Protein 4CCD (pdb70)

InterPro domains:
  IPR001286 Glycoside hydrolase, family 59 [PR00850] (19-47)
  IPR001286 Glycoside hydrolase, family 59 [PR00850] (116-140)
  IPR001286 Glycoside hydrolase, family 59 [PR00850] (173-199)
  IPR001286 Glycoside hydrolase, family 59 [PR00850] (268-292)
  IPR001286 Glycoside hydrolase, family 59 [PR00850] (346-370)
  IPR001286 Glycoside hydrolase, family 59 [PR00850] (394-420)
  IPR001286 Glycoside hydrolase, family 59 [PR00850] (460-483)
  IPR001286 Glycoside hydrolase, family 59 [PR00850] (501-517)
  IPR001286 Glycoside hydrolase, family 59 [PR00850] (556-585)
  IPR001286 Glycoside hydrolase, family 59 [PTHR15172] (17-682)
  IPR013785 Aldolase-type TIM barrel [G3DSA:3.20.20.70] (97-272)
  IPR017853 Glycoside hydrolase superfamily [SSF51445] (55-355)
  IPR035394 Glycosyl hydrolase family 59, central domain [PF17387] (357-472)
  IPR049161 Glycosyl hydrolase family 59, catalytic domain [PF02057] (55-349)
  IPR049162 Glycosyl hydrolase family 59, C-terminal lectin domain [PF21708] (509-682)

Organism: Mus musculus (NCBI:txid10090)

Secondary structure (DSSP, 8-state):
-EEEE--TT-EEEEP-EEEEEE-SS-TTTTTTTPPTTHHHHHHHHHHSTTTSS--SEEEEEE--SSB-SSSB---S-SSTT---S-SSSHHHHHHHHHHH-TT-EEEEEES-B-GGGGTTSS-TTSSHHHHHHHHHHHHHHHHHHH-----EE--STTS---HHHHHHHHHHHHHTT-TT-EEEEEEE-STTHHHHHHH-HHHHHH--EEEEES-TT---HHHHHH--EEEEEEEE-S-TTHHHHHHHHHHHHHHHHHH---EEEEE-S-B-S-TTSTTTT-SSSEEEETTTTEEE--THHHHHHHHHTT--BTBEEES--EE-TTS-EEEEEE-SSS-EEEEEE---GGG---SSSPPPP-----EEEEEEE-GGGTT--EEEEEEEE---EEEEEEEEEE--SSS-EEEEEE-SSEEEEEES---------PPPPPP-PPPSEEEE----SS-SSSS-TT-EEEES-EEEEE-TT-STTSEEEEE---S--B-SS---SSEEEEES-TT--EEEEEEEEEE-STTT-EEEEEEEE---GGGGGG-EEEEEEEETTTEEEEEEETT--SEEEEEE-S--TT-EEEEEEEEETTEEEEEETTEEEEEEEE--SS---EEEEEESSS--EEEEEEEEEEE-

Structure (mmCIF, N/CA/C/O backbone):
data_4CCD
#
_entry.id   4CCD
#
_cell.length_a   249.505
_cell.length_b   249.505
_cell.length_c   77.712
_cell.angle_alpha   90.00
_cell.angle_beta   90.00
_cell.angle_gamma   120.00
#
_symmetry.space_group_name_H-M   'H 3 2'
#
loop_
_entity.id
_entity.type
_entity.pdbx_description
1 polymer GALACTOCEREBROSIDASE
2 branched 2-acetamido-2-deoxy-beta-D-glucopyranose-(1-4)-2-acetamido-2-deoxy-beta-D-glucopyranose
3 non-polymer 2-deoxy-alpha-D-galactopyranose
4 non-polymer 2-acetamido-2-deoxy-beta-D-glucopyranose
5 non-polymer 'CALCIUM ION'
6 water water
#
loop_
_atom_site.group_PDB
_atom_site.id
_atom_site.type_symbol
_atom_site.label_atom_id
_atom_site.label_alt_id
_atom_site.label_comp_id
_atom_site.label_asym_id
_atom_site.label_entity_id
_atom_site.label_seq_id
_atom_site.pdbx_PDB_ins_code
_atom_site.Cartn_x
_atom_site.Cartn_y
_atom_site.Cartn_z
_atom_site.occupancy
_atom_site.B_iso_or_equiv
_atom_site.auth_seq_id
_atom_site.auth_comp_id
_atom_site.auth_asym_id
_atom_site.auth_atom_id
_atom_site.pdbx_PDB_model_num
ATOM 1 N N . GLY A 1 11 ? 91.426 108.173 -12.078 1.00 54.88 25 GLY A N 1
ATOM 2 C CA . GLY A 1 11 ? 92.334 109.231 -12.490 1.00 55.73 25 GLY A CA 1
ATOM 3 C C . GLY A 1 11 ? 92.128 110.486 -11.665 1.00 59.64 25 GLY A C 1
ATOM 4 O O . GLY A 1 11 ? 92.780 110.673 -10.634 1.00 62.01 25 GLY A O 1
ATOM 5 N N . ALA A 1 12 ? 91.227 111.352 -12.125 1.00 58.32 26 ALA A N 1
ATOM 6 C CA . ALA A 1 12 ? 90.792 112.507 -11.339 1.00 53.38 26 ALA A CA 1
ATOM 7 C C . ALA A 1 12 ? 89.481 112.181 -10.623 1.00 56.64 26 ALA A C 1
ATOM 8 O O . ALA A 1 12 ? 88.609 111.523 -11.191 1.00 58.52 26 ALA A O 1
ATOM 10 N N . TYR A 1 13 ? 89.355 112.637 -9.376 1.00 54.42 27 TYR A N 1
ATOM 11 C CA . TYR A 1 13 ? 88.141 112.445 -8.585 1.00 48.14 27 TYR A CA 1
ATOM 12 C C . TYR A 1 13 ? 87.551 113.796 -8.180 1.00 49.04 27 TYR A C 1
ATOM 13 O O . TYR A 1 13 ? 88.190 114.571 -7.466 1.00 55.70 27 TYR A O 1
ATOM 22 N N . VAL A 1 14 ? 86.335 114.082 -8.636 1.00 44.49 28 VAL A N 1
ATOM 23 C CA . VAL A 1 14 ? 85.698 115.364 -8.339 1.00 49.92 28 VAL A CA 1
ATOM 24 C C . VAL A 1 14 ? 84.944 115.338 -7.010 1.00 57.20 28 VAL A C 1
ATOM 25 O O . VAL A 1 14 ? 84.096 114.475 -6.794 1.00 52.27 28 VAL A O 1
ATOM 29 N N . LEU A 1 15 ? 85.267 116.278 -6.124 1.00 54.11 29 LEU A N 1
ATOM 30 C CA . LEU A 1 15 ? 84.498 116.478 -4.900 1.00 50.86 29 LEU A CA 1
ATOM 31 C C . LEU A 1 15 ? 83.722 117.773 -5.062 1.00 53.94 29 LEU A C 1
ATOM 32 O O . LEU A 1 15 ? 84.302 118.817 -5.386 1.00 50.96 29 LEU A O 1
ATOM 37 N N . ASP A 1 16 ? 82.412 117.709 -4.848 1.00 54.50 30 ASP A N 1
ATOM 38 C CA . ASP A 1 16 ? 81.552 118.833 -5.176 1.00 57.63 30 ASP A CA 1
ATOM 39 C C . ASP A 1 16 ? 80.219 118.789 -4.431 1.00 59.36 30 ASP A C 1
ATOM 40 O O . ASP A 1 16 ? 79.669 117.713 -4.175 1.00 59.63 30 ASP A O 1
ATOM 45 N N . ASP A 1 17 ? 79.707 119.969 -4.087 1.00 59.48 31 ASP A N 1
ATOM 46 C CA . ASP A 1 17 ? 78.421 120.087 -3.404 1.00 56.58 31 ASP A CA 1
ATOM 47 C C . ASP A 1 17 ? 77.399 120.898 -4.208 1.00 55.58 31 ASP A C 1
ATOM 48 O O . ASP A 1 17 ? 76.334 121.241 -3.689 1.00 56.40 31 ASP A O 1
ATOM 53 N N . SER A 1 18 ? 77.711 121.199 -5.469 1.00 58.41 32 SER A N 1
ATOM 54 C CA . SER A 1 18 ? 76.811 122.015 -6.291 1.00 63.55 32 SER A CA 1
ATOM 55 C C . SER A 1 18 ? 75.471 121.339 -6.624 1.00 66.62 32 SER A C 1
ATOM 56 O O . SER A 1 18 ? 74.442 122.012 -6.695 1.00 66.46 32 SER A O 1
ATOM 59 N N . ASP A 1 19 ? 75.470 120.021 -6.812 1.00 67.45 33 ASP A N 1
ATOM 60 C CA . ASP A 1 19 ? 74.212 119.305 -7.042 1.00 66.59 33 ASP A CA 1
ATOM 61 C C . ASP A 1 19 ? 73.634 118.721 -5.746 1.00 63.32 33 ASP A C 1
ATOM 62 O O . ASP A 1 19 ? 72.773 117.831 -5.773 1.00 59.33 33 ASP A O 1
ATOM 67 N N . GLY A 1 20 ? 74.101 119.225 -4.609 1.00 59.16 34 GLY A N 1
ATOM 68 C CA . GLY A 1 20 ? 73.539 118.815 -3.333 1.00 52.88 34 GLY A CA 1
ATOM 69 C C . GLY A 1 20 ? 74.391 117.838 -2.546 1.00 47.95 34 GLY A C 1
ATOM 70 O O . GLY A 1 20 ? 75.516 117.507 -2.929 1.00 47.18 34 GLY A O 1
ATOM 71 N N . LEU A 1 21 ? 73.843 117.368 -1.433 1.00 49.75 35 LEU A N 1
ATOM 72 C CA . LEU A 1 21 ? 74.604 116.569 -0.492 1.00 44.91 35 LEU A CA 1
ATOM 73 C C . LEU A 1 21 ? 74.102 115.137 -0.459 1.00 41.63 35 LEU A C 1
ATOM 74 O O . LEU A 1 21 ? 72.999 114.855 -0.926 1.00 39.10 35 LEU A O 1
ATOM 79 N N . GLY A 1 22 ? 74.930 114.232 0.061 1.00 38.45 36 GLY A N 1
ATOM 80 C CA . GLY A 1 22 ? 74.516 112.859 0.294 1.00 37.57 36 GLY A CA 1
ATOM 81 C C . GLY A 1 22 ? 73.759 112.789 1.606 1.00 38.21 36 GLY A C 1
ATOM 82 O O . GLY A 1 22 ? 73.112 113.766 1.999 1.00 39.87 36 GLY A O 1
ATOM 83 N N . ARG A 1 23 ? 73.828 111.649 2.290 1.00 33.02 37 ARG A N 1
ATOM 84 C CA . ARG A 1 23 ? 73.109 111.494 3.554 1.00 35.14 37 ARG A CA 1
ATOM 85 C C . ARG A 1 23 ? 73.823 112.156 4.734 1.00 32.15 37 ARG A C 1
ATOM 86 O O . ARG A 1 23 ? 75.042 112.334 4.716 1.00 36.58 37 ARG A O 1
ATOM 94 N N . GLU A 1 24 ? 73.048 112.514 5.753 1.00 34.03 38 GLU A N 1
ATOM 95 C CA . GLU A 1 24 ? 73.578 113.001 7.024 1.00 35.57 38 GLU A CA 1
ATOM 96 C C . GLU A 1 24 ? 74.361 111.910 7.763 1.00 36.71 38 GLU A C 1
ATOM 97 O O . GLU A 1 24 ? 73.885 110.778 7.879 1.00 30.60 38 GLU A O 1
ATOM 103 N N . PHE A 1 25 ? 75.559 112.260 8.243 1.00 35.24 39 PHE A N 1
ATOM 104 C CA . PHE A 1 25 ? 76.424 111.368 9.020 1.00 32.45 39 PHE A CA 1
ATOM 105 C C . PHE A 1 25 ? 75.921 111.307 10.459 1.00 36.97 39 PHE A C 1
ATOM 106 O O . PHE A 1 25 ? 75.655 112.351 11.076 1.00 33.61 39 PHE A O 1
ATOM 114 N N . ASP A 1 26 ? 75.776 110.095 10.992 1.00 36.00 40 ASP A N 1
ATOM 115 C CA . ASP A 1 26 ? 75.163 109.928 12.307 1.00 30.09 40 ASP A CA 1
ATOM 116 C C . ASP A 1 26 ? 76.144 109.597 13.423 1.00 30.12 40 ASP A C 1
ATOM 117 O O . ASP A 1 26 ? 75.790 109.672 14.600 1.00 34.26 40 ASP A O 1
ATOM 122 N N . GLY A 1 27 ? 77.366 109.223 13.064 1.00 31.36 41 GLY A N 1
ATOM 123 C CA . GLY A 1 27 ? 78.410 109.032 14.054 1.00 26.85 41 GLY A CA 1
ATOM 124 C C . GLY A 1 27 ? 79.011 107.639 14.073 1.00 26.62 41 GLY A C 1
ATOM 125 O O . GLY A 1 27 ? 78.405 106.667 13.610 1.00 30.56 41 GLY A O 1
ATOM 126 N N . ILE A 1 28 ? 80.213 107.549 14.626 1.00 27.60 42 ILE A N 1
ATOM 127 C CA . ILE A 1 28 ? 80.877 106.275 14.845 1.00 31.18 42 ILE A CA 1
ATOM 128 C C . ILE A 1 28 ? 80.841 105.965 16.342 1.00 32.83 42 ILE A C 1
ATOM 129 O O . ILE A 1 28 ? 81.040 106.856 17.172 1.00 30.65 42 ILE A O 1
ATOM 134 N N . GLY A 1 29 ? 80.604 104.704 16.692 1.00 30.07 43 GLY A N 1
ATOM 135 C CA . GLY A 1 29 ? 80.577 104.325 18.092 1.00 30.31 43 GLY A CA 1
ATOM 136 C C . GLY A 1 29 ? 81.065 102.915 18.352 1.00 28.57 43 GLY A C 1
ATOM 137 O O . GLY A 1 29 ? 81.645 102.265 17.471 1.00 28.89 43 GLY A O 1
ATOM 138 N N . ALA A 1 30 ? 80.840 102.447 19.574 1.00 28.27 44 ALA A N 1
ATOM 139 C CA . ALA A 1 30 ? 81.236 101.095 19.966 1.00 25.21 44 ALA A CA 1
ATOM 140 C C . ALA A 1 30 ? 80.303 100.577 21.046 1.00 25.36 44 ALA A C 1
ATOM 141 O O . ALA A 1 30 ? 79.604 101.359 21.687 1.00 24.56 44 ALA A O 1
ATOM 143 N N . VAL A 1 31 ? 80.308 99.260 21.247 1.00 24.27 45 VAL A N 1
ATOM 144 C CA . VAL A 1 31 ? 79.433 98.619 22.218 1.00 23.88 45 VAL A CA 1
ATOM 145 C C . VAL A 1 31 ? 80.172 98.213 23.489 1.00 23.84 45 VAL A C 1
ATOM 146 O O . VAL A 1 31 ? 81.229 97.567 23.431 1.00 24.36 45 VAL A O 1
ATOM 150 N N . SER A 1 32 ? 79.633 98.607 24.636 1.00 23.68 46 SER A N 1
ATOM 151 C CA . SER A 1 32 ? 80.053 98.003 25.892 1.00 23.65 46 SER A CA 1
ATOM 152 C C . SER A 1 32 ? 78.956 97.040 26.328 1.00 22.94 46 SER A C 1
ATOM 153 O O . SER A 1 32 ? 77.828 97.465 26.590 1.00 22.80 46 SER A O 1
ATOM 156 N N . GLY A 1 33 ? 79.265 95.749 26.388 1.00 24.05 47 GLY A N 1
ATOM 157 C CA . GLY A 1 33 ? 78.253 94.764 26.735 1.00 23.67 47 GLY A CA 1
ATOM 158 C C . GLY A 1 33 ? 78.157 93.654 25.704 1.00 27.59 47 GLY A C 1
ATOM 159 O O . GLY A 1 33 ? 78.877 93.662 24.702 1.00 24.65 47 GLY A O 1
ATOM 160 N N . GLY A 1 34 ? 77.254 92.709 25.942 1.00 23.44 48 GLY A N 1
ATOM 161 C CA . GLY A 1 34 ? 77.209 91.479 25.176 1.00 23.57 48 GLY A CA 1
ATOM 162 C C . GLY A 1 34 ? 78.542 90.743 25.090 1.00 26.20 48 GLY A C 1
ATOM 163 O O . GLY A 1 34 ? 79.074 90.562 23.991 1.00 21.48 48 GLY A O 1
ATOM 164 N N . GLY A 1 35 ? 79.098 90.302 26.220 1.00 22.43 49 GLY A N 1
ATOM 165 C CA . GLY A 1 35 ? 78.538 90.479 27.550 1.00 22.53 49 GLY A CA 1
ATOM 166 C C . GLY A 1 35 ? 79.712 90.629 28.500 1.00 27.75 49 GLY A C 1
ATOM 167 O O . GLY A 1 35 ? 80.698 89.897 28.373 1.00 26.73 49 GLY A O 1
ATOM 168 N N . ALA A 1 36 ? 79.626 91.591 29.415 1.00 23.86 50 ALA A N 1
ATOM 169 C CA . ALA A 1 36 ? 80.698 91.849 30.390 1.00 22.24 50 ALA A CA 1
ATOM 170 C C . ALA A 1 36 ? 82.029 92.164 29.709 1.00 28.49 50 ALA A C 1
ATOM 171 O O . ALA A 1 36 ? 83.091 91.769 30.189 1.00 24.35 50 ALA A O 1
ATOM 173 N N . THR A 1 37 ? 81.985 92.882 28.592 1.00 23.06 51 THR A N 1
ATOM 174 C CA . THR A 1 37 ? 83.228 93.212 27.900 1.00 23.67 51 THR A CA 1
ATOM 175 C C . THR A 1 37 ? 84.013 94.315 28.617 1.00 32.34 51 THR A C 1
ATOM 176 O O . THR A 1 37 ? 85.200 94.519 28.349 1.00 27.65 51 THR A O 1
ATOM 180 N N . SER A 1 38 ? 83.357 95.034 29.520 1.00 28.14 52 SER A N 1
ATOM 181 C CA . SER A 1 38 ? 84.049 96.092 30.270 1.00 27.81 52 SER A CA 1
ATOM 182 C C . SER A 1 38 ? 84.317 95.675 31.713 1.00 27.47 52 SER A C 1
ATOM 183 O O . SER A 1 38 ? 84.654 96.511 32.561 1.00 25.79 52 SER A O 1
ATOM 186 N N . ARG A 1 39 ? 84.172 94.378 31.977 1.00 24.25 53 ARG A N 1
ATOM 187 C CA . ARG A 1 39 ? 84.237 93.823 33.331 1.00 28.83 53 ARG A CA 1
ATOM 188 C C . ARG A 1 39 ? 85.499 94.193 34.112 1.00 29.95 53 ARG A C 1
ATOM 189 O O . ARG A 1 39 ? 85.424 94.556 35.294 1.00 27.76 53 ARG A O 1
ATOM 197 N N . LEU A 1 40 ? 86.655 94.084 33.460 1.00 27.29 54 LEU A N 1
ATOM 198 C CA . LEU A 1 40 ? 87.935 94.294 34.146 1.00 29.03 54 LEU A CA 1
ATOM 199 C C . LEU A 1 40 ? 88.415 95.747 34.105 1.00 31.06 54 LEU A C 1
ATOM 200 O O . LEU A 1 40 ? 89.490 96.071 34.613 1.00 29.93 54 LEU A O 1
ATOM 205 N N . LEU A 1 41 ? 87.622 96.636 33.519 1.00 29.01 55 LEU A N 1
ATOM 206 C CA . LEU A 1 41 ? 88.027 98.040 33.461 1.00 27.23 55 LEU A CA 1
ATOM 207 C C . LEU A 1 41 ? 87.761 98.746 34.779 1.00 30.23 55 LEU A C 1
ATOM 208 O O . LEU A 1 41 ? 88.487 99.664 35.141 1.00 31.28 55 LEU A O 1
ATOM 213 N N . VAL A 1 42 ? 86.736 98.311 35.503 1.00 26.95 56 VAL A N 1
ATOM 214 C CA . VAL A 1 42 ? 86.284 99.048 36.690 1.00 27.33 56 VAL A CA 1
ATOM 215 C C . VAL A 1 42 ? 87.275 99.087 37.865 1.00 31.76 56 VAL A C 1
ATOM 216 O O . VAL A 1 42 ? 87.333 100.090 38.597 1.00 30.18 56 VAL A O 1
ATOM 220 N N . ASN A 1 43 ? 88.049 98.016 38.046 1.00 30.33 57 ASN A N 1
ATOM 221 C CA . ASN A 1 43 ? 89.041 97.990 39.126 1.00 32.94 57 ASN A CA 1
ATOM 222 C C . ASN A 1 43 ? 90.456 98.415 38.706 1.00 35.11 57 ASN A C 1
ATOM 223 O O . ASN A 1 43 ? 91.426 98.115 39.401 1.00 34.62 57 ASN A O 1
ATOM 228 N N . TYR A 1 44 ? 90.587 99.115 37.581 1.00 29.98 58 TYR A N 1
ATOM 229 C CA . TYR A 1 44 ? 91.885 99.718 37.255 1.00 35.40 58 TYR A CA 1
ATOM 230 C C . TYR A 1 44 ? 92.216 100.806 38.276 1.00 38.09 58 TYR A C 1
ATOM 231 O O . TYR A 1 44 ? 91.346 101.588 38.654 1.00 36.18 58 TYR A O 1
ATOM 240 N N . PRO A 1 45 ? 93.475 100.850 38.736 1.00 43.83 59 PRO A N 1
ATOM 241 C CA . PRO A 1 45 ? 93.890 101.942 39.625 1.00 45.63 59 PRO A CA 1
ATOM 242 C C . PRO A 1 45 ? 93.973 103.258 38.855 1.00 43.27 59 PRO A C 1
ATOM 243 O O . PRO A 1 45 ? 94.103 103.236 37.623 1.00 36.97 59 PRO A O 1
ATOM 247 N N . GLU A 1 46 ? 93.874 104.388 39.550 1.00 37.98 60 GLU A N 1
ATOM 248 C CA . GLU A 1 46 ? 94.176 105.655 38.903 1.00 40.32 60 GLU A CA 1
ATOM 249 C C . GLU A 1 46 ? 95.690 105.764 38.804 1.00 40.93 60 GLU A C 1
ATOM 250 O O . GLU A 1 46 ? 96.405 105.214 39.641 1.00 42.43 60 GLU A O 1
ATOM 256 N N . PRO A 1 47 ? 96.189 106.477 37.787 1.00 45.97 61 PRO A N 1
ATOM 257 C CA . PRO A 1 47 ? 95.431 107.278 36.822 1.00 43.65 61 PRO A CA 1
ATOM 258 C C . PRO A 1 47 ? 95.008 106.479 35.597 1.00 37.63 61 PRO A C 1
ATOM 259 O O . PRO A 1 47 ? 94.328 107.022 34.723 1.00 37.43 61 PRO A O 1
ATOM 263 N N . TYR A 1 48 ? 95.415 105.216 35.529 1.00 37.95 62 TYR A N 1
ATOM 264 C CA . TYR A 1 48 ? 95.250 104.416 34.311 1.00 37.68 62 TYR A CA 1
ATOM 265 C C . TYR A 1 48 ? 93.792 104.287 33.861 1.00 31.13 62 TYR A C 1
ATOM 266 O O . TYR A 1 48 ? 93.499 104.341 32.669 1.00 32.26 62 TYR A O 1
ATOM 275 N N . ARG A 1 49 ? 92.879 104.116 34.813 1.00 33.34 63 ARG A N 1
ATOM 276 C CA . ARG A 1 49 ? 91.468 103.956 34.457 1.00 34.64 63 ARG A CA 1
ATOM 277 C C . ARG A 1 49 ? 90.996 105.194 33.708 1.00 31.12 63 ARG A C 1
ATOM 278 O O . ARG A 1 49 ? 90.389 105.094 32.637 1.00 29.85 63 ARG A O 1
ATOM 286 N N . SER A 1 50 ? 91.334 106.364 34.243 1.00 34.07 64 SER A N 1
ATOM 287 C CA . SER A 1 50 ? 90.946 107.628 33.627 1.00 40.68 64 SER A CA 1
ATOM 288 C C . SER A 1 50 ? 91.624 107.856 32.271 1.00 37.20 64 SER A C 1
ATOM 289 O O . SER A 1 50 ? 91.025 108.425 31.352 1.00 37.22 64 SER A O 1
ATOM 292 N N . GLU A 1 51 ? 92.867 107.400 32.141 1.00 38.06 65 GLU A N 1
ATOM 293 C CA . GLU A 1 51 ? 93.588 107.517 30.874 1.00 32.09 65 GLU A CA 1
ATOM 294 C C . GLU A 1 51 ? 92.924 106.676 29.781 1.00 35.34 65 GLU A C 1
ATOM 295 O O . GLU A 1 51 ? 92.767 107.128 28.643 1.00 36.53 65 GLU A O 1
ATOM 301 N N . ILE A 1 52 ? 92.582 105.436 30.122 1.00 34.08 66 ILE A N 1
ATOM 302 C CA . ILE A 1 52 ? 91.878 104.556 29.185 1.00 32.00 66 ILE A CA 1
ATOM 303 C C . ILE A 1 52 ? 90.604 105.244 28.701 1.00 30.10 66 ILE A C 1
ATOM 304 O O . ILE A 1 52 ? 90.351 105.333 27.498 1.00 34.61 66 ILE A O 1
ATOM 309 N N . LEU A 1 53 ? 89.818 105.755 29.641 1.00 34.33 67 LEU A N 1
ATOM 310 C CA . LEU A 1 53 ? 88.573 106.442 29.312 1.00 32.03 67 LEU A CA 1
ATOM 311 C C . LEU A 1 53 ? 88.771 107.650 28.388 1.00 34.20 67 LEU A C 1
ATOM 312 O O . LEU A 1 53 ? 87.950 107.895 27.496 1.00 32.81 67 LEU A O 1
ATOM 317 N N . ASP A 1 54 ? 89.849 108.406 28.603 1.00 32.49 68 ASP A N 1
ATOM 318 C CA . ASP A 1 54 ? 90.204 109.512 27.707 1.00 34.31 68 ASP A CA 1
ATOM 319 C C . ASP A 1 54 ? 90.519 109.043 26.294 1.00 31.33 68 ASP A C 1
ATOM 320 O O . ASP A 1 54 ? 90.061 109.637 25.324 1.00 32.21 68 ASP A O 1
ATOM 325 N N . TYR A 1 55 ? 91.316 107.986 26.175 1.00 31.35 69 TYR A N 1
ATOM 326 C CA . TYR A 1 55 ? 91.643 107.426 24.859 1.00 32.36 69 TYR A CA 1
ATOM 327 C C . TYR A 1 55 ? 90.385 107.000 24.101 1.00 35.17 69 TYR A C 1
ATOM 328 O O . TYR A 1 55 ? 90.370 106.950 22.867 1.00 34.86 69 TYR A O 1
ATOM 337 N N . LEU A 1 56 ? 89.332 106.681 24.846 1.00 30.11 70 LEU A N 1
ATOM 338 C CA . LEU A 1 56 ? 88.085 106.234 24.238 1.00 29.45 70 LEU A CA 1
ATOM 339 C C . LEU A 1 56 ? 87.162 107.396 23.889 1.00 32.12 70 LEU A C 1
ATOM 340 O O . LEU A 1 56 ? 86.613 107.448 22.788 1.00 31.85 70 LEU A O 1
ATOM 345 N N . PHE A 1 57 ? 87.005 108.325 24.832 1.00 32.79 71 PHE A N 1
ATOM 346 C CA . PHE A 1 57 ? 85.905 109.294 24.793 1.00 29.46 71 PHE A CA 1
ATOM 347 C C . PHE A 1 57 ? 86.311 110.765 24.772 1.00 34.14 71 PHE A C 1
ATOM 348 O O . PHE A 1 57 ? 85.516 111.622 24.381 1.00 32.64 71 PHE A O 1
ATOM 356 N N . LYS A 1 58 ? 87.516 111.081 25.231 1.00 33.73 72 LYS A N 1
ATOM 357 C CA . LYS A 1 58 ? 87.943 112.477 25.195 1.00 32.21 72 LYS A CA 1
ATOM 358 C C . LYS A 1 58 ? 88.074 112.975 23.749 1.00 36.59 72 LYS A C 1
ATOM 359 O O . LYS A 1 58 ? 88.752 112.354 22.926 1.00 38.53 72 LYS A O 1
ATOM 365 N N . PRO A 1 59 ? 87.388 114.086 23.435 1.00 34.30 73 PRO A N 1
ATOM 366 C CA . PRO A 1 59 ? 87.384 114.698 22.101 1.00 37.50 73 PRO A CA 1
ATOM 367 C C . PRO A 1 59 ? 88.775 115.192 21.732 1.00 41.11 73 PRO A C 1
ATOM 368 O O . PRO A 1 59 ? 89.506 115.608 22.628 1.00 39.57 73 PRO A O 1
ATOM 372 N N . ASN A 1 60 ? 89.123 115.135 20.447 1.00 38.35 74 ASN A N 1
ATOM 373 C CA . ASN A 1 60 ? 90.426 115.580 19.976 1.00 47.84 74 ASN A CA 1
ATOM 374 C C . ASN A 1 60 ? 91.568 114.944 20.756 1.00 44.83 74 ASN A C 1
ATOM 375 O O . ASN A 1 60 ? 92.496 115.630 21.172 1.00 38.35 74 ASN A O 1
ATOM 380 N N . PHE A 1 61 ? 91.495 113.632 20.956 1.00 37.30 75 PHE A N 1
ATOM 381 C CA . PHE A 1 61 ? 92.499 112.945 21.764 1.00 33.83 75 PHE A CA 1
ATOM 382 C C . PHE A 1 61 ? 92.804 111.556 21.214 1.00 41.53 75 PHE A C 1
ATOM 383 O O . PHE A 1 61 ? 93.880 111.318 20.659 1.00 36.24 75 PHE A O 1
ATOM 391 N N . GLY A 1 62 ? 91.850 110.639 21.368 1.00 39.66 76 GLY A N 1
ATOM 392 C CA . GLY A 1 62 ? 92.017 109.284 20.886 1.00 33.99 76 GLY A CA 1
ATOM 393 C C . GLY A 1 62 ? 90.889 108.893 19.955 1.00 39.45 76 GLY A C 1
ATOM 394 O O . GLY A 1 62 ? 90.625 109.580 18.966 1.00 36.57 76 GLY A O 1
ATOM 395 N N . ALA A 1 63 ? 90.211 107.795 20.277 1.00 37.55 77 ALA A N 1
ATOM 396 C CA . ALA A 1 63 ? 89.112 107.319 19.445 1.00 36.97 77 ALA A CA 1
ATOM 397 C C . ALA A 1 63 ? 87.983 108.344 19.370 1.00 36.79 77 ALA A C 1
ATOM 398 O O . ALA A 1 63 ? 87.199 108.322 18.423 1.00 34.00 77 ALA A O 1
ATOM 400 N N . SER A 1 64 ? 87.913 109.231 20.368 1.00 33.33 78 SER A N 1
ATOM 401 C CA . SER A 1 64 ? 86.976 110.360 20.356 1.00 33.19 78 SER A CA 1
ATOM 402 C C . SER A 1 64 ? 85.576 109.958 19.874 1.00 29.76 78 SER A C 1
ATOM 403 O O . SER A 1 64 ? 85.011 110.599 18.992 1.00 30.91 78 SER A O 1
ATOM 406 N N . LEU A 1 65 ? 85.023 108.897 20.450 1.00 29.15 79 LEU A N 1
ATOM 407 C CA . LEU A 1 65 ? 83.815 108.275 19.907 1.00 31.03 79 LEU A CA 1
ATOM 408 C C . LEU A 1 65 ? 82.573 109.164 20.005 1.00 28.95 79 LEU A C 1
ATOM 409 O O . LEU A 1 65 ? 82.404 109.896 20.981 1.00 28.36 79 LEU A O 1
ATOM 414 N N . HIS A 1 66 ? 81.708 109.080 18.992 1.00 27.91 80 HIS A N 1
ATOM 415 C CA . HIS A 1 66 ? 80.475 109.867 18.926 1.00 32.36 80 HIS A CA 1
ATOM 416 C C . HIS A 1 66 ? 79.302 109.168 19.613 1.00 26.94 80 HIS A C 1
ATOM 417 O O . HIS A 1 66 ? 78.349 109.822 20.030 1.00 30.44 80 HIS A O 1
ATOM 424 N N . ILE A 1 67 ? 79.370 107.840 19.692 1.00 26.53 81 ILE A N 1
ATOM 425 C CA . ILE A 1 67 ? 78.244 107.006 20.134 1.00 32.31 81 ILE A CA 1
ATOM 426 C C . ILE A 1 67 ? 78.730 105.954 21.122 1.00 32.18 81 ILE A C 1
ATOM 427 O O . ILE A 1 67 ? 79.747 105.302 20.872 1.00 26.87 81 ILE A O 1
ATOM 432 N N . LEU A 1 68 ? 78.029 105.787 22.248 1.00 28.80 82 LEU A N 1
ATOM 433 C CA . LEU A 1 68 ? 78.272 104.640 23.123 1.00 24.94 82 LEU A CA 1
ATOM 434 C C . LEU A 1 68 ? 76.994 103.818 23.242 1.00 28.03 82 LEU A C 1
ATOM 435 O O . LEU A 1 68 ? 75.949 104.336 23.629 1.00 23.94 82 LEU A O 1
ATOM 440 N N . LYS A 1 69 ? 77.079 102.542 22.880 1.00 25.65 83 LYS A N 1
ATOM 441 C CA . LYS A 1 69 ? 75.936 101.629 22.965 1.00 24.29 83 LYS A CA 1
ATOM 442 C C . LYS A 1 69 ? 76.223 100.609 24.059 1.00 24.56 83 LYS A C 1
ATOM 443 O O . LYS A 1 69 ? 77.326 100.047 24.131 1.00 25.58 83 LYS A O 1
ATOM 449 N N . VAL A 1 70 ? 75.254 100.395 24.938 1.00 22.47 84 VAL A N 1
ATOM 450 C CA . VAL A 1 70 ? 75.480 99.489 26.044 1.00 22.58 84 VAL A CA 1
ATOM 451 C C . VAL A 1 70 ? 74.400 98.429 26.122 1.00 21.56 84 VAL A C 1
ATOM 452 O O . VAL A 1 70 ? 73.270 98.644 25.665 1.00 22.35 84 VAL A O 1
ATOM 456 N N . GLU A 1 71 ? 74.753 97.283 26.702 1.00 22.31 85 GLU A N 1
ATOM 457 C CA . GLU A 1 71 ? 73.777 96.245 26.983 1.00 24.11 85 GLU A CA 1
ATOM 458 C C . GLU A 1 71 ? 72.900 96.653 28.168 1.00 23.46 85 GLU A C 1
ATOM 459 O O . GLU A 1 71 ? 73.398 97.170 29.168 1.00 25.20 85 GLU A O 1
ATOM 465 N N . ILE A 1 72 ? 71.595 96.448 28.040 1.00 19.95 86 ILE A N 1
ATOM 466 C CA . ILE A 1 72 ? 70.693 96.529 29.188 1.00 19.81 86 ILE A CA 1
ATOM 467 C C . ILE A 1 72 ? 70.703 95.137 29.819 1.00 19.24 86 ILE A C 1
ATOM 468 O O . ILE A 1 72 ? 70.036 94.209 29.343 1.00 18.78 86 ILE A O 1
ATOM 473 N N . GLY A 1 73 ? 71.496 94.988 30.872 1.00 19.47 87 GLY A N 1
ATOM 474 C CA . GLY A 1 73 ? 71.739 93.686 31.474 1.00 20.16 87 GLY A CA 1
ATOM 475 C C . GLY A 1 73 ? 70.456 92.951 31.829 1.00 21.97 87 GLY A C 1
ATOM 476 O O . GLY A 1 73 ? 69.503 93.559 32.325 1.00 19.37 87 GLY A O 1
ATOM 477 N N . GLY A 1 74 ? 70.425 91.648 31.567 1.00 18.56 88 GLY A N 1
ATOM 478 C CA . GLY A 1 74 ? 69.226 90.866 31.774 1.00 17.64 88 GLY A CA 1
ATOM 479 C C . GLY A 1 74 ? 69.474 89.631 32.620 1.00 20.34 88 GLY A C 1
ATOM 480 O O . GLY A 1 74 ? 68.614 88.748 32.685 1.00 22.73 88 GLY A O 1
ATOM 481 N N . ASP A 1 75 ? 70.647 89.582 33.254 1.00 18.28 89 ASP A N 1
ATOM 482 C CA . ASP A 1 75 ? 71.072 88.478 34.145 1.00 18.71 89 ASP A CA 1
ATOM 483 C C . ASP A 1 75 ? 71.538 87.215 33.412 1.00 21.36 89 ASP A C 1
ATOM 484 O O . ASP A 1 75 ? 72.007 86.272 34.047 1.00 20.89 89 ASP A O 1
ATOM 489 N N . GLY A 1 76 ? 71.422 87.197 32.086 1.00 25.68 90 GLY A N 1
ATOM 490 C CA . GLY A 1 76 ? 71.844 86.034 31.320 1.00 17.54 90 GLY A CA 1
ATOM 491 C C . GLY A 1 76 ? 73.245 86.181 30.747 1.00 18.10 90 GLY A C 1
ATOM 492 O O . GLY A 1 76 ? 73.739 87.292 30.644 1.00 18.52 90 GLY A O 1
ATOM 493 N N . GLN A 1 77 ? 73.871 85.063 30.375 1.00 18.12 91 GLN A N 1
ATOM 494 C CA . GLN A 1 77 ? 75.161 85.073 29.680 1.00 18.63 91 GLN A CA 1
ATOM 495 C C . GLN A 1 77 ? 75.005 85.682 28.286 1.00 21.66 91 GLN A C 1
ATOM 496 O O . GLN A 1 77 ? 74.140 85.266 27.521 1.00 18.33 91 GLN A O 1
ATOM 502 N N . THR A 1 78 ? 75.824 86.679 27.952 1.00 19.24 92 THR A N 1
ATOM 503 C CA . THR A 1 78 ? 75.635 87.388 26.681 1.00 23.44 92 THR A CA 1
ATOM 504 C C . THR A 1 78 ? 76.881 87.572 25.793 1.00 22.83 92 THR A C 1
ATOM 505 O O . THR A 1 78 ? 76.862 88.401 24.882 1.00 21.00 92 THR A O 1
ATOM 509 N N . THR A 1 79 ? 77.937 86.816 26.110 1.00 20.52 93 THR A N 1
ATOM 510 C CA . THR A 1 79 ? 79.077 86.438 25.225 1.00 21.93 93 THR A CA 1
ATOM 511 C C . THR A 1 79 ? 80.391 86.209 25.996 1.00 24.12 93 THR A C 1
ATOM 512 O O . THR A 1 79 ? 81.104 85.229 25.744 1.00 22.07 93 THR A O 1
ATOM 516 N N . ASP A 1 80 ? 80.689 87.096 26.942 1.00 21.29 94 ASP A N 1
ATOM 517 C CA . ASP A 1 80 ? 81.892 86.962 27.776 1.00 21.82 94 ASP A CA 1
ATOM 518 C C . ASP A 1 80 ? 81.559 87.067 29.265 1.00 21.93 94 ASP A C 1
ATOM 519 O O . ASP A 1 80 ? 82.424 87.344 30.100 1.00 22.32 94 ASP A O 1
ATOM 524 N N . GLY A 1 81 ? 80.293 86.830 29.590 1.00 21.00 95 GLY A N 1
ATOM 525 C CA . GLY A 1 81 ? 79.828 86.916 30.964 1.00 20.80 95 GLY A CA 1
ATOM 526 C C . GLY A 1 81 ? 78.358 87.292 31.020 1.00 26.92 95 GLY A C 1
ATOM 527 O O . GLY A 1 81 ? 77.725 87.483 29.983 1.00 20.10 95 GLY A O 1
ATOM 528 N N . THR A 1 82 ? 77.818 87.388 32.229 1.00 23.82 96 THR A N 1
ATOM 529 C CA . THR A 1 82 ? 76.470 87.904 32.438 1.00 19.65 96 THR A CA 1
ATOM 530 C C . THR A 1 82 ? 76.603 89.374 32.835 1.00 22.93 96 THR A C 1
ATOM 531 O O . THR A 1 82 ? 77.661 89.795 33.295 1.00 20.53 96 THR A O 1
ATOM 535 N N . GLU A 1 83 ? 75.542 90.155 32.663 1.00 22.37 97 GLU A N 1
ATOM 536 C CA . GLU A 1 83 ? 75.500 91.503 33.226 1.00 23.89 97 GLU A CA 1
ATOM 537 C C . GLU A 1 83 ? 74.243 91.659 34.068 1.00 24.85 97 GLU A C 1
ATOM 538 O O . GLU A 1 83 ? 73.182 91.187 33.677 1.00 19.11 97 GLU A O 1
ATOM 544 N N . PRO A 1 84 ? 74.363 92.302 35.242 1.00 23.07 98 PRO A N 1
ATOM 545 C CA . PRO A 1 84 ? 73.216 92.344 36.159 1.00 24.04 98 PRO A CA 1
ATOM 546 C C . PRO A 1 84 ? 72.071 93.233 35.681 1.00 24.89 98 PRO A C 1
ATOM 547 O O . PRO A 1 84 ? 72.277 94.329 35.151 1.00 19.51 98 PRO A O 1
ATOM 551 N N . SER A 1 85 ? 70.854 92.757 35.894 1.00 18.60 99 SER A N 1
ATOM 552 C CA . SER A 1 85 ? 69.657 93.506 35.523 1.00 18.36 99 SER A CA 1
ATOM 553 C C . SER A 1 85 ? 69.239 94.489 36.616 1.00 24.87 99 SER A C 1
ATOM 554 O O . SER A 1 85 ? 69.595 94.327 37.795 1.00 20.53 99 SER A O 1
ATOM 557 N N . HIS A 1 86 ? 68.450 95.490 36.236 1.00 21.41 100 HIS A N 1
ATOM 558 C CA . HIS A 1 86 ? 67.886 96.420 37.227 1.00 22.03 100 HIS A CA 1
ATOM 559 C C . HIS A 1 86 ? 66.679 95.825 37.952 1.00 24.51 100 HIS A C 1
ATOM 560 O O . HIS A 1 86 ? 66.206 96.381 38.941 1.00 19.03 100 HIS A O 1
ATOM 567 N N . MET A 1 87 ? 66.166 94.702 37.460 1.00 17.64 101 MET A N 1
ATOM 568 C CA . MET A 1 87 ? 65.048 94.027 38.123 1.00 18.05 101 MET A CA 1
ATOM 569 C C . MET A 1 87 ? 65.284 92.526 38.153 1.00 21.29 101 MET A C 1
ATOM 570 O O . MET A 1 87 ? 64.861 91.822 37.235 1.00 17.81 101 MET A O 1
ATOM 575 N N . HIS A 1 88 ? 65.978 92.034 39.186 1.00 18.02 102 HIS A N 1
ATOM 576 C CA . HIS A 1 88 ? 66.269 90.602 39.278 1.00 21.20 102 HIS A CA 1
ATOM 577 C C . HIS A 1 88 ? 64.967 89.821 39.454 1.00 17.38 102 HIS A C 1
ATOM 578 O O . HIS A 1 88 ? 64.813 88.703 38.948 1.00 17.53 102 HIS A O 1
ATOM 585 N N . TYR A 1 89 ? 64.045 90.390 40.229 1.00 16.25 103 TYR A N 1
ATOM 586 C CA . TYR A 1 89 ? 62.782 89.720 40.548 1.00 18.82 103 TYR A CA 1
ATOM 587 C C . TYR A 1 89 ? 61.655 90.698 40.285 1.00 23.75 103 TYR A C 1
ATOM 588 O O . TYR A 1 89 ? 61.890 91.891 40.132 1.00 18.86 103 TYR A O 1
ATOM 597 N N . GLU A 1 90 ? 60.428 90.194 40.237 1.00 16.85 104 GLU A N 1
ATOM 598 C CA . GLU A 1 90 ? 59.270 91.075 40.264 1.00 23.52 104 GLU A CA 1
ATOM 599 C C . GLU A 1 90 ? 59.329 91.921 41.550 1.00 23.01 104 GLU A C 1
ATOM 600 O O . GLU A 1 90 ? 59.728 91.421 42.611 1.00 23.17 104 GLU A O 1
ATOM 606 N N . LEU A 1 91 ? 58.973 93.199 41.437 1.00 22.70 105 LEU A N 1
ATOM 607 C CA . LEU A 1 91 ? 58.995 94.155 42.552 1.00 24.88 105 LEU A CA 1
ATOM 608 C C . LEU A 1 91 ? 60.389 94.611 42.960 1.00 29.33 105 LEU A C 1
ATOM 609 O O . LEU A 1 91 ? 60.540 95.397 43.900 1.00 33.50 105 LEU A O 1
ATOM 614 N N . ASP A 1 92 ? 61.412 94.117 42.278 1.00 22.72 106 ASP A N 1
ATOM 615 C CA . ASP A 1 92 ? 62.764 94.582 42.553 1.00 19.88 106 ASP A CA 1
ATOM 616 C C . ASP A 1 92 ? 63.175 95.688 41.579 1.00 20.17 106 ASP A C 1
ATOM 617 O O . ASP A 1 92 ? 62.998 95.542 40.370 1.00 23.68 106 ASP A O 1
ATOM 622 N N . GLU A 1 93 ? 63.714 96.794 42.088 1.00 21.22 107 GLU A N 1
ATOM 623 C CA . GLU A 1 93 ? 64.320 97.809 41.216 1.00 18.50 107 GLU A CA 1
ATOM 624 C C . GLU A 1 93 ? 65.591 98.350 41.852 1.00 26.42 107 GLU A C 1
ATOM 625 O O . GLU A 1 93 ? 65.592 98.730 43.023 1.00 25.45 107 GLU A O 1
ATOM 631 N N . ASN A 1 94 ? 66.678 98.369 41.083 1.00 18.56 108 ASN A N 1
ATOM 632 C CA . ASN A 1 94 ? 67.964 98.864 41.581 1.00 24.01 108 ASN A CA 1
ATOM 633 C C . ASN A 1 94 ? 68.755 99.407 40.402 1.00 23.88 108 ASN A C 1
ATOM 634 O O . ASN A 1 94 ? 69.037 98.676 39.448 1.00 22.75 108 ASN A O 1
ATOM 639 N N . TYR A 1 95 ? 69.119 100.680 40.464 1.00 20.99 109 TYR A N 1
ATOM 640 C CA . TYR A 1 95 ? 69.749 101.324 39.313 1.00 21.41 109 TYR A CA 1
ATOM 641 C C . TYR A 1 95 ? 71.224 101.598 39.556 1.00 23.53 109 TYR A C 1
ATOM 642 O O . TYR A 1 95 ? 71.814 102.516 38.975 1.00 23.89 109 TYR A O 1
ATOM 651 N N . PHE A 1 96 ? 71.826 100.754 40.391 1.00 21.01 110 PHE A N 1
ATOM 652 C CA . PHE A 1 96 ? 73.234 100.912 40.737 1.00 26.77 110 PHE A CA 1
ATOM 653 C C . PHE A 1 96 ? 74.061 99.626 40.585 1.00 29.01 110 PHE A C 1
ATOM 654 O O . PHE A 1 96 ? 75.193 99.548 41.052 1.00 32.46 110 PHE A O 1
ATOM 662 N N . ARG A 1 97 ? 73.504 98.625 39.909 1.00 21.03 111 ARG A N 1
ATOM 663 C CA . ARG A 1 97 ? 74.234 97.388 39.679 1.00 25.66 111 ARG A CA 1
ATOM 664 C C . ARG A 1 97 ? 75.061 97.475 38.414 1.00 22.75 111 ARG A C 1
ATOM 665 O O . ARG A 1 97 ? 74.689 98.177 37.473 1.00 29.98 111 ARG A O 1
ATOM 673 N N . GLY A 1 98 ? 76.175 96.745 38.391 1.00 23.53 112 GLY A N 1
ATOM 674 C CA . GLY A 1 98 ? 76.992 96.634 37.191 1.00 22.97 112 GLY A CA 1
ATOM 675 C C . GLY A 1 98 ? 77.823 97.871 36.927 1.00 25.32 112 GLY A C 1
ATOM 676 O O . GLY A 1 98 ? 78.087 98.673 37.830 1.00 27.52 112 GLY A O 1
ATOM 677 N N . TYR A 1 99 ? 78.208 98.056 35.676 1.00 22.70 113 TYR A N 1
ATOM 678 C CA . TYR A 1 99 ? 79.158 99.103 35.352 1.00 31.96 113 TYR A CA 1
ATOM 679 C C . TYR A 1 99 ? 78.747 99.964 34.150 1.00 27.53 113 TYR A C 1
ATOM 680 O O . TYR A 1 99 ? 79.457 100.897 33.790 1.00 28.38 113 TYR A O 1
ATOM 689 N N . GLU A 1 100 ? 77.589 99.696 33.547 1.00 27.09 114 GLU A N 1
ATOM 690 C CA . GLU A 1 100 ? 77.205 100.492 32.374 1.00 23.04 114 GLU A CA 1
ATOM 691 C C . GLU A 1 100 ? 76.764 101.903 32.766 1.00 25.61 114 GLU A C 1
ATOM 692 O O . GLU A 1 100 ? 77.003 102.856 32.022 1.00 23.65 114 GLU A O 1
ATOM 698 N N . TRP A 1 101 ? 76.132 102.049 33.929 1.00 23.04 115 TRP A N 1
ATOM 699 C CA . TRP A 1 101 ? 75.776 103.386 34.409 1.00 25.13 115 TRP A CA 1
ATOM 700 C C . TRP A 1 101 ? 77.043 104.222 34.550 1.00 26.17 115 TRP A C 1
ATOM 701 O O . TRP A 1 101 ? 77.141 105.345 34.037 1.00 28.62 115 TRP A O 1
ATOM 712 N N . TRP A 1 102 ? 78.002 103.671 35.284 1.00 25.87 116 TRP A N 1
ATOM 713 C CA . TRP A 1 102 ? 79.285 104.322 35.500 1.00 25.37 116 TRP A CA 1
ATOM 714 C C . TRP A 1 102 ? 79.954 104.676 34.165 1.00 28.78 116 TRP A C 1
ATOM 715 O O . TRP A 1 102 ? 80.438 105.790 33.990 1.00 28.45 116 TRP A O 1
ATOM 726 N N . LEU A 1 103 ? 79.951 103.744 33.219 1.00 25.47 117 LEU A N 1
ATOM 727 C CA . LEU A 1 103 ? 80.626 103.978 31.947 1.00 31.58 117 LEU A CA 1
ATOM 728 C C . LEU A 1 103 ? 79.975 105.101 31.143 1.00 30.25 117 LEU A C 1
ATOM 729 O O . LEU A 1 103 ? 80.663 105.966 30.592 1.00 32.42 117 LEU A O 1
ATOM 734 N N . MET A 1 104 ? 78.650 105.090 31.071 1.00 26.18 118 MET A N 1
ATOM 735 C CA . MET A 1 104 ? 77.936 106.160 30.392 1.00 25.05 118 MET A CA 1
ATOM 736 C C . MET A 1 104 ? 78.240 107.531 31.009 1.00 26.68 118 MET A C 1
ATOM 737 O O . MET A 1 104 ? 78.424 108.516 30.286 1.00 25.99 118 MET A O 1
ATOM 742 N N . LYS A 1 105 ? 78.302 107.591 32.337 1.00 25.59 119 LYS A N 1
ATOM 743 C CA . LYS A 1 105 ? 78.618 108.854 33.004 1.00 30.80 119 LYS A CA 1
ATOM 744 C C . LYS A 1 105 ? 80.048 109.300 32.725 1.00 32.03 119 LYS A C 1
ATOM 745 O O . LYS A 1 105 ? 80.306 110.494 32.552 1.00 33.48 119 LYS A O 1
ATOM 751 N N . GLU A 1 106 ? 80.983 108.354 32.682 1.00 26.89 120 GLU A N 1
ATOM 752 C CA . GLU A 1 106 ? 82.375 108.722 32.408 1.00 27.57 120 GLU A CA 1
ATOM 753 C C . GLU A 1 106 ? 82.498 109.229 30.975 1.00 34.31 120 GLU A C 1
ATOM 754 O O . GLU A 1 106 ? 83.227 110.184 30.709 1.00 32.98 120 GLU A O 1
ATOM 760 N N . ALA A 1 107 ? 81.755 108.610 30.061 1.00 28.26 121 ALA A N 1
ATOM 761 C CA . ALA A 1 107 ? 81.769 109.022 28.658 1.00 27.52 121 ALA A CA 1
ATOM 762 C C . ALA A 1 107 ? 81.162 110.407 28.527 1.00 35.15 121 ALA A C 1
ATOM 763 O O . ALA A 1 107 ? 81.697 111.261 27.820 1.00 38.47 121 ALA A O 1
ATOM 765 N N . LYS A 1 108 ? 80.052 110.634 29.226 1.00 27.35 122 LYS A N 1
ATOM 766 C CA . LYS A 1 108 ? 79.348 111.913 29.146 1.00 32.51 122 LYS A CA 1
ATOM 767 C C . LYS A 1 108 ? 80.171 113.060 29.755 1.00 37.15 122 LYS A C 1
ATOM 768 O O . LYS A 1 108 ? 80.138 114.190 29.263 1.00 36.65 122 LYS A O 1
ATOM 774 N N . LYS A 1 109 ? 80.909 112.772 30.821 1.00 30.68 123 LYS A N 1
ATOM 775 C CA . LYS A 1 109 ? 81.770 113.788 31.430 1.00 34.99 123 LYS A CA 1
ATOM 776 C C . LYS A 1 109 ? 82.826 114.276 30.455 1.00 36.70 123 LYS A C 1
ATOM 777 O O . LYS A 1 109 ? 83.159 115.457 30.445 1.00 39.65 123 LYS A O 1
ATOM 783 N N . ARG A 1 110 ? 83.356 113.367 29.641 1.00 37.60 124 ARG A N 1
ATOM 784 C CA . ARG A 1 110 ? 84.374 113.726 28.653 1.00 35.71 124 ARG A CA 1
ATOM 785 C C . ARG A 1 110 ? 83.753 114.347 27.414 1.00 38.42 124 ARG A C 1
ATOM 786 O O . ARG A 1 110 ? 84.254 115.341 26.885 1.00 36.07 124 ARG A O 1
ATOM 794 N N . ASN A 1 111 ? 82.664 113.751 26.941 1.00 37.15 125 ASN A N 1
ATOM 795 C CA . ASN A 1 111 ? 81.943 114.299 25.794 1.00 37.81 125 ASN A CA 1
ATOM 796 C C . ASN A 1 111 ? 80.453 114.432 26.077 1.00 39.21 125 ASN A C 1
ATOM 797 O O . ASN A 1 111 ? 79.702 113.471 25.940 1.00 40.14 125 ASN A O 1
ATOM 802 N N . PRO A 1 112 ? 80.025 115.641 26.459 1.00 39.02 126 PRO A N 1
ATOM 803 C CA . PRO A 1 112 ? 78.631 115.952 26.804 1.00 36.57 126 PRO A CA 1
ATOM 804 C C . PRO A 1 112 ? 77.663 115.702 25.647 1.00 33.55 126 PRO A C 1
ATOM 805 O O . PRO A 1 112 ? 76.467 115.512 25.877 1.00 39.57 126 PRO A O 1
ATOM 809 N N . ASP A 1 113 ? 78.179 115.688 24.423 1.00 36.15 127 ASP A N 1
ATOM 810 C CA . ASP A 1 113 ? 77.349 115.452 23.244 1.00 39.46 127 ASP A CA 1
ATOM 811 C C . ASP A 1 113 ? 77.391 114.003 22.764 1.00 33.74 127 ASP A C 1
ATOM 812 O O . ASP A 1 113 ? 76.943 113.697 21.657 1.00 30.91 127 ASP A O 1
ATOM 817 N N . ILE A 1 114 ? 77.925 113.101 23.577 1.00 29.59 128 ILE A N 1
ATOM 818 C CA . ILE A 1 114 ? 77.931 111.694 23.167 1.00 32.27 128 ILE A CA 1
ATOM 819 C C . ILE A 1 114 ? 76.510 111.139 23.040 1.00 31.78 128 ILE A C 1
ATOM 820 O O . ILE A 1 114 ? 75.617 111.508 23.806 1.00 28.22 128 ILE A O 1
ATOM 825 N N . ILE A 1 115 ? 76.298 110.280 22.047 1.00 26.04 129 ILE A N 1
ATOM 826 C CA . ILE A 1 115 ? 74.988 109.675 21.810 1.00 26.08 129 ILE A CA 1
ATOM 827 C C . ILE A 1 115 ? 74.918 108.345 22.562 1.00 28.83 129 ILE A C 1
ATOM 828 O O . ILE A 1 115 ? 75.823 107.512 22.435 1.00 26.86 129 ILE A O 1
ATOM 833 N N . LEU A 1 116 ? 73.868 108.152 23.363 1.00 24.38 130 LEU A N 1
ATOM 834 C CA . LEU A 1 116 ? 73.744 106.938 24.160 1.00 26.45 130 LEU A CA 1
ATOM 835 C C . LEU A 1 116 ? 72.646 105.997 23.659 1.00 26.83 130 LEU A C 1
ATOM 836 O O . LEU A 1 116 ? 71.516 106.428 23.390 1.00 27.41 130 LEU A O 1
ATOM 841 N N . MET A 1 117 ? 72.983 104.710 23.554 1.00 23.64 131 MET A N 1
ATOM 842 C CA . MET A 1 117 ? 72.034 103.681 23.133 1.00 22.72 131 MET A CA 1
ATOM 843 C C . MET A 1 117 ? 71.972 102.526 24.136 1.00 23.86 131 MET A C 1
ATOM 844 O O . MET A 1 117 ? 72.987 102.165 24.740 1.00 24.25 131 MET A O 1
ATOM 849 N N . GLY A 1 118 ? 70.785 101.947 24.301 1.00 22.70 132 GLY A N 1
ATOM 850 C CA . GLY A 1 118 ? 70.620 100.745 25.116 1.00 20.87 132 GLY A CA 1
ATOM 851 C C . GLY A 1 118 ? 69.967 99.620 24.318 1.00 20.60 132 GLY A C 1
ATOM 852 O O . GLY A 1 118 ? 69.145 99.875 23.441 1.00 21.62 132 GLY A O 1
ATOM 853 N N . LEU A 1 119 ? 70.339 98.377 24.605 1.00 20.12 133 LEU A N 1
ATOM 854 C CA . LEU A 1 119 ? 69.746 97.226 23.913 1.00 20.96 133 LEU A CA 1
ATOM 855 C C . LEU A 1 119 ? 69.779 96.000 24.820 1.00 19.28 133 LEU A C 1
ATOM 856 O O . LEU A 1 119 ? 70.825 95.680 25.379 1.00 23.91 133 LEU A O 1
ATOM 861 N N . PRO A 1 120 ? 68.643 95.315 24.986 1.00 18.70 134 PRO A N 1
ATOM 862 C CA . PRO A 1 120 ? 68.707 94.057 25.747 1.00 18.38 134 PRO A CA 1
ATOM 863 C C . PRO A 1 120 ? 69.214 92.882 24.918 1.00 20.19 134 PRO A C 1
ATOM 864 O O . PRO A 1 120 ? 68.855 92.776 23.731 1.00 21.69 134 PRO A O 1
ATOM 868 N N . TRP A 1 121 ? 70.018 92.008 25.528 1.00 21.97 135 TRP A N 1
ATOM 869 C CA . TRP A 1 121 ? 70.355 90.699 24.943 1.00 19.91 135 TRP A CA 1
ATOM 870 C C . TRP A 1 121 ? 69.522 89.603 25.635 1.00 17.61 135 TRP A C 1
ATOM 871 O O . TRP A 1 121 ? 68.929 88.745 24.981 1.00 18.99 135 TRP A O 1
ATOM 882 N N . SER A 1 122 ? 69.526 89.598 26.970 1.00 17.57 136 SER A N 1
ATOM 883 C CA . SER A 1 122 ? 68.728 88.647 27.744 1.00 17.87 136 SER A CA 1
ATOM 884 C C . SER A 1 122 ? 67.736 89.404 28.619 1.00 17.70 136 SER A C 1
ATOM 885 O O . SER A 1 122 ? 67.792 90.635 28.692 1.00 21.16 136 SER A O 1
ATOM 888 N N . PHE A 1 123 ? 66.832 88.677 29.277 1.00 16.37 137 PHE A N 1
ATOM 889 C CA . PHE A 1 123 ? 65.866 89.280 30.192 1.00 16.15 137 PHE A CA 1
ATOM 890 C C . PHE A 1 123 ? 65.744 88.386 31.408 1.00 16.15 137 PHE A C 1
ATOM 891 O O . PHE A 1 123 ? 65.910 87.166 31.294 1.00 19.10 137 PHE A O 1
ATOM 899 N N . PRO A 1 124 ? 65.396 88.970 32.570 1.00 22.40 138 PRO A N 1
ATOM 900 C CA . PRO A 1 124 ? 65.166 88.142 33.764 1.00 17.15 138 PRO A CA 1
ATOM 901 C C . PRO A 1 124 ? 64.008 87.179 33.533 1.00 19.06 138 PRO A C 1
ATOM 902 O O . PRO A 1 124 ? 63.030 87.522 32.839 1.00 19.62 138 PRO A O 1
ATOM 906 N N . GLY A 1 125 ? 64.113 85.976 34.085 1.00 14.95 139 GLY A N 1
ATOM 907 C CA . GLY A 1 125 ? 63.138 84.939 33.790 1.00 16.93 139 GLY A CA 1
ATOM 908 C C . GLY A 1 125 ? 61.707 85.304 34.139 1.00 19.81 139 GLY A C 1
ATOM 909 O O . GLY A 1 125 ? 60.779 84.859 33.464 1.00 19.15 139 GLY A O 1
ATOM 910 N N . TRP A 1 126 ? 61.517 86.124 35.172 1.00 23.85 140 TRP A N 1
ATOM 911 C CA . TRP A 1 126 ? 60.165 86.404 35.651 1.00 21.95 140 TRP A CA 1
ATOM 912 C C . TRP A 1 126 ? 59.309 87.137 34.615 1.00 25.05 140 TRP A C 1
ATOM 913 O O . TRP A 1 126 ? 58.087 87.028 34.641 1.00 20.32 140 TRP A O 1
ATOM 924 N N . LEU A 1 127 ? 59.942 87.853 33.686 1.00 18.63 141 LEU A N 1
ATOM 925 C CA . LEU A 1 127 ? 59.198 88.525 32.619 1.00 21.95 141 LEU A CA 1
ATOM 926 C C . LEU A 1 127 ? 58.478 87.548 31.689 1.00 25.25 141 LEU A C 1
ATOM 927 O O . LEU A 1 127 ? 57.553 87.933 30.966 1.00 23.45 141 LEU A O 1
ATOM 932 N N . GLY A 1 128 ? 58.930 86.301 31.675 1.00 24.23 142 GLY A N 1
ATOM 933 C CA . GLY A 1 128 ? 58.391 85.316 30.756 1.00 23.02 142 GLY A CA 1
ATOM 934 C C . GLY A 1 128 ? 57.135 84.654 31.299 1.00 27.97 142 GLY A C 1
ATOM 935 O O . GLY A 1 128 ? 56.465 83.920 30.574 1.00 26.93 142 GLY A O 1
ATOM 936 N N . LYS A 1 129 ? 56.823 84.918 32.567 1.00 23.47 143 LYS A N 1
ATOM 937 C CA . LYS A 1 129 ? 55.583 84.438 33.195 1.00 34.20 143 LYS A CA 1
ATOM 938 C C . LYS A 1 129 ? 55.369 82.942 32.986 1.00 34.68 143 LYS A C 1
ATOM 939 O O . LYS A 1 129 ? 54.257 82.507 32.690 1.00 40.96 143 LYS A O 1
ATOM 945 N N . GLY A 1 130 ? 56.435 82.159 33.112 1.00 28.95 144 GLY A N 1
ATOM 946 C CA . GLY A 1 130 ? 56.332 80.729 32.889 1.00 36.36 144 GLY A CA 1
ATOM 947 C C . GLY A 1 130 ? 57.013 80.214 31.631 1.00 47.41 144 GLY A C 1
ATOM 948 O O . GLY A 1 130 ? 57.245 79.011 31.508 1.00 48.66 144 GLY A O 1
ATOM 949 N N . PHE A 1 131 ? 57.327 81.109 30.693 1.00 46.36 145 PHE A N 1
ATOM 950 C CA . PHE A 1 131 ? 58.016 80.727 29.449 1.00 43.89 145 PHE A CA 1
ATOM 951 C C . PHE A 1 131 ? 59.321 81.500 29.259 1.00 39.79 145 PHE A C 1
ATOM 952 O O . PHE A 1 131 ? 59.514 82.557 29.854 1.00 41.38 145 PHE A O 1
ATOM 960 N N . SER A 1 132 ? 60.223 80.980 28.435 1.00 40.36 146 SER A N 1
ATOM 961 C CA . SER A 1 132 ? 61.460 81.700 28.143 1.00 39.67 146 SER A CA 1
ATOM 962 C C . SER A 1 132 ? 61.223 82.579 26.916 1.00 34.59 146 SER A C 1
ATOM 963 O O . SER A 1 132 ? 61.902 82.436 25.896 1.00 41.15 146 SER A O 1
ATOM 966 N N . TRP A 1 133 ? 60.256 83.490 27.013 1.00 31.02 147 TRP A N 1
ATOM 967 C CA . TRP A 1 133 ? 59.866 84.305 25.859 1.00 24.38 147 TRP A CA 1
ATOM 968 C C . TRP A 1 133 ? 59.399 85.682 26.313 1.00 24.32 147 TRP A C 1
ATOM 969 O O . TRP A 1 133 ? 58.498 85.784 27.146 1.00 25.65 147 TRP A O 1
ATOM 980 N N . PRO A 1 134 ? 59.998 86.749 25.753 1.00 21.88 148 PRO A N 1
ATOM 981 C CA . PRO A 1 134 ? 59.704 88.098 26.253 1.00 19.98 148 PRO A CA 1
ATOM 982 C C . PRO A 1 134 ? 58.477 88.727 25.611 1.00 20.32 148 PRO A C 1
ATOM 983 O O . PRO A 1 134 ? 58.159 89.877 25.920 1.00 21.53 148 PRO A O 1
ATOM 987 N N . TYR A 1 135 ? 57.797 88.001 24.729 1.00 17.78 149 TYR A N 1
ATOM 988 C CA . TYR A 1 135 ? 56.632 88.561 24.077 1.00 19.58 149 TYR A CA 1
ATOM 989 C C . TYR A 1 135 ? 55.322 87.957 24.581 1.00 23.78 149 TYR A C 1
ATOM 990 O O . TYR A 1 135 ? 54.282 88.136 23.956 1.00 25.37 149 TYR A O 1
ATOM 999 N N . VAL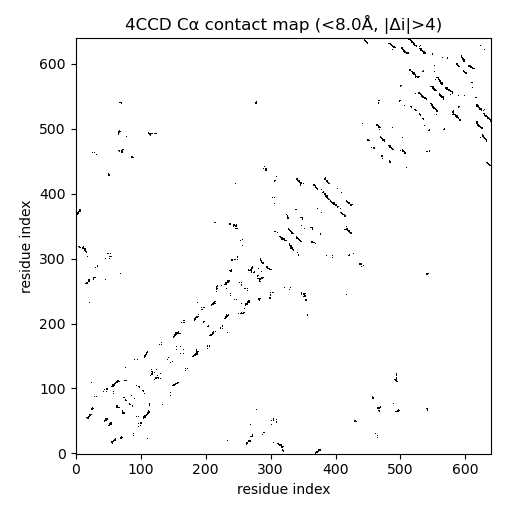 A 1 136 ? 55.376 87.261 25.716 1.00 27.84 150 VAL A N 1
ATOM 1000 C CA . VAL A 1 136 ? 54.169 86.719 26.350 1.00 28.24 150 VAL A CA 1
ATOM 1001 C C . VAL A 1 136 ? 53.257 87.851 26.849 1.00 24.86 150 VAL A C 1
ATOM 1002 O O . VAL A 1 136 ? 52.043 87.803 26.714 1.00 20.18 150 VAL A O 1
ATOM 1006 N N . ASN A 1 137 ? 53.856 88.874 27.443 1.00 21.49 151 ASN A N 1
ATOM 1007 C CA . ASN A 1 137 ? 53.093 90.012 27.940 1.00 21.18 151 ASN A CA 1
ATOM 1008 C C . ASN A 1 137 ? 53.824 91.237 27.432 1.00 20.53 151 ASN A C 1
ATOM 1009 O O . ASN A 1 137 ? 54.819 91.641 28.029 1.00 16.32 151 ASN A O 1
ATOM 1014 N N . LEU A 1 138 ? 53.364 91.805 26.318 1.00 21.17 152 LEU A N 1
ATOM 1015 C CA . LEU A 1 138 ? 54.098 92.891 25.664 1.00 24.98 152 LEU A CA 1
ATOM 1016 C C . LEU A 1 138 ? 54.294 94.069 26.592 1.00 19.98 152 LEU A C 1
ATOM 1017 O O . LEU A 1 138 ? 55.355 94.691 26.604 1.00 19.29 152 LEU A O 1
ATOM 1022 N N . GLN A 1 139 ? 53.251 94.402 27.342 1.00 17.83 153 GLN A N 1
ATOM 1023 C CA . GLN A 1 139 ? 53.294 95.594 28.170 1.00 23.74 153 GLN A CA 1
ATOM 1024 C C . GLN A 1 139 ? 54.289 95.410 29.316 1.00 20.77 153 GLN A C 1
ATOM 1025 O O . GLN A 1 139 ? 54.985 96.360 29.703 1.00 17.62 153 GLN A O 1
ATOM 1031 N N . LEU A 1 140 ? 54.358 94.192 29.864 1.00 16.23 154 LEU A N 1
ATOM 1032 C CA . LEU A 1 140 ? 55.301 93.920 30.966 1.00 18.79 154 LEU A CA 1
ATOM 1033 C C . LEU A 1 140 ? 56.746 94.085 30.503 1.00 16.96 154 LEU A C 1
ATOM 1034 O O . LEU A 1 140 ? 57.581 94.722 31.181 1.00 18.45 154 LEU A O 1
ATOM 1039 N N . THR A 1 141 ? 57.056 93.520 29.341 1.00 17.91 155 THR A N 1
ATOM 1040 C CA . THR A 1 141 ? 58.421 93.653 28.827 1.00 20.04 155 THR A CA 1
ATOM 1041 C C . THR A 1 141 ? 58.744 95.113 28.502 1.00 15.65 155 THR A C 1
ATOM 1042 O O . THR A 1 141 ? 59.819 95.592 28.825 1.00 18.06 155 THR A O 1
ATOM 1046 N N . ALA A 1 142 ? 57.814 95.827 27.876 1.00 21.25 156 ALA A N 1
ATOM 1047 C CA . ALA A 1 142 ? 58.039 97.255 27.620 1.00 20.63 156 ALA A CA 1
ATOM 1048 C C . ALA A 1 142 ? 58.181 98.069 28.917 1.00 21.46 156 ALA A C 1
ATOM 1049 O O . ALA A 1 142 ? 58.989 98.999 28.994 1.00 24.07 156 ALA A O 1
ATOM 1051 N N . TYR A 1 143 ? 57.392 97.723 29.930 1.00 21.26 157 TYR A N 1
ATOM 1052 C CA . TYR A 1 143 ? 57.514 98.344 31.266 1.00 25.00 157 TYR A CA 1
ATOM 1053 C C . TYR A 1 143 ? 58.924 98.216 31.844 1.00 22.35 157 TYR A C 1
ATOM 1054 O O . TYR A 1 143 ? 59.511 99.189 32.342 1.00 19.12 157 TYR A O 1
ATOM 1063 N N . TYR A 1 144 ? 59.456 97.001 31.784 1.00 19.21 158 TYR A N 1
ATOM 1064 C CA . TYR A 1 144 ? 60.810 96.698 32.234 1.00 20.85 158 TYR A CA 1
ATOM 1065 C C . TYR A 1 144 ? 61.846 97.551 31.502 1.00 16.88 158 TYR A C 1
ATOM 1066 O O . TYR A 1 144 ? 62.737 98.141 32.116 1.00 18.28 158 TYR A O 1
ATOM 1075 N N . VAL A 1 145 ? 61.747 97.607 30.178 1.00 16.94 159 VAL A N 1
ATOM 1076 C CA . VAL A 1 145 ? 62.728 98.361 29.414 1.00 17.43 159 VAL A CA 1
ATOM 1077 C C . VAL A 1 145 ? 62.607 99.866 29.675 1.00 19.72 159 VAL A C 1
ATOM 1078 O O . VAL A 1 145 ? 63.610 100.573 29.838 1.00 18.57 159 VAL A O 1
ATOM 1082 N N . VAL A 1 146 ? 61.380 100.370 29.703 1.00 21.90 160 VAL A N 1
ATOM 1083 C CA . VAL A 1 146 ? 61.196 101.786 29.977 1.00 20.88 160 VAL A CA 1
ATOM 1084 C C . VAL A 1 146 ? 61.664 102.165 31.402 1.00 22.96 160 VAL A C 1
ATOM 1085 O O . VAL A 1 146 ? 62.202 103.262 31.607 1.00 26.94 160 VAL A O 1
ATOM 1089 N N . ARG A 1 147 ? 61.523 101.250 32.366 1.00 17.82 161 ARG A N 1
ATOM 1090 C CA . ARG A 1 147 ? 62.098 101.455 33.712 1.00 23.00 161 ARG A CA 1
ATOM 1091 C C . ARG A 1 147 ? 63.563 101.815 33.602 1.00 22.02 161 ARG A C 1
ATOM 1092 O O . ARG A 1 147 ? 64.056 102.691 34.317 1.00 22.28 161 ARG A O 1
ATOM 1100 N N . TRP A 1 148 ? 64.271 101.112 32.722 1.00 18.63 162 TRP A N 1
ATOM 1101 C CA . TRP A 1 148 ? 65.713 101.277 32.621 1.00 19.15 162 TRP A CA 1
ATOM 1102 C C . TRP A 1 148 ? 66.024 102.674 32.104 1.00 25.72 162 TRP A C 1
ATOM 1103 O O . TRP A 1 148 ? 66.966 103.309 32.564 1.00 22.46 162 TRP A O 1
ATOM 1114 N N . ILE A 1 149 ? 65.232 103.151 31.146 1.00 19.58 163 ILE A N 1
ATOM 1115 C CA . ILE A 1 149 ? 65.502 104.456 30.541 1.00 20.08 163 ILE A CA 1
ATOM 1116 C C . ILE A 1 149 ? 65.193 105.582 31.529 1.00 22.87 163 ILE A C 1
ATOM 1117 O O . ILE A 1 149 ? 65.952 106.557 31.638 1.00 21.30 163 ILE A O 1
ATOM 1122 N N . LEU A 1 150 ? 64.088 105.440 32.257 1.00 19.90 164 LEU A N 1
ATOM 1123 C CA . LEU A 1 150 ? 63.737 106.405 33.295 1.00 23.44 164 LEU A CA 1
ATOM 1124 C C . LEU A 1 150 ? 64.809 106.457 34.401 1.00 22.96 164 LEU A C 1
ATOM 1125 O O . LEU A 1 150 ? 65.167 107.536 34.889 1.00 23.79 164 LEU A O 1
ATOM 1130 N N . GLY A 1 151 ? 65.322 105.289 34.789 1.00 23.19 165 GLY A N 1
ATOM 1131 C CA . GLY A 1 151 ? 66.312 105.197 35.852 1.00 20.48 165 GLY A CA 1
ATOM 1132 C C . GLY A 1 151 ? 67.609 105.874 35.443 1.00 21.13 165 GLY A C 1
ATOM 1133 O O . GLY A 1 151 ? 68.260 106.539 36.256 1.00 21.55 165 GLY A O 1
ATOM 1134 N N . ALA A 1 152 ? 67.974 105.722 34.172 1.00 21.22 166 ALA A N 1
ATOM 1135 C CA . ALA A 1 152 ? 69.170 106.376 33.631 1.00 22.87 166 ALA A CA 1
ATOM 1136 C C . ALA A 1 152 ? 69.101 107.879 33.863 1.00 26.36 166 ALA A C 1
ATOM 1137 O O . ALA A 1 152 ? 70.087 108.519 34.247 1.00 23.33 166 ALA A O 1
ATOM 1139 N N . LYS A 1 153 ? 67.925 108.444 33.620 1.00 25.39 167 LYS A N 1
ATOM 1140 C CA . LYS A 1 153 ? 67.723 109.883 33.794 1.00 22.50 167 LYS A CA 1
ATOM 1141 C C . LYS A 1 153 ? 67.644 110.253 35.270 1.00 22.57 167 LYS A C 1
ATOM 1142 O O . LYS A 1 153 ? 68.328 111.161 35.729 1.00 25.51 167 LYS A O 1
ATOM 1148 N N . HIS A 1 154 ? 66.806 109.532 36.014 1.00 22.04 168 HIS A N 1
ATOM 1149 C CA . HIS A 1 154 ? 66.499 109.914 37.396 1.00 22.40 168 HIS A CA 1
ATOM 1150 C C . HIS A 1 154 ? 67.652 109.713 38.364 1.00 31.41 168 HIS A C 1
ATOM 1151 O O . HIS A 1 154 ? 67.811 110.488 39.314 1.00 30.63 168 HIS A O 1
ATOM 1158 N N . TYR A 1 155 ? 68.467 108.692 38.126 1.00 27.88 169 TYR A N 1
ATOM 1159 C CA . TYR A 1 155 ? 69.547 108.384 39.057 1.00 26.76 169 TYR A CA 1
ATOM 1160 C C . TYR A 1 155 ? 70.929 108.784 38.576 1.00 31.43 169 TYR A C 1
ATOM 1161 O O . TYR A 1 155 ? 71.834 108.929 39.395 1.00 25.85 169 TYR A O 1
ATOM 1170 N N . HIS A 1 156 ? 71.092 108.976 37.265 1.00 26.55 170 HIS A N 1
ATOM 1171 C CA . HIS A 1 156 ? 72.416 109.247 36.691 1.00 29.44 170 HIS A CA 1
ATOM 1172 C C . HIS A 1 156 ? 72.477 110.472 35.786 1.00 24.31 170 HIS A C 1
ATOM 1173 O O . HIS A 1 156 ? 73.551 110.817 35.283 1.00 24.82 170 HIS A O 1
ATOM 1180 N N . ASP A 1 157 ? 71.325 111.119 35.596 1.00 26.37 171 ASP A N 1
ATOM 1181 C CA . ASP A 1 157 ? 71.202 112.296 34.734 1.00 28.43 171 ASP A CA 1
ATOM 1182 C C . ASP A 1 157 ? 71.620 111.975 33.304 1.00 27.85 171 ASP A C 1
ATOM 1183 O O . ASP A 1 157 ? 72.269 112.780 32.638 1.00 27.49 171 ASP A O 1
ATOM 1188 N N . LEU A 1 158 ? 71.238 110.794 32.831 1.00 24.70 172 LEU A N 1
ATOM 1189 C CA . LEU A 1 158 ? 71.570 110.371 31.473 1.00 27.47 172 LEU A CA 1
ATOM 1190 C C . LEU A 1 158 ? 70.326 110.338 30.619 1.00 29.59 172 LEU A C 1
ATOM 1191 O O . LEU A 1 158 ? 69.300 109.786 31.024 1.00 27.22 172 LEU A O 1
ATOM 1196 N N . ASP A 1 159 ? 70.428 110.928 29.436 1.00 29.89 173 ASP A N 1
ATOM 1197 C CA . ASP A 1 159 ? 69.380 110.857 28.433 1.00 33.19 173 ASP A CA 1
ATOM 1198 C C . ASP A 1 159 ? 69.740 109.766 27.434 1.00 32.48 173 ASP A C 1
ATOM 1199 O O . ASP A 1 159 ? 70.749 109.868 26.725 1.00 25.96 173 ASP A O 1
ATOM 1204 N N . ILE A 1 160 ? 68.941 108.705 27.399 1.00 23.86 174 ILE A N 1
ATOM 1205 C CA . ILE A 1 160 ? 69.173 107.646 26.430 1.00 23.11 174 ILE A CA 1
ATOM 1206 C C . ILE A 1 160 ? 68.596 108.101 25.093 1.00 23.57 174 ILE A C 1
ATOM 1207 O O . ILE A 1 160 ? 67.417 108.453 25.013 1.00 24.55 174 ILE A O 1
ATOM 1212 N N . ASP A 1 161 ? 69.407 108.090 24.041 1.00 22.74 175 ASP A N 1
ATOM 1213 C CA . ASP A 1 161 ? 68.948 108.579 22.749 1.00 24.68 175 ASP A CA 1
ATOM 1214 C C . ASP A 1 161 ? 68.223 107.517 21.918 1.00 27.14 175 ASP A C 1
ATOM 1215 O O . ASP A 1 161 ? 67.268 107.825 21.204 1.00 26.43 175 ASP A O 1
ATOM 1220 N N . TYR A 1 162 ? 68.674 106.271 22.011 1.00 21.98 176 TYR A N 1
ATOM 1221 C CA . TYR A 1 162 ? 68.087 105.209 21.205 1.00 22.78 176 TYR A CA 1
ATOM 1222 C C . TYR A 1 162 ? 67.824 103.969 22.025 1.00 22.47 176 TYR A C 1
ATOM 1223 O O . TYR A 1 162 ? 68.621 103.616 22.890 1.00 22.01 176 TYR A O 1
ATOM 1232 N N . ILE A 1 163 ? 66.694 103.322 21.760 1.00 21.77 177 ILE A N 1
ATOM 1233 C CA . ILE A 1 163 ? 66.370 102.052 22.400 1.00 19.89 177 ILE A CA 1
ATOM 1234 C C . ILE A 1 163 ? 66.168 101.006 21.295 1.00 19.55 177 ILE A C 1
ATOM 1235 O O . ILE A 1 163 ? 65.552 101.293 20.274 1.00 21.79 177 ILE A O 1
ATOM 1240 N N . GLY A 1 164 ? 66.702 99.803 21.499 1.00 19.45 178 GLY A N 1
ATOM 1241 C CA . GLY A 1 164 ? 66.543 98.719 20.548 1.00 19.05 178 GLY A CA 1
ATOM 1242 C C . GLY A 1 164 ? 65.564 97.670 21.059 1.00 23.55 178 GLY A C 1
ATOM 1243 O O . GLY A 1 164 ? 64.863 97.888 22.058 1.00 22.52 178 GLY A O 1
ATOM 1244 N N . ILE A 1 165 ? 65.516 96.523 20.386 1.00 18.12 179 ILE A N 1
ATOM 1245 C CA . ILE A 1 165 ? 64.438 95.550 20.628 1.00 17.49 179 ILE A CA 1
ATOM 1246 C C . ILE A 1 165 ? 64.946 94.317 21.384 1.00 20.35 179 ILE A C 1
ATOM 1247 O O . ILE A 1 165 ? 64.842 94.243 22.626 1.00 20.29 179 ILE A O 1
ATOM 1252 N N . TRP A 1 166 ? 65.495 93.343 20.657 1.00 17.28 180 TRP A N 1
ATOM 1253 C CA . TRP A 1 166 ? 66.081 92.152 21.299 1.00 19.24 180 TRP A CA 1
ATOM 1254 C C . TRP A 1 166 ? 67.266 91.693 20.460 1.00 23.64 180 TRP A C 1
ATOM 1255 O O . TRP A 1 166 ? 67.076 91.185 19.363 1.00 18.79 180 TRP A O 1
ATOM 1266 N N . ASN A 1 167 ? 68.487 91.879 20.966 1.00 17.93 181 ASN A N 1
ATOM 1267 C CA . ASN A 1 167 ? 69.700 91.663 20.156 1.00 18.34 181 ASN A CA 1
ATOM 1268 C C . ASN A 1 167 ? 69.769 90.354 19.378 1.00 18.09 181 ASN A C 1
ATOM 1269 O O . ASN A 1 167 ? 69.780 89.278 19.976 1.00 21.56 181 ASN A O 1
ATOM 1274 N N . GLU A 1 168 ? 69.827 90.446 18.045 1.00 24.85 182 GLU A N 1
ATOM 1275 C CA . GLU A 1 168 ? 69.947 89.270 17.169 1.00 18.00 182 GLU A CA 1
ATOM 1276 C C . GLU A 1 168 ? 68.886 88.197 17.394 1.00 20.63 182 GLU A C 1
ATOM 1277 O O . GLU A 1 168 ? 69.143 87.007 17.187 1.00 20.42 182 GLU A O 1
ATOM 1283 N N . ARG A 1 169 ? 67.685 88.617 17.794 1.00 17.59 183 ARG A N 1
ATOM 1284 C CA . ARG A 1 169 ? 66.580 87.677 18.066 1.00 16.43 183 ARG A CA 1
ATOM 1285 C C . ARG A 1 169 ? 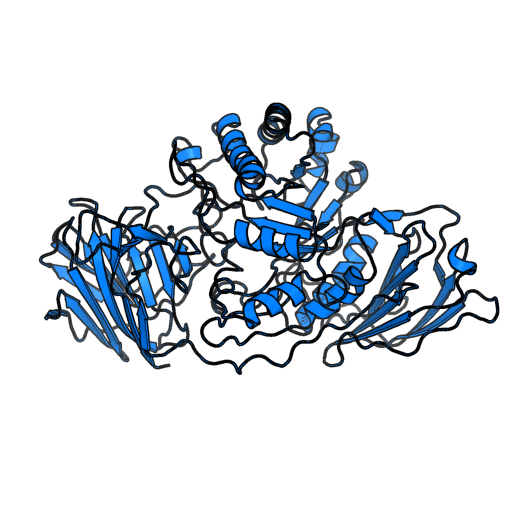65.306 88.253 17.462 1.00 18.01 183 ARG A C 1
ATOM 1286 O O . ARG A 1 169 ? 65.295 89.430 17.092 1.00 19.86 183 ARG A O 1
ATOM 1294 N N . PRO A 1 170 ? 64.241 87.440 17.330 1.00 18.59 184 PRO A N 1
ATOM 1295 C CA . PRO A 1 170 ? 63.080 87.950 16.592 1.00 26.02 184 PRO A CA 1
ATOM 1296 C C . PRO A 1 170 ? 62.482 89.192 17.226 1.00 27.44 184 PRO A C 1
ATOM 1297 O O . PRO A 1 170 ? 62.518 89.347 18.460 1.00 21.29 184 PRO A O 1
ATOM 1301 N N . PHE A 1 171 ? 61.957 90.087 16.392 1.00 20.21 185 PHE A N 1
ATOM 1302 C CA . PHE A 1 171 ? 61.174 91.200 16.920 1.00 23.16 185 PHE A CA 1
ATOM 1303 C C . PHE A 1 171 ? 59.693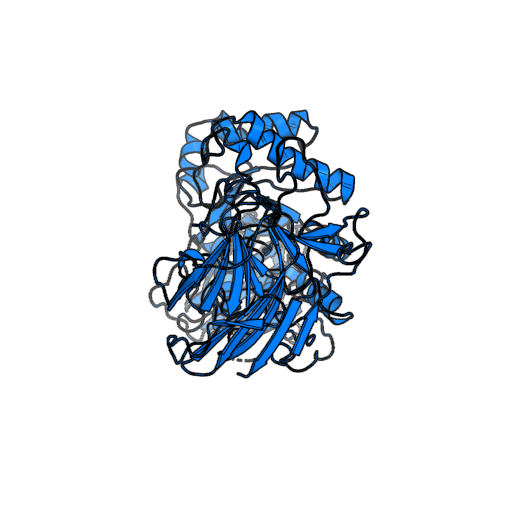 90.825 16.848 1.00 26.90 185 PHE A C 1
ATOM 1304 O O . PHE A 1 171 ? 59.308 89.856 16.183 1.00 22.65 185 PHE A O 1
ATOM 1312 N N . ASP A 1 172 ? 58.860 91.580 17.550 1.00 19.71 186 ASP A N 1
ATOM 1313 C CA . ASP A 1 172 ? 57.414 91.400 17.461 1.00 19.80 186 ASP A CA 1
ATOM 1314 C C . ASP A 1 172 ? 56.891 92.788 17.133 1.00 24.22 186 ASP A C 1
ATOM 1315 O O . ASP A 1 172 ? 57.199 93.743 17.849 1.00 19.38 186 ASP A O 1
ATOM 1320 N N . ALA A 1 173 ? 56.133 92.923 16.046 1.00 20.73 187 ALA A N 1
ATOM 1321 C CA . ALA A 1 173 ? 55.725 94.259 15.590 1.00 24.17 187 ALA A CA 1
ATOM 1322 C C . ALA A 1 173 ? 54.835 94.939 16.633 1.00 22.78 187 ALA A C 1
ATOM 1323 O O . ALA A 1 173 ? 54.901 96.148 16.838 1.00 20.27 187 ALA A O 1
ATOM 1325 N N . ASN A 1 174 ? 53.988 94.153 17.280 1.00 19.91 188 ASN A N 1
ATOM 1326 C CA . ASN A 1 174 ? 53.135 94.681 18.332 1.00 22.66 188 ASN A CA 1
ATOM 1327 C C . ASN A 1 174 ? 53.945 95.138 19.545 1.00 21.93 188 ASN A C 1
ATOM 1328 O O . ASN A 1 174 ? 53.610 96.144 20.174 1.00 23.72 188 ASN A O 1
ATOM 1333 N N . TYR A 1 175 ? 55.025 94.421 19.862 1.00 20.00 189 TYR A N 1
ATOM 1334 C CA . TYR A 1 175 ? 55.920 94.874 20.929 1.00 17.11 189 TYR A CA 1
ATOM 1335 C C . TYR A 1 175 ? 56.509 96.227 20.582 1.00 19.12 189 TYR A C 1
ATOM 1336 O O . TYR A 1 175 ? 56.520 97.135 21.413 1.00 19.10 189 TYR A O 1
ATOM 1345 N N . ILE A 1 176 ? 57.005 96.375 19.359 1.00 17.98 190 ILE A N 1
ATOM 1346 C CA . ILE A 1 176 ? 57.625 97.645 18.994 1.00 20.84 190 ILE A CA 1
ATOM 1347 C C . ILE A 1 176 ? 56.605 98.786 19.113 1.00 21.99 190 ILE A C 1
ATOM 1348 O O . ILE A 1 176 ? 56.917 99.860 19.623 1.00 20.79 190 ILE A O 1
ATOM 1353 N N . LYS A 1 177 ? 55.385 98.551 18.642 1.00 21.81 191 LYS A N 1
ATOM 1354 C CA . LYS A 1 177 ? 54.320 99.547 18.792 1.00 23.72 191 LYS A CA 1
ATOM 1355 C C . LYS A 1 177 ? 53.991 99.855 20.259 1.00 25.76 191 LYS A C 1
ATOM 1356 O O . LYS A 1 177 ? 53.782 101.014 20.609 1.00 21.41 191 LYS A O 1
ATOM 1362 N N . GLU A 1 178 ? 53.937 98.828 21.105 1.00 18.70 192 GLU A N 1
ATOM 1363 C CA A GLU A 1 178 ? 53.667 99.028 22.533 0.56 19.12 192 GLU A CA 1
ATOM 1364 C CA B GLU A 1 178 ? 53.673 99.013 22.531 0.44 19.23 192 GLU A CA 1
ATOM 1365 C C . GLU A 1 178 ? 54.821 99.769 23.192 1.00 21.00 192 GLU A C 1
ATOM 1366 O O . GLU A 1 178 ? 54.613 100.615 24.075 1.00 20.87 192 GLU A O 1
ATOM 1377 N N . LEU A 1 179 ? 56.044 99.473 22.762 1.00 21.14 193 LEU A N 1
ATOM 1378 C CA . LEU A 1 179 ? 57.200 100.181 23.311 1.00 17.44 193 LEU A CA 1
ATOM 1379 C C . LEU A 1 179 ? 57.128 101.682 23.000 1.00 21.27 193 LEU A C 1
ATOM 1380 O O . LEU A 1 179 ? 57.398 102.517 23.865 1.00 18.29 193 LEU A O 1
ATOM 1385 N N . ARG A 1 180 ? 56.736 102.034 21.778 1.00 21.27 194 ARG A N 1
ATOM 1386 C CA . ARG A 1 180 ? 56.613 103.459 21.402 1.00 22.15 194 ARG A CA 1
ATOM 1387 C C . ARG A 1 180 ? 55.533 104.159 22.237 1.00 17.75 194 ARG A C 1
ATOM 1388 O O . ARG A 1 180 ? 55.715 105.280 22.693 1.00 21.46 194 ARG A O 1
ATOM 1396 N N . LYS A 1 181 ? 54.403 103.482 22.404 1.00 18.38 195 LYS A N 1
ATOM 1397 C CA . LYS A 1 181 ? 53.268 103.997 23.158 1.00 22.41 195 LYS A CA 1
ATOM 1398 C C . LYS A 1 181 ? 53.648 104.210 24.615 1.00 26.16 195 LYS A C 1
ATOM 1399 O O . LYS A 1 181 ? 53.322 105.243 25.218 1.00 25.56 195 LYS A O 1
ATOM 1405 N N . MET A 1 182 ? 54.354 103.244 25.189 1.00 22.99 196 MET A N 1
ATOM 1406 C CA . MET A 1 182 ? 54.785 103.395 26.586 1.00 20.51 196 MET A CA 1
ATOM 1407 C C . MET A 1 182 ? 55.865 104.452 26.805 1.00 21.27 196 MET A C 1
ATOM 1408 O O . MET A 1 182 ? 55.835 105.176 27.804 1.00 20.90 196 MET A O 1
ATOM 1413 N N . LEU A 1 183 ? 56.825 104.544 25.887 1.00 22.50 197 LEU A N 1
ATOM 1414 C CA . LEU A 1 183 ? 57.802 105.626 25.931 1.00 21.87 197 LEU A CA 1
ATOM 1415 C C . LEU A 1 183 ? 57.092 106.977 25.952 1.00 24.06 197 LEU A C 1
ATOM 1416 O O . LEU A 1 183 ? 57.360 107.813 26.822 1.00 26.51 197 LEU A O 1
ATOM 1421 N N . ASP A 1 184 ? 56.181 107.183 25.002 1.00 24.10 198 ASP A N 1
ATOM 1422 C CA . ASP A 1 184 ? 55.442 108.444 24.924 1.00 23.29 198 ASP A CA 1
ATOM 1423 C C . ASP A 1 184 ? 54.660 108.709 26.210 1.00 27.21 198 ASP A C 1
ATOM 1424 O O . ASP A 1 184 ? 54.683 109.815 26.735 1.00 27.91 198 ASP A O 1
ATOM 1429 N N . TYR A 1 185 ? 53.981 107.678 26.708 1.00 26.89 199 TYR A N 1
ATOM 1430 C CA . TYR A 1 185 ? 53.193 107.772 27.934 1.00 27.10 199 TYR A CA 1
ATOM 1431 C C . TYR A 1 185 ? 54.026 108.204 29.139 1.00 27.21 199 TYR A C 1
ATOM 1432 O O . TYR A 1 185 ? 53.529 108.883 30.041 1.00 26.86 199 TYR A O 1
ATOM 1441 N N . GLN A 1 186 ? 55.295 107.812 29.150 1.00 26.95 200 GLN A N 1
ATOM 1442 C CA . GLN A 1 186 ? 56.188 108.126 30.258 1.00 25.94 200 GLN A CA 1
ATOM 1443 C C . GLN A 1 186 ? 57.012 109.381 29.991 1.00 25.36 200 GLN A C 1
ATOM 1444 O O . GLN A 1 186 ? 57.991 109.645 30.692 1.00 26.33 200 GLN A O 1
ATOM 1450 N N . GLY A 1 187 ? 56.627 110.146 28.970 1.00 26.86 201 GLY A N 1
ATOM 1451 C CA . GLY A 1 187 ? 57.283 111.417 28.697 1.00 34.70 201 GLY A CA 1
ATOM 1452 C C . GLY A 1 187 ? 58.610 111.298 27.972 1.00 36.57 201 GLY A C 1
ATOM 1453 O O . GLY A 1 187 ? 59.423 112.226 27.995 1.00 24.79 201 GLY A O 1
ATOM 1454 N N . LEU A 1 188 ? 58.823 110.169 27.296 1.00 25.14 202 LEU A N 1
ATOM 1455 C CA . LEU A 1 188 ? 60.093 109.930 26.606 1.00 28.62 202 LEU A CA 1
ATOM 1456 C C . LEU A 1 188 ? 59.890 109.960 25.088 1.00 31.35 202 LEU A C 1
ATOM 1457 O O . LEU A 1 188 ? 60.389 109.088 24.362 1.00 25.99 202 LEU A O 1
ATOM 1462 N N . GLN A 1 189 ? 59.156 110.963 24.610 1.00 31.81 203 GLN A N 1
ATOM 1463 C CA . GLN A 1 189 ? 58.928 111.111 23.172 1.00 32.51 203 GLN A CA 1
ATOM 1464 C C . GLN A 1 189 ? 60.231 111.319 22.427 1.00 27.64 203 GLN A C 1
ATOM 1465 O O . GLN A 1 189 ? 60.353 110.933 21.272 1.00 31.95 203 GLN A O 1
ATOM 1471 N N . ARG A 1 190 ? 61.219 111.907 23.090 1.00 23.69 204 ARG A N 1
ATOM 1472 C CA . ARG A 1 190 ? 62.503 112.160 22.433 1.00 28.55 204 ARG A CA 1
ATOM 1473 C C . ARG A 1 190 ? 63.356 110.904 22.198 1.00 35.37 204 ARG A C 1
ATOM 1474 O O . ARG A 1 190 ? 64.300 110.936 21.401 1.00 34.86 204 ARG A O 1
ATOM 1482 N N . VAL A 1 191 ? 63.049 109.808 22.895 1.00 25.42 205 VAL A N 1
ATOM 1483 C CA . VAL A 1 191 ? 63.824 108.583 22.714 1.00 23.44 205 VAL A CA 1
ATOM 1484 C C . VAL A 1 191 ? 63.419 107.974 21.380 1.00 23.23 205 VAL A C 1
ATOM 1485 O O . VAL A 1 191 ? 62.224 107.829 21.123 1.00 24.40 205 VAL A O 1
ATOM 1489 N N . ARG A 1 192 ? 64.395 107.634 20.536 1.00 21.07 206 ARG A N 1
ATOM 1490 C CA . ARG A 1 192 ? 64.100 106.995 19.242 1.00 23.36 206 ARG A CA 1
ATOM 1491 C C . ARG A 1 192 ? 64.297 105.476 19.257 1.00 26.88 206 ARG A C 1
ATOM 1492 O O . ARG A 1 192 ? 65.076 104.947 20.054 1.00 25.34 206 ARG A O 1
ATOM 1500 N N . ILE A 1 193 ? 63.621 104.788 18.343 1.00 24.07 207 ILE A N 1
ATOM 1501 C CA . ILE A 1 193 ? 63.690 103.331 18.273 1.00 19.57 207 ILE A CA 1
ATOM 1502 C C . ILE A 1 193 ? 64.509 102.834 17.075 1.00 27.52 207 ILE A C 1
ATOM 1503 O O . ILE A 1 193 ? 64.300 103.276 15.926 1.00 21.00 207 ILE A O 1
ATOM 1508 N N . ILE A 1 194 ? 65.444 101.921 17.348 1.00 21.35 208 ILE A N 1
ATOM 1509 C CA . ILE A 1 194 ? 66.225 101.252 16.295 1.00 19.87 208 ILE A CA 1
ATOM 1510 C C . ILE A 1 194 ? 65.836 99.766 16.247 1.00 27.62 208 ILE A C 1
ATOM 1511 O O . ILE A 1 194 ? 65.703 99.128 17.289 1.00 22.10 208 ILE A O 1
ATOM 1516 N N . ALA A 1 195 ? 65.630 99.221 15.048 1.00 19.14 209 ALA A N 1
ATOM 1517 C CA . ALA A 1 195 ? 65.206 97.825 14.905 1.00 18.62 209 ALA A CA 1
ATOM 1518 C C . ALA A 1 195 ? 65.924 97.168 13.723 1.00 18.79 209 ALA A C 1
ATOM 1519 O O . ALA A 1 195 ? 66.346 97.868 12.804 1.00 22.02 209 ALA A O 1
ATOM 1521 N N . SER A 1 196 ? 66.102 95.842 13.738 1.00 19.10 210 SER A N 1
ATOM 1522 C CA . SER A 1 196 ? 65.774 94.977 14.863 1.00 20.05 210 SER A CA 1
ATOM 1523 C C . SER A 1 196 ? 67.069 94.377 15.406 1.00 18.30 210 SER A C 1
ATOM 1524 O O . SER A 1 196 ? 67.054 93.369 16.114 1.00 23.01 210 SER A O 1
ATOM 1527 N N . ASP A 1 197 ? 68.192 95.003 15.065 1.00 18.96 211 ASP A N 1
ATOM 1528 C CA . ASP A 1 197 ? 69.504 94.543 15.514 1.00 19.19 211 ASP A CA 1
ATOM 1529 C C . ASP A 1 197 ? 69.755 93.089 15.151 1.00 21.92 211 ASP A C 1
ATOM 1530 O O . ASP A 1 197 ? 70.210 92.285 15.961 1.00 22.68 211 ASP A O 1
ATOM 1535 N N . ASN A 1 198 ? 69.459 92.763 13.901 1.00 19.42 212 ASN A N 1
ATOM 1536 C CA . ASN A 1 198 ? 69.715 91.437 13.378 1.00 18.60 212 ASN A CA 1
ATOM 1537 C C . ASN A 1 198 ? 70.068 91.609 11.890 1.00 24.09 212 ASN A C 1
ATOM 1538 O O . ASN A 1 198 ? 70.990 92.356 11.558 1.00 27.18 212 ASN A O 1
ATOM 1543 N N . LEU A 1 199 ? 69.330 90.958 10.994 1.00 22.15 213 LEU A N 1
ATOM 1544 C CA . LEU A 1 199 ? 69.620 91.114 9.550 1.00 22.83 213 LEU A CA 1
ATOM 1545 C C . LEU A 1 199 ? 68.730 92.191 8.945 1.00 22.81 213 LEU A C 1
ATOM 1546 O O . LEU A 1 199 ? 67.869 92.725 9.640 1.00 20.17 213 LEU A O 1
ATOM 1551 N N . TRP A 1 200 ? 68.913 92.509 7.658 1.00 22.60 214 TRP A N 1
ATOM 1552 C CA . TRP A 1 200 ? 68.052 93.508 7.016 1.00 18.90 214 TRP A CA 1
ATOM 1553 C C . TRP A 1 200 ? 66.602 93.073 6.961 1.00 25.77 214 TRP A C 1
ATOM 1554 O O . TRP A 1 200 ? 65.694 93.915 7.005 1.00 25.21 214 TRP A O 1
ATOM 1565 N N . GLU A 1 201 ? 66.385 91.764 6.836 1.00 23.24 215 GLU A N 1
ATOM 1566 C CA . GLU A 1 201 ? 65.036 91.201 6.865 1.00 21.03 215 GLU A CA 1
ATOM 1567 C C . GLU A 1 201 ? 64.857 90.342 8.120 1.00 23.04 215 GLU A C 1
ATOM 1568 O O . GLU A 1 201 ? 65.815 89.714 8.575 1.00 23.99 215 GLU A O 1
ATOM 1574 N N . PRO A 1 202 ? 63.622 90.265 8.649 1.00 20.90 216 PRO A N 1
ATOM 1575 C CA . PRO A 1 202 ? 62.423 90.829 8.016 1.00 23.52 216 PRO A CA 1
ATOM 1576 C C . PRO A 1 202 ? 62.067 92.271 8.386 1.00 24.10 216 PRO A C 1
ATOM 1577 O O . PRO A 1 202 ? 60.994 92.694 7.964 1.00 25.53 216 PRO A O 1
ATOM 1581 N N . ILE A 1 203 ? 62.902 93.008 9.116 1.00 23.45 217 ILE A N 1
ATOM 1582 C CA . ILE A 1 203 ? 62.507 94.378 9.496 1.00 22.14 217 ILE A CA 1
ATOM 1583 C C . ILE A 1 203 ? 62.205 95.293 8.295 1.00 23.56 217 ILE A C 1
ATOM 1584 O O . ILE A 1 203 ? 61.216 96.026 8.305 1.00 20.85 217 ILE A O 1
ATOM 1589 N N . SER A 1 204 ? 63.021 95.208 7.250 1.00 23.51 218 SER A N 1
ATOM 1590 C CA . SER A 1 204 ? 62.903 96.139 6.127 1.00 26.08 218 SER A CA 1
ATOM 1591 C C . SER A 1 204 ? 61.606 95.981 5.336 1.00 24.77 218 SER A C 1
ATOM 1592 O O . SER A 1 204 ? 60.899 96.965 5.094 1.00 21.96 218 SER A O 1
ATOM 1595 N N . SER A 1 205 ? 61.276 94.754 4.947 1.00 20.62 219 SER A N 1
ATOM 1596 C CA . SER A 1 205 ? 60.008 94.523 4.247 1.00 25.22 219 SER A CA 1
ATOM 1597 C C . SER A 1 205 ? 58.804 94.805 5.141 1.00 27.34 219 SER A C 1
ATOM 1598 O O . SER A 1 205 ? 57.793 95.328 4.674 1.00 25.25 219 SER A O 1
ATOM 1601 N N . SER A 1 206 ? 58.917 94.482 6.429 1.00 24.27 220 SER A N 1
ATOM 1602 C CA . SER A 1 206 ? 57.864 94.801 7.384 1.00 23.59 220 SER A CA 1
ATOM 1603 C C . SER A 1 206 ? 57.498 96.282 7.417 1.00 23.74 220 SER A C 1
ATOM 1604 O O . SER A 1 206 ? 56.318 96.626 7.518 1.00 22.18 220 SER A O 1
ATOM 1607 N N . LEU A 1 207 ? 58.506 97.147 7.342 1.00 21.33 221 LEU A N 1
ATOM 1608 C CA . LEU A 1 207 ? 58.280 98.589 7.347 1.00 27.38 221 LEU A CA 1
ATOM 1609 C C . LEU A 1 207 ? 57.560 99.065 6.075 1.00 29.49 221 LEU A C 1
ATOM 1610 O O . LEU A 1 207 ? 56.818 100.042 6.109 1.00 32.92 221 LEU A O 1
ATOM 1615 N N . LEU A 1 208 ? 57.773 98.379 4.958 1.00 26.08 222 LEU A N 1
ATOM 1616 C CA . LEU A 1 208 ? 57.136 98.788 3.698 1.00 28.84 222 LEU A CA 1
ATOM 1617 C C . LEU A 1 208 ? 55.667 98.373 3.667 1.00 29.00 222 LEU A C 1
ATOM 1618 O O . LEU A 1 208 ? 54.847 98.998 3.004 1.00 38.98 222 LEU A O 1
ATOM 1623 N N . LEU A 1 209 ? 55.344 97.322 4.408 1.00 29.64 223 LEU A N 1
ATOM 1624 C CA . LEU A 1 209 ? 54.009 96.734 4.384 1.00 31.56 223 LEU A CA 1
ATOM 1625 C C . LEU A 1 209 ? 53.092 97.225 5.508 1.00 35.57 223 LEU A C 1
ATOM 1626 O O . LEU A 1 209 ? 51.889 96.972 5.485 1.00 30.89 223 LEU A O 1
ATOM 1631 N N . ASP A 1 210 ? 53.657 97.917 6.495 1.00 28.73 224 ASP A N 1
ATOM 1632 C CA . ASP A 1 210 ? 52.892 98.292 7.689 1.00 23.61 224 ASP A CA 1
ATOM 1633 C C . ASP A 1 210 ? 53.199 99.744 8.008 1.00 25.31 224 ASP A C 1
ATOM 1634 O O . ASP A 1 210 ? 54.247 100.067 8.571 1.00 22.01 224 ASP A O 1
ATOM 1639 N N . GLN A 1 211 ? 52.279 100.623 7.640 1.00 25.26 225 GLN A N 1
ATOM 1640 C CA . GLN A 1 211 ? 52.478 102.048 7.843 1.00 27.86 225 GLN A CA 1
ATOM 1641 C C . GLN A 1 211 ? 52.638 102.402 9.332 1.00 25.56 225 GLN A C 1
ATOM 1642 O O . GLN A 1 211 ? 53.412 103.289 9.693 1.00 26.37 225 GLN A O 1
ATOM 1648 N N . GLU A 1 212 ? 51.911 101.714 10.199 1.00 29.40 226 GLU A N 1
ATOM 1649 C CA . GLU A 1 212 ? 51.998 102.047 11.618 1.00 30.65 226 GLU A CA 1
ATOM 1650 C C . GLU A 1 212 ? 53.358 101.662 12.185 1.00 29.15 226 GLU A C 1
ATOM 1651 O O . GLU A 1 212 ? 53.908 102.383 13.013 1.00 28.11 226 GLU A O 1
ATOM 1657 N N . LEU A 1 213 ? 53.914 100.548 11.715 1.00 24.32 227 LEU A N 1
ATOM 1658 C CA . LEU A 1 213 ? 55.256 100.150 12.135 1.00 22.20 227 LEU A CA 1
ATOM 1659 C C . LEU A 1 213 ? 56.286 101.129 11.600 1.00 24.74 227 LEU A C 1
ATOM 1660 O O . LEU A 1 213 ? 57.211 101.532 12.313 1.00 23.59 227 LEU A O 1
ATOM 1665 N N . TRP A 1 214 ? 56.112 101.535 10.343 1.00 26.31 228 TRP A N 1
ATOM 1666 C CA . TRP A 1 214 ? 57.031 102.482 9.719 1.00 24.06 228 TRP A CA 1
ATOM 1667 C C . TRP A 1 214 ? 57.117 103.765 10.542 1.00 20.39 228 TRP A C 1
ATOM 1668 O O . TRP A 1 214 ? 58.201 104.315 10.745 1.00 21.37 228 TRP A O 1
ATOM 1679 N N . LYS A 1 215 ? 55.983 104.242 11.043 1.00 21.07 229 LYS A N 1
ATOM 1680 C CA . LYS A 1 215 ? 56.011 105.500 11.789 1.00 26.02 229 LYS A CA 1
ATOM 1681 C C . LYS A 1 215 ? 56.807 105.375 13.095 1.00 26.71 229 LYS A C 1
ATOM 1682 O O . LYS A 1 215 ? 57.452 106.325 13.511 1.00 24.30 229 LYS A O 1
ATOM 1688 N N . VAL A 1 216 ? 56.790 104.203 13.727 1.00 20.51 230 VAL A N 1
ATOM 1689 C CA . VAL A 1 216 ? 57.433 104.075 15.046 1.00 23.90 230 VAL A CA 1
ATOM 1690 C C . VAL A 1 216 ? 58.912 103.659 15.022 1.00 26.97 230 VAL A C 1
ATOM 1691 O O . VAL A 1 216 ? 59.589 103.744 16.035 1.00 25.97 230 VAL A O 1
ATOM 1695 N N . VAL A 1 217 ? 59.429 103.249 13.867 1.00 26.60 231 VAL A N 1
ATOM 1696 C CA . VAL A 1 217 ? 60.842 102.873 13.786 1.00 18.76 231 VAL A CA 1
ATOM 1697 C C . VAL A 1 217 ? 61.684 103.988 13.170 1.00 26.09 231 VAL A C 1
ATOM 1698 O O . VAL A 1 217 ? 61.443 104.406 12.036 1.00 25.63 231 VAL A O 1
ATOM 1702 N N . ASP A 1 218 ? 62.680 104.469 13.902 1.00 25.90 232 ASP A N 1
ATOM 1703 C CA . ASP A 1 218 ? 63.456 105.601 13.418 1.00 29.54 232 ASP A CA 1
ATOM 1704 C C . ASP A 1 218 ? 64.704 105.184 12.643 1.00 29.69 232 ASP A C 1
ATOM 1705 O O . ASP A 1 218 ? 65.141 105.896 11.734 1.00 30.08 232 ASP A O 1
ATOM 1710 N N . VAL A 1 219 ? 65.287 104.044 13.011 1.00 22.40 233 VAL A N 1
ATOM 1711 C CA . VAL A 1 219 ? 66.545 103.593 12.405 1.00 23.25 233 VAL A CA 1
ATOM 1712 C C . VAL A 1 219 ? 66.516 102.085 12.144 1.00 26.73 233 VAL A C 1
ATOM 1713 O O . VAL A 1 219 ? 66.079 101.322 13.011 1.00 22.92 233 VAL A O 1
ATOM 1717 N N . ILE A 1 220 ? 66.950 101.656 10.957 1.00 20.52 234 ILE A N 1
ATOM 1718 C CA . ILE A 1 220 ? 67.147 100.224 10.716 1.00 28.77 234 ILE A CA 1
ATOM 1719 C C . ILE A 1 220 ? 68.583 99.894 11.088 1.00 23.48 234 ILE A C 1
ATOM 1720 O O . ILE A 1 220 ? 69.527 100.381 10.453 1.00 21.76 234 ILE A O 1
ATOM 1725 N N . GLY A 1 221 ? 68.754 99.099 12.140 1.00 21.10 235 GLY A N 1
ATOM 1726 C CA . GLY A 1 221 ? 70.082 98.711 12.587 1.00 21.83 235 GLY A CA 1
ATOM 1727 C C . GLY A 1 221 ? 70.338 97.266 12.213 1.00 24.74 235 GLY A C 1
ATOM 1728 O O . GLY A 1 221 ? 69.638 96.369 12.697 1.00 20.79 235 GLY A O 1
ATOM 1729 N N . ALA A 1 222 ? 71.330 97.036 11.353 1.00 27.52 236 ALA A N 1
ATOM 1730 C CA . ALA A 1 222 ? 71.650 95.684 10.905 1.00 25.98 236 ALA A CA 1
ATOM 1731 C C . ALA A 1 222 ? 73.047 95.289 11.360 1.00 22.50 236 ALA A C 1
ATOM 1732 O O . ALA A 1 222 ? 73.914 96.157 11.580 1.00 21.81 236 ALA A O 1
ATOM 1734 N N . HIS A 1 223 ? 73.275 93.986 11.513 1.00 22.23 237 HIS A N 1
ATOM 1735 C CA . HIS A 1 223 ? 74.576 93.497 12.008 1.00 24.63 237 HIS A CA 1
ATOM 1736 C C . HIS A 1 223 ? 75.428 92.836 10.931 1.00 22.06 237 HIS A C 1
ATOM 1737 O O . HIS A 1 223 ? 74.898 92.135 10.077 1.00 25.79 237 HIS A O 1
ATOM 1744 N N . TYR A 1 224 ? 76.745 93.043 11.015 1.00 22.47 238 TYR A N 1
ATOM 1745 C CA . TYR A 1 224 ? 77.732 92.445 10.111 1.00 28.61 238 TYR A CA 1
ATOM 1746 C C . TYR A 1 224 ? 77.281 92.418 8.652 1.00 28.44 238 TYR A C 1
ATOM 1747 O O . TYR A 1 224 ? 77.249 91.353 8.024 1.00 24.00 238 TYR A O 1
ATOM 1756 N N . PRO A 1 225 ? 76.935 93.594 8.107 1.00 26.48 239 PRO A N 1
ATOM 1757 C CA . PRO A 1 225 ? 76.296 93.609 6.787 1.00 26.13 239 PRO A CA 1
ATOM 1758 C C . PRO A 1 225 ? 77.289 93.470 5.632 1.00 30.35 239 PRO A C 1
ATOM 1759 O O . PRO A 1 225 ? 76.848 93.455 4.481 1.00 26.54 239 PRO A O 1
ATOM 1763 N N . GLY A 1 226 ? 78.585 93.383 5.914 1.00 28.68 240 GLY A N 1
ATOM 1764 C CA . GLY A 1 226 ? 79.571 93.260 4.845 1.00 32.89 240 GLY A CA 1
ATOM 1765 C C . GLY A 1 226 ? 79.567 94.443 3.887 1.00 34.51 240 GLY A C 1
ATOM 1766 O O . GLY A 1 226 ? 79.747 94.286 2.675 1.00 33.95 240 GLY A O 1
ATOM 1767 N N . THR A 1 227 ? 79.352 95.627 4.454 1.00 27.55 241 THR A N 1
ATOM 1768 C CA . THR A 1 227 ? 79.321 96.913 3.731 1.00 24.28 241 THR A CA 1
ATOM 1769 C C . THR A 1 227 ? 78.096 97.143 2.831 1.00 30.61 241 THR A C 1
ATOM 1770 O O . THR A 1 227 ? 77.921 98.243 2.308 1.00 30.47 241 THR A O 1
ATOM 1774 N N . TYR A 1 228 ? 77.236 96.135 2.685 1.00 26.00 242 TYR A N 1
ATOM 1775 C CA . TYR A 1 228 ? 76.063 96.279 1.820 1.00 31.67 242 TYR A CA 1
ATOM 1776 C C . TYR A 1 228 ? 74.730 96.354 2.570 1.00 33.16 242 TYR A C 1
ATOM 1777 O O . TYR A 1 228 ? 74.626 95.881 3.703 1.00 29.10 242 TYR A O 1
ATOM 1786 N N . THR A 1 229 ? 73.725 96.955 1.923 1.00 27.96 243 THR A N 1
ATOM 1787 C CA . THR A 1 229 ? 72.336 96.908 2.398 1.00 30.29 243 THR A CA 1
ATOM 1788 C C . THR A 1 229 ? 71.443 96.134 1.403 1.00 31.26 243 THR A C 1
ATOM 1789 O O . THR A 1 229 ? 71.958 95.363 0.603 1.00 29.36 243 THR A O 1
ATOM 1793 N N . VAL A 1 230 ? 70.123 96.289 1.484 1.00 29.57 244 VAL A N 1
ATOM 1794 C CA . VAL A 1 230 ? 69.204 95.630 0.551 1.00 26.39 244 VAL A CA 1
ATOM 1795 C C . VAL A 1 230 ? 68.191 96.650 0.034 1.00 30.98 244 VAL A C 1
ATOM 1796 O O . VAL A 1 230 ? 67.965 97.679 0.673 1.00 27.40 244 VAL A O 1
ATOM 1800 N N . TRP A 1 231 ? 67.575 96.363 -1.113 1.00 30.25 245 TRP A N 1
ATOM 1801 C CA . TRP A 1 231 ? 66.659 97.316 -1.748 1.00 28.06 245 TRP A CA 1
ATOM 1802 C C . TRP A 1 231 ? 65.530 97.787 -0.816 1.00 23.21 245 TRP A C 1
ATOM 1803 O O . TRP A 1 231 ? 65.256 98.990 -0.740 1.00 27.43 245 TRP A O 1
ATOM 1814 N N . ASN A 1 232 ? 64.888 96.863 -0.100 1.00 21.44 246 ASN A N 1
ATOM 1815 C CA . ASN A 1 232 ? 63.801 97.246 0.807 1.00 18.90 246 ASN A CA 1
ATOM 1816 C C . ASN A 1 232 ? 64.242 98.275 1.861 1.00 22.97 246 ASN A C 1
ATOM 1817 O O . ASN A 1 232 ? 63.462 99.141 2.250 1.00 25.97 246 ASN A O 1
ATOM 1822 N N . ALA A 1 233 ? 65.490 98.193 2.314 1.00 24.66 247 ALA A N 1
ATOM 1823 C CA . ALA A 1 233 ? 65.972 99.135 3.326 1.00 27.59 247 ALA A CA 1
ATOM 1824 C C . ALA A 1 233 ? 66.184 100.524 2.718 1.00 26.54 247 ALA A C 1
ATOM 1825 O O . ALA A 1 233 ? 65.884 101.542 3.346 1.00 26.79 247 ALA A O 1
ATOM 1827 N N . LYS A 1 234 ? 66.718 100.561 1.502 1.00 29.01 248 LYS A N 1
ATOM 1828 C CA . LYS A 1 234 ? 66.832 101.810 0.759 1.00 31.88 248 LYS A CA 1
ATOM 1829 C C . LYS A 1 234 ? 65.444 102.416 0.550 1.00 27.92 248 LYS A C 1
ATOM 1830 O O . LYS A 1 234 ? 65.230 103.598 0.804 1.00 29.03 248 LYS A O 1
ATOM 1836 N N . MET A 1 235 ? 64.502 101.595 0.091 1.00 26.26 249 MET A N 1
ATOM 1837 C CA . MET A 1 235 ? 63.131 102.053 -0.136 1.00 30.73 249 MET A CA 1
ATOM 1838 C C . MET A 1 235 ? 62.427 102.606 1.098 1.00 36.43 249 MET A C 1
ATOM 1839 O O . MET A 1 235 ? 61.536 103.443 0.955 1.00 35.85 249 MET A O 1
ATOM 1844 N N . SER A 1 236 ? 62.815 102.139 2.290 1.00 33.21 250 SER A N 1
ATOM 1845 C CA . SER A 1 236 ? 62.158 102.564 3.534 1.00 29.85 250 SER A CA 1
ATOM 1846 C C . SER A 1 236 ? 62.355 104.055 3.767 1.00 27.03 250 SER A C 1
ATOM 1847 O O . SER A 1 236 ? 61.516 104.722 4.390 1.00 28.88 250 SER A O 1
ATOM 1850 N N . GLY A 1 237 ? 63.476 104.566 3.279 1.00 27.37 251 GLY A N 1
ATOM 1851 C CA . GLY A 1 237 ? 63.857 105.948 3.536 1.00 31.13 251 GLY A CA 1
ATOM 1852 C C . GLY A 1 237 ? 64.382 106.176 4.947 1.00 35.26 251 GLY A C 1
ATOM 1853 O O . GLY A 1 237 ? 64.705 107.307 5.308 1.00 32.33 251 GLY A O 1
ATOM 1854 N N . LYS A 1 238 ? 64.479 105.116 5.752 1.00 30.93 252 LYS A N 1
ATOM 1855 C CA . LYS A 1 238 ? 65.042 105.252 7.107 1.00 28.17 252 LYS A CA 1
ATOM 1856 C C . LYS A 1 238 ? 66.568 105.383 7.123 1.00 25.70 252 LYS A C 1
ATOM 1857 O O . LYS A 1 238 ? 67.250 104.955 6.189 1.00 27.28 252 LYS A O 1
ATOM 1863 N N . LYS A 1 239 ? 67.106 105.969 8.191 1.00 29.38 253 LYS A N 1
ATOM 1864 C CA . LYS A 1 239 ? 68.538 105.890 8.447 1.00 25.22 253 LYS A CA 1
ATOM 1865 C C . LYS A 1 239 ? 68.936 104.414 8.564 1.00 23.50 253 LYS A C 1
ATOM 1866 O O . LYS A 1 239 ? 68.190 103.615 9.135 1.00 23.28 253 LYS A O 1
ATOM 1872 N N . LEU A 1 240 ? 70.101 104.056 8.024 1.00 22.53 254 LEU A N 1
ATOM 1873 C CA . LEU A 1 240 ? 70.581 102.674 8.032 1.00 22.28 254 LEU A CA 1
ATOM 1874 C C . LEU A 1 240 ? 71.913 102.683 8.758 1.00 25.94 254 LEU A C 1
ATOM 1875 O O . LEU A 1 240 ? 72.817 103.421 8.373 1.00 29.36 254 LEU A O 1
ATOM 1880 N N . TRP A 1 241 ? 72.026 101.899 9.834 1.00 22.56 255 TRP A N 1
ATOM 1881 C CA . TRP A 1 241 ? 73.257 101.847 10.608 1.00 25.40 255 TRP A CA 1
ATOM 1882 C C . TRP A 1 241 ? 73.766 100.428 10.657 1.00 22.96 255 TRP A C 1
ATOM 1883 O O . TRP A 1 241 ? 72.983 99.485 10.747 1.00 24.71 255 TRP A O 1
ATOM 1894 N N . SER A 1 242 ? 75.078 100.261 10.606 1.00 23.06 256 SER A N 1
ATOM 1895 C CA . SER A 1 242 ? 75.650 98.983 10.990 1.00 27.64 256 SER A CA 1
ATOM 1896 C C . SER A 1 242 ? 75.745 99.032 12.515 1.00 26.05 256 SER A C 1
ATOM 1897 O O . SER A 1 242 ? 76.690 99.598 13.064 1.00 24.51 256 SER A O 1
ATOM 1900 N N . SER A 1 243 ? 74.755 98.470 13.206 1.00 25.92 257 SER A N 1
ATOM 1901 C CA . SER A 1 243 ? 74.670 98.658 14.659 1.00 28.49 257 SER A CA 1
ATOM 1902 C C . SER A 1 243 ? 75.482 97.637 15.459 1.00 23.42 257 SER A C 1
ATOM 1903 O O . SER A 1 243 ? 75.552 97.707 16.692 1.00 29.74 257 SER A O 1
ATOM 1906 N N . GLU A 1 244 ? 76.079 96.678 14.754 1.00 26.88 258 GLU A N 1
ATOM 1907 C CA . GLU A 1 244 ? 77.094 95.789 15.339 1.00 27.98 258 GLU A CA 1
ATOM 1908 C C . GLU A 1 244 ? 78.015 95.319 14.221 1.00 28.57 258 GLU A C 1
ATOM 1909 O O . GLU A 1 244 ? 77.560 94.660 13.290 1.00 29.39 258 GLU A O 1
ATOM 1915 N N . ASP A 1 245 ? 79.303 95.660 14.317 1.00 26.09 259 ASP A N 1
ATOM 1916 C CA . ASP A 1 245 ? 80.297 95.267 13.308 1.00 30.17 259 ASP A CA 1
ATOM 1917 C C . ASP A 1 245 ? 81.652 95.027 13.994 1.00 34.17 259 ASP A C 1
ATOM 1918 O O . ASP A 1 245 ? 81.728 94.992 15.231 1.00 26.67 259 ASP A O 1
ATOM 1923 N N . PHE A 1 246 ? 82.708 94.847 13.196 1.00 32.86 260 PHE A N 1
ATOM 1924 C CA . PHE A 1 246 ? 84.082 94.663 13.710 1.00 28.13 260 PHE A CA 1
ATOM 1925 C C . PHE A 1 246 ? 84.310 93.277 14.342 1.00 31.42 260 PHE A C 1
ATOM 1926 O O . PHE A 1 246 ? 84.451 92.296 13.614 1.00 28.42 260 PHE A O 1
ATOM 1934 N N . SER A 1 247 ? 84.348 93.190 15.678 1.00 25.73 261 SER A N 1
ATOM 1935 C CA . SER A 1 247 ? 84.452 91.886 16.350 1.00 24.34 261 SER A CA 1
ATOM 1936 C C . SER A 1 247 ? 85.692 91.078 15.910 1.00 29.59 261 SER A C 1
ATOM 1937 O O . SER A 1 247 ? 85.664 89.846 15.873 1.00 28.53 261 SER A O 1
ATOM 1940 N N . THR A 1 248 ? 86.781 91.780 15.605 1.00 30.93 262 THR A N 1
ATOM 1941 C CA . THR A 1 248 ? 88.007 91.153 15.098 1.00 34.36 262 THR A CA 1
ATOM 1942 C C . THR A 1 248 ? 89.182 91.533 16.005 1.00 30.72 262 THR A C 1
ATOM 1943 O O . THR A 1 248 ? 89.209 92.647 16.535 1.00 29.55 262 THR A O 1
ATOM 1947 N N . ILE A 1 249 ? 90.128 90.612 16.211 1.00 34.74 263 ILE A N 1
ATOM 1948 C CA . ILE A 1 249 ? 91.290 90.871 17.086 1.00 36.02 263 ILE A CA 1
ATOM 1949 C C . ILE A 1 249 ? 91.946 92.206 16.743 1.00 32.71 263 ILE A C 1
ATOM 1950 O O . ILE A 1 249 ? 92.139 92.513 15.569 1.00 32.33 263 ILE A O 1
ATOM 1955 N N . ASN A 1 250 ? 92.281 93.000 17.761 1.00 30.39 264 ASN A N 1
ATOM 1956 C CA . ASN A 1 250 ? 92.703 94.381 17.525 1.00 34.70 264 ASN A CA 1
ATOM 1957 C C . ASN A 1 250 ? 94.173 94.557 17.134 1.00 34.95 264 ASN A C 1
ATOM 1958 O O . ASN A 1 250 ? 94.800 95.553 17.498 1.00 33.22 264 ASN A O 1
ATOM 1963 N N . SER A 1 251 ? 94.710 93.587 16.403 1.00 39.44 265 SER A N 1
ATOM 1964 C CA . SER A 1 251 ? 96.015 93.738 15.759 1.00 41.71 265 SER A CA 1
ATOM 1965 C C . SER A 1 251 ? 95.897 94.688 14.581 1.00 42.41 265 SER A C 1
ATOM 1966 O O . SER A 1 251 ? 94.882 95.356 14.398 1.00 42.00 265 SER A O 1
ATOM 1969 N N . ASN A 1 252 ? 96.939 94.748 13.764 1.00 42.87 266 ASN A N 1
ATOM 1970 C CA . ASN A 1 252 ? 96.861 95.524 12.531 1.00 45.57 266 ASN A CA 1
ATOM 1971 C C . ASN A 1 252 ? 95.770 95.002 11.574 1.00 37.64 266 ASN A C 1
ATOM 1972 O O . ASN A 1 252 ? 95.176 95.781 10.822 1.00 36.63 266 ASN A O 1
ATOM 1977 N N . VAL A 1 253 ? 95.516 93.692 11.593 1.00 37.12 267 VAL A N 1
ATOM 1978 C CA . VAL A 1 253 ? 94.468 93.106 10.752 1.00 44.37 267 VAL A CA 1
ATOM 1979 C C . VAL A 1 253 ? 93.100 93.682 11.108 1.00 42.55 267 VAL A C 1
ATOM 1980 O O . VAL A 1 253 ? 92.349 94.111 10.231 1.00 39.47 267 VAL A O 1
ATOM 1984 N N . GLY A 1 254 ? 92.783 93.690 12.400 1.00 40.74 268 GLY A N 1
ATOM 1985 C CA . GLY A 1 254 ? 91.536 94.267 12.871 1.00 36.47 268 GLY A CA 1
ATOM 1986 C C . GLY A 1 254 ? 91.425 95.744 12.531 1.00 37.23 268 GLY A C 1
ATOM 1987 O O . GLY A 1 254 ? 90.375 96.222 12.083 1.00 33.39 268 GLY A O 1
ATOM 1988 N N . ALA A 1 255 ? 92.523 96.467 12.729 1.00 33.50 269 ALA A N 1
ATOM 1989 C CA . ALA A 1 255 ? 92.552 97.884 12.418 1.00 30.82 269 ALA A CA 1
ATOM 1990 C C . ALA A 1 255 ? 92.247 98.100 10.927 1.00 33.92 269 ALA A C 1
ATOM 1991 O O . ALA A 1 255 ? 91.541 99.046 10.557 1.00 38.44 269 ALA A O 1
ATOM 1993 N N . GLY A 1 256 ? 92.763 97.212 10.078 1.00 31.11 270 GLY A N 1
ATOM 1994 C CA . GLY A 1 256 ? 92.512 97.296 8.643 1.00 31.56 270 GLY A CA 1
ATOM 1995 C C . GLY A 1 256 ? 91.048 97.068 8.304 1.00 33.83 270 GLY A C 1
ATOM 1996 O O . GLY A 1 256 ? 90.449 97.790 7.495 1.00 33.43 270 GLY A O 1
ATOM 1997 N N . CYS A 1 257 ? 90.473 96.041 8.919 1.00 33.67 271 CYS A N 1
ATOM 1998 C CA . CYS A 1 257 ? 89.044 95.773 8.792 1.00 30.90 271 CYS A CA 1
ATOM 1999 C C . CYS A 1 257 ? 88.220 97.008 9.186 1.00 33.17 271 CYS A C 1
ATOM 2000 O O . CYS A 1 257 ? 87.323 97.418 8.442 1.00 31.60 271 CYS A O 1
ATOM 2003 N N . TRP A 1 258 ? 88.537 97.598 10.344 1.00 30.57 272 TRP A N 1
ATOM 2004 C CA . TRP A 1 258 ? 87.812 98.768 10.862 1.00 32.04 272 TRP A CA 1
ATOM 2005 C C . TRP A 1 258 ? 87.924 99.924 9.868 1.00 31.96 272 TRP A C 1
ATOM 2006 O O . TRP A 1 258 ? 86.924 100.529 9.475 1.00 31.50 272 TRP A O 1
ATOM 2017 N N . SER A 1 259 ? 89.144 100.215 9.434 1.00 28.95 273 SER A N 1
ATOM 2018 C CA . SER A 1 259 ? 89.354 101.289 8.473 1.00 32.99 273 SER A CA 1
ATOM 2019 C C . SER A 1 259 ? 88.526 101.113 7.203 1.00 31.46 273 SER A C 1
ATOM 2020 O O . SER A 1 259 ? 87.819 102.036 6.759 1.00 29.08 273 SER A O 1
ATOM 2023 N N . ARG A 1 260 ? 88.609 99.922 6.623 1.00 29.50 274 ARG A N 1
ATOM 2024 C CA . ARG A 1 260 ? 87.918 99.662 5.368 1.00 36.97 274 ARG A CA 1
ATOM 2025 C C . ARG A 1 260 ? 86.394 99.796 5.486 1.00 33.89 274 ARG A C 1
ATOM 2026 O O . ARG A 1 260 ? 85.756 100.404 4.614 1.00 34.09 274 ARG A O 1
ATOM 2034 N N . ILE A 1 261 ? 85.809 99.247 6.554 1.00 32.11 275 ILE A N 1
ATOM 2035 C CA . ILE A 1 261 ? 84.351 99.268 6.672 1.00 26.79 275 ILE A CA 1
ATOM 2036 C C . ILE A 1 261 ? 83.828 100.639 7.100 1.00 30.59 275 ILE A C 1
ATOM 2037 O O . ILE A 1 261 ? 82.695 100.985 6.790 1.00 29.16 275 ILE A O 1
ATOM 2042 N N . LEU A 1 262 ? 84.640 101.419 7.811 1.00 27.44 276 LEU A N 1
ATOM 2043 C CA . LEU A 1 262 ? 84.204 102.764 8.192 1.00 31.48 276 LEU A CA 1
ATOM 2044 C C . LEU A 1 262 ? 83.861 103.578 6.939 1.00 36.46 276 LEU A C 1
ATOM 2045 O O . LEU A 1 262 ? 82.787 104.179 6.862 1.00 33.19 276 LEU A O 1
ATOM 2050 N N . ASN A 1 263 ? 84.757 103.574 5.954 1.00 34.68 277 ASN A N 1
ATOM 2051 C CA . ASN A 1 263 ? 84.465 104.182 4.653 1.00 35.81 277 ASN A CA 1
ATOM 2052 C C . ASN A 1 263 ? 83.356 103.479 3.875 1.00 32.32 277 ASN A C 1
ATOM 2053 O O . ASN A 1 263 ? 82.371 104.109 3.460 1.00 35.30 277 ASN A O 1
ATOM 2058 N N . GLN A 1 264 ? 83.518 102.175 3.665 1.00 28.79 278 GLN A N 1
ATOM 2059 C CA . GLN A 1 264 ? 82.693 101.471 2.679 1.00 30.03 278 GLN A CA 1
ATOM 2060 C C . GLN A 1 264 ? 81.271 101.089 3.108 1.00 29.44 278 GLN A C 1
ATOM 2061 O O . GLN A 1 264 ? 80.422 100.824 2.257 1.00 28.43 278 GLN A O 1
ATOM 2067 N N . ASN A 1 265 ? 80.999 101.073 4.412 1.00 31.79 279 ASN A N 1
ATOM 2068 C CA . ASN A 1 265 ? 79.621 100.914 4.867 1.00 26.05 279 ASN A CA 1
ATOM 2069 C C . ASN A 1 265 ? 78.737 102.026 4.302 1.00 29.71 279 ASN A C 1
ATOM 2070 O O . ASN A 1 265 ? 77.586 101.785 3.935 1.00 31.70 279 ASN A O 1
ATOM 2075 N N . TYR A 1 266 ? 79.269 103.245 4.229 1.00 30.16 280 TYR A N 1
ATOM 2076 C CA . TYR A 1 266 ? 78.499 104.312 3.601 1.00 31.79 280 TYR A CA 1
ATOM 2077 C C . TYR A 1 266 ? 78.536 104.229 2.073 1.00 30.35 280 TYR A C 1
ATOM 2078 O O . TYR A 1 266 ? 77.503 104.352 1.415 1.00 32.30 280 TYR A O 1
ATOM 2087 N N . ILE A 1 267 ? 79.724 104.031 1.514 1.00 30.23 281 ILE A N 1
ATOM 2088 C CA . ILE A 1 267 ? 79.868 103.995 0.060 1.00 33.85 281 ILE A CA 1
ATOM 2089 C C . ILE A 1 267 ? 79.053 102.862 -0.551 1.00 36.82 281 ILE A C 1
ATOM 2090 O O . ILE A 1 267 ? 78.282 103.068 -1.495 1.00 34.37 281 ILE A O 1
ATOM 2095 N N . ASN A 1 268 ? 79.210 101.661 -0.013 1.00 30.73 282 ASN A N 1
ATOM 2096 C CA . ASN A 1 268 ? 78.543 100.521 -0.613 1.00 28.91 282 ASN A CA 1
ATOM 2097 C C . ASN A 1 268 ? 77.113 100.323 -0.123 1.00 31.32 282 ASN A C 1
ATOM 2098 O O . ASN A 1 268 ? 76.281 99.826 -0.875 1.00 31.57 282 ASN A O 1
ATOM 2103 N N . GLY A 1 269 ? 76.831 100.711 1.125 1.00 32.48 283 GLY A N 1
ATOM 2104 C CA . GLY A 1 269 ? 75.562 100.370 1.752 1.00 33.49 283 GLY A CA 1
ATOM 2105 C C . GLY A 1 269 ? 74.676 101.493 2.272 1.00 26.75 283 GLY A C 1
ATOM 2106 O O . GLY A 1 269 ? 73.645 101.216 2.882 1.00 29.11 283 GLY A O 1
ATOM 2107 N N . ASN A 1 270 ? 75.060 102.746 2.033 1.00 28.11 284 ASN A N 1
ATOM 2108 C CA . ASN A 1 270 ? 74.267 103.899 2.477 1.00 29.59 284 ASN A CA 1
ATOM 2109 C C . ASN A 1 270 ? 74.136 103.944 3.999 1.00 29.17 284 ASN A C 1
ATOM 2110 O O . ASN A 1 270 ? 73.191 104.542 4.518 1.00 27.49 284 ASN A O 1
ATOM 2115 N N . MET A 1 271 ? 75.073 103.314 4.706 1.00 27.61 285 MET A N 1
ATOM 2116 C CA . MET A 1 271 ? 75.042 103.305 6.169 1.00 31.20 285 MET A CA 1
ATOM 2117 C C . MET A 1 271 ? 75.804 104.487 6.735 1.00 24.86 285 MET A C 1
ATOM 2118 O O . MET A 1 271 ? 76.968 104.703 6.422 1.00 30.46 285 MET A O 1
ATOM 2123 N N . THR A 1 272 ? 75.126 105.240 7.590 1.00 27.63 286 THR A N 1
ATOM 2124 C CA . THR A 1 272 ? 75.605 106.531 8.057 1.00 27.83 286 THR A CA 1
ATOM 2125 C C . THR A 1 272 ? 76.088 106.469 9.508 1.00 29.20 286 THR A C 1
ATOM 2126 O O . THR A 1 272 ? 76.490 107.478 10.101 1.00 26.79 286 THR A O 1
ATOM 2130 N N . SER A 1 273 ? 76.041 105.271 10.076 1.00 25.94 287 SER A N 1
ATOM 2131 C CA . SER A 1 273 ? 76.697 105.012 11.356 1.00 31.09 287 SER A CA 1
ATOM 2132 C C . SER A 1 273 ? 77.220 103.583 11.360 1.00 30.62 287 SER A C 1
ATOM 2133 O O . SER A 1 273 ? 76.605 102.686 10.777 1.00 29.48 287 SER A O 1
ATOM 2136 N N . THR A 1 274 ? 78.381 103.386 11.975 1.00 26.00 288 THR A N 1
ATOM 2137 C CA . THR A 1 274 ? 78.920 102.047 12.189 1.00 24.97 288 THR A CA 1
ATOM 2138 C C . THR A 1 274 ? 79.330 101.975 13.660 1.00 29.71 288 THR A C 1
ATOM 2139 O O . THR A 1 274 ? 79.925 102.921 14.189 1.00 28.03 288 THR A O 1
ATOM 2143 N N . ILE A 1 275 ? 78.982 100.876 14.328 1.00 28.71 289 ILE A N 1
ATOM 2144 C CA . ILE A 1 275 ? 79.239 100.722 15.772 1.00 29.98 289 ILE A CA 1
ATOM 2145 C C . ILE A 1 275 ? 80.000 99.424 16.005 1.00 27.51 289 ILE A C 1
ATOM 2146 O O . ILE A 1 275 ? 79.487 98.339 15.703 1.00 25.46 289 ILE A O 1
ATOM 2151 N N . ALA A 1 276 ? 81.222 99.530 16.524 1.00 24.93 290 ALA A N 1
ATOM 2152 C CA . ALA A 1 276 ? 82.061 98.351 16.771 1.00 25.28 290 ALA A CA 1
ATOM 2153 C C . ALA A 1 276 ? 81.683 97.545 18.025 1.00 24.51 290 ALA A C 1
ATOM 2154 O O . ALA A 1 276 ? 81.537 98.108 19.115 1.00 25.95 290 ALA A O 1
ATOM 2156 N N . TRP A 1 277 ? 81.547 96.227 17.890 1.00 25.35 291 TRP A N 1
ATOM 2157 C CA . TRP A 1 277 ? 81.628 95.364 19.072 1.00 26.61 291 TRP A CA 1
ATOM 2158 C C . TRP A 1 277 ? 83.077 94.886 19.126 1.00 32.65 291 TRP A C 1
ATOM 2159 O O . TRP A 1 277 ? 83.531 94.247 18.174 1.00 24.42 291 TRP A O 1
ATOM 2170 N N . ASN A 1 278 ? 83.823 95.195 20.193 1.00 24.69 292 ASN A N 1
ATOM 2171 C CA . ASN A 1 278 ? 83.345 95.941 21.355 1.00 26.42 292 ASN A CA 1
ATOM 2172 C C . ASN A 1 278 ? 84.239 97.146 21.691 1.00 27.39 292 ASN A C 1
ATOM 2173 O O . ASN A 1 278 ? 85.289 97.343 21.070 1.00 28.48 292 ASN A O 1
ATOM 2178 N N . LEU A 1 279 ? 83.825 97.936 22.681 1.00 25.29 293 LEU A N 1
ATOM 2179 C CA . LEU A 1 279 ? 84.493 99.202 23.038 1.00 25.90 293 LEU A CA 1
ATOM 2180 C C . LEU A 1 279 ? 85.951 99.057 23.483 1.00 30.80 293 LEU A C 1
ATOM 2181 O O . LEU A 1 279 ? 86.835 99.773 23.011 1.00 27.06 293 LEU A O 1
ATOM 2186 N N . VAL A 1 280 ? 86.185 98.145 24.415 1.00 30.60 294 VAL A N 1
ATOM 2187 C CA . VAL A 1 280 ? 87.521 97.932 24.968 1.00 27.46 294 VAL A CA 1
ATOM 2188 C C . VAL A 1 280 ? 87.576 96.503 25.464 1.00 32.26 294 VAL A C 1
ATOM 2189 O O . VAL A 1 280 ? 86.631 96.020 26.086 1.00 39.84 294 VAL A O 1
ATOM 2193 N N . ALA A 1 281 ? 88.655 95.800 25.157 1.00 26.73 295 ALA A N 1
ATOM 2194 C CA . ALA A 1 281 ? 88.756 94.416 25.600 1.00 30.23 295 ALA A CA 1
ATOM 2195 C C . ALA A 1 281 ? 89.189 94.354 27.063 1.00 29.81 295 ALA A C 1
ATOM 2196 O O . ALA A 1 281 ? 90.389 94.310 27.365 1.00 29.00 295 ALA A O 1
ATOM 2198 N N . SER A 1 282 ? 88.204 94.372 27.960 1.00 31.97 296 SER A N 1
ATOM 2199 C CA . SER A 1 282 ? 88.441 94.267 29.394 1.00 30.90 296 SER A CA 1
ATOM 2200 C C . SER A 1 282 ? 87.759 93.021 29.938 1.00 25.51 296 SER A C 1
ATOM 2201 O O . SER A 1 282 ? 86.976 93.073 30.890 1.00 27.95 296 SER A O 1
ATOM 2204 N N . TYR A 1 283 ? 88.076 91.892 29.322 1.00 26.14 297 TYR A N 1
ATOM 2205 C CA . TYR A 1 283 ? 87.573 90.599 29.763 1.00 28.07 297 TYR A CA 1
ATOM 2206 C C . TYR A 1 283 ? 88.701 89.624 29.483 1.00 30.26 297 TYR A C 1
ATOM 2207 O O . TYR A 1 283 ? 89.520 89.883 28.602 1.00 32.36 297 TYR A O 1
ATOM 2216 N N . TYR A 1 284 ? 88.776 88.533 30.243 1.00 30.57 298 TYR A N 1
ATOM 2217 C CA . TYR A 1 284 ? 89.866 87.564 30.085 1.00 26.65 298 TYR A CA 1
ATOM 2218 C C . TYR A 1 284 ? 90.002 87.118 28.627 1.00 27.15 298 TYR A C 1
ATOM 2219 O O . TYR A 1 284 ? 89.007 86.757 27.998 1.00 24.98 298 TYR A O 1
ATOM 2228 N N . GLU A 1 285 ? 91.223 87.143 28.089 1.00 25.81 299 GLU A N 1
ATOM 2229 C CA . GLU A 1 285 ? 91.446 86.965 26.642 1.00 32.51 299 GLU A CA 1
ATOM 2230 C C . GLU A 1 285 ? 91.055 85.574 26.153 1.00 30.86 299 GLU A C 1
ATOM 2231 O O . GLU A 1 285 ? 90.776 85.364 24.966 1.00 29.42 299 GLU A O 1
ATOM 2237 N N . GLU A 1 286 ? 91.017 84.622 27.077 1.00 31.44 300 GLU A N 1
ATOM 2238 C CA . GLU A 1 286 ? 90.669 83.246 26.727 1.00 32.67 300 GLU A CA 1
ATOM 2239 C C . GLU A 1 286 ? 89.153 82.996 26.723 1.00 28.33 300 GLU A C 1
ATOM 2240 O O . GLU A 1 286 ? 88.696 81.885 26.414 1.00 32.05 300 GLU A O 1
ATOM 2246 N N . LEU A 1 287 ? 88.376 84.028 27.057 1.00 28.00 301 LEU A N 1
ATOM 2247 C CA . LEU A 1 287 ? 86.915 84.003 26.832 1.00 29.46 301 LEU A CA 1
ATOM 2248 C C . LEU A 1 287 ? 86.665 84.241 25.337 1.00 25.89 301 LEU A C 1
ATOM 2249 O O . LEU A 1 287 ? 87.580 84.681 24.639 1.00 28.29 301 LEU A O 1
ATOM 2254 N N . PRO A 1 288 ? 85.451 83.917 24.825 1.00 23.26 302 PRO A N 1
ATOM 2255 C CA . PRO A 1 288 ? 85.191 84.065 23.381 1.00 22.69 302 PRO A CA 1
ATOM 2256 C C . PRO A 1 288 ? 85.562 85.429 22.785 1.00 30.37 302 PRO A C 1
ATOM 2257 O O . PRO A 1 288 ? 85.295 86.462 23.386 1.00 23.20 302 PRO A O 1
ATOM 2261 N N . TYR A 1 289 ? 86.171 85.419 21.601 1.00 28.93 303 TYR A N 1
ATOM 2262 C CA . TYR A 1 289 ? 86.526 86.647 20.891 1.00 28.99 303 TYR A CA 1
ATOM 2263 C C . TYR A 1 289 ? 87.497 87.538 21.674 1.00 29.80 303 TYR A C 1
ATOM 2264 O O . TYR A 1 289 ? 87.416 88.770 21.603 1.00 32.53 303 TYR A O 1
ATOM 2273 N N . GLY A 1 290 ? 88.435 86.917 22.387 1.00 31.55 304 GLY A N 1
ATOM 2274 C CA . GLY A 1 290 ? 89.429 87.661 23.158 1.00 31.16 304 GLY A CA 1
ATOM 2275 C C . GLY A 1 290 ? 90.117 88.761 22.367 1.00 31.33 304 GLY A C 1
ATOM 2276 O O . GLY A 1 290 ? 90.353 88.613 21.167 1.00 32.44 304 GLY A O 1
ATOM 2277 N N . ARG A 1 291 ? 90.415 89.874 23.037 1.00 28.79 305 ARG A N 1
ATOM 2278 C CA . ARG A 1 291 ? 91.068 91.034 22.411 1.00 30.65 305 ARG A CA 1
ATOM 2279 C C . ARG A 1 291 ? 90.388 91.613 21.158 1.00 32.59 305 ARG A C 1
ATOM 2280 O O . ARG A 1 291 ? 91.074 92.107 20.258 1.00 32.78 305 ARG A O 1
ATOM 2288 N N . SER A 1 292 ? 89.056 91.579 21.111 1.00 30.04 306 SER A N 1
ATOM 2289 C CA . SER A 1 292 ? 88.322 92.144 19.982 1.00 27.46 306 SER A CA 1
ATOM 2290 C C . SER A 1 292 ? 87.639 93.470 20.333 1.00 32.54 306 SER A C 1
ATOM 2291 O O . SER A 1 292 ? 86.478 93.705 19.963 1.00 29.86 306 SER A O 1
ATOM 2294 N N . GLY A 1 293 ? 88.360 94.327 21.052 1.00 28.13 307 GLY A N 1
ATOM 2295 C CA . GLY A 1 293 ? 87.901 95.675 21.341 1.00 26.52 307 GLY A CA 1
ATOM 2296 C C . GLY A 1 293 ? 88.787 96.698 20.647 1.00 33.22 307 GLY A C 1
ATOM 2297 O O . GLY A 1 293 ? 89.886 96.365 20.193 1.00 33.25 307 GLY A O 1
ATOM 2298 N N . LEU A 1 294 ? 88.322 97.942 20.555 1.00 28.73 308 LEU A N 1
ATOM 2299 C CA . LEU A 1 294 ? 89.096 98.984 19.885 1.00 30.45 308 LEU A CA 1
ATOM 2300 C C . LEU A 1 294 ? 90.492 99.140 20.514 1.00 38.63 308 LEU A C 1
ATOM 2301 O O . LEU A 1 294 ? 91.455 99.464 19.821 1.00 38.46 308 LEU A O 1
ATOM 2306 N N . MET A 1 295 ? 90.584 98.899 21.821 1.00 38.33 309 MET A N 1
ATOM 2307 C CA . MET A 1 295 ? 91.867 98.780 22.517 1.00 34.77 309 MET A CA 1
ATOM 2308 C C . MET A 1 295 ? 91.784 97.668 23.559 1.00 39.11 309 MET A C 1
ATOM 2309 O O . MET A 1 295 ? 90.765 96.967 23.651 1.00 34.92 309 MET A O 1
ATOM 2314 N N . THR A 1 296 ? 92.843 97.511 24.348 1.00 29.09 310 THR A N 1
ATOM 2315 C CA . THR A 1 296 ? 92.934 96.402 25.306 1.00 28.81 310 THR A CA 1
ATOM 2316 C C . THR A 1 296 ? 93.230 96.891 26.716 1.00 29.82 310 THR A C 1
ATOM 2317 O O . THR A 1 296 ? 94.176 97.647 26.927 1.00 38.23 310 THR A O 1
ATOM 2321 N N . ALA A 1 297 ? 92.430 96.457 27.682 1.00 35.09 311 ALA A N 1
ATOM 2322 C CA . ALA A 1 297 ? 92.690 96.758 29.090 1.00 29.77 311 ALA A CA 1
ATOM 2323 C C . ALA A 1 297 ? 92.262 95.576 29.940 1.00 29.70 311 ALA A C 1
ATOM 2324 O O . ALA A 1 297 ? 91.253 95.636 30.656 1.00 29.36 311 ALA A O 1
ATOM 2326 N N . GLN A 1 298 ? 93.029 94.494 29.858 1.00 30.31 312 GLN A N 1
ATOM 2327 C CA . GLN A 1 298 ? 92.634 93.252 30.510 1.00 34.18 312 GLN A CA 1
ATOM 2328 C C . GLN A 1 298 ? 93.477 92.892 31.741 1.00 32.53 312 GLN A C 1
ATOM 2329 O O . GLN A 1 298 ? 93.529 91.723 32.128 1.00 28.05 312 GLN A O 1
ATOM 2335 N N . GLU A 1 299 ? 94.102 93.887 32.370 1.00 30.40 313 GLU A N 1
ATOM 2336 C CA . GLU A 1 299 ? 94.969 93.645 33.534 1.00 33.70 313 GLU A CA 1
ATOM 2337 C C . GLU A 1 299 ? 94.879 94.721 34.611 1.00 36.02 313 GLU A C 1
ATOM 2338 O O . GLU A 1 299 ? 95.853 95.448 34.840 1.00 36.15 313 GLU A O 1
ATOM 2344 N N . PRO A 1 300 ? 93.736 94.810 35.303 1.00 32.97 314 PRO A N 1
ATOM 2345 C CA . PRO A 1 300 ? 93.589 95.821 36.360 1.00 36.32 314 PRO A CA 1
ATOM 2346 C C . PRO A 1 300 ? 94.561 95.629 37.533 1.00 38.86 314 PRO A C 1
ATOM 2347 O O . PRO A 1 300 ? 94.899 96.606 38.195 1.00 35.80 314 PRO A O 1
ATOM 2351 N N . TRP A 1 301 ? 94.986 94.395 37.787 1.00 34.20 315 TRP A N 1
ATOM 2352 C CA . TRP A 1 301 ? 95.947 94.110 38.851 1.00 36.56 315 TRP A CA 1
ATOM 2353 C C . TRP A 1 301 ? 97.324 94.709 38.551 1.00 38.38 315 TRP A C 1
ATOM 2354 O O . TRP A 1 301 ? 98.104 94.953 39.458 1.00 37.61 315 TRP A O 1
ATOM 2365 N N . SER A 1 302 ? 97.621 94.937 37.275 1.00 36.92 316 SER A N 1
ATOM 2366 C CA . SER A 1 302 ? 98.920 95.500 36.885 1.00 38.42 316 SER A CA 1
ATOM 2367 C C . SER A 1 302 ? 98.813 96.959 36.436 1.00 42.89 316 SER A C 1
ATOM 2368 O O . SER A 1 302 ? 99.726 97.758 36.665 1.00 43.59 316 SER A O 1
ATOM 2371 N N . GLY A 1 303 ? 97.702 97.302 35.785 1.00 36.13 317 GLY A N 1
ATOM 2372 C CA . GLY A 1 303 ? 97.519 98.639 35.243 1.00 31.28 317 GLY A CA 1
ATOM 2373 C C . GLY A 1 303 ? 97.931 98.703 33.787 1.00 32.95 317 GLY A C 1
ATOM 2374 O O . GLY A 1 303 ? 97.774 99.731 33.117 1.00 31.74 317 GLY A O 1
ATOM 2375 N N . HIS A 1 304 ? 98.462 97.593 33.285 1.00 33.90 318 HIS A N 1
ATOM 2376 C CA . HIS A 1 304 ? 98.905 97.535 31.899 1.00 31.87 318 HIS A CA 1
ATOM 2377 C C . HIS A 1 304 ? 97.710 97.582 30.947 1.00 39.90 318 HIS A C 1
ATOM 2378 O O . HIS A 1 304 ? 96.776 96.800 31.092 1.00 36.21 318 HIS A O 1
ATOM 2385 N N . TYR A 1 305 ? 97.740 98.502 29.986 1.00 38.98 319 TYR A N 1
ATOM 2386 C CA . TYR A 1 305 ? 96.750 98.510 28.910 1.00 43.66 319 TYR A CA 1
ATOM 2387 C C . TYR A 1 305 ? 97.444 98.766 27.583 1.00 41.58 319 TYR A C 1
ATOM 2388 O O . TYR A 1 305 ? 98.614 99.156 27.560 1.00 38.46 319 TYR A O 1
ATOM 2397 N N . VAL A 1 306 ? 96.736 98.547 26.478 1.00 36.89 320 VAL A N 1
ATOM 2398 C CA . VAL A 1 306 ? 97.323 98.748 25.146 1.00 39.00 320 VAL A CA 1
ATOM 2399 C C . VAL A 1 306 ? 96.442 99.619 24.251 1.00 39.62 320 VAL A C 1
ATOM 2400 O O . VAL A 1 306 ? 95.302 99.262 23.951 1.00 38.76 320 VAL A O 1
ATOM 2404 N N . VAL A 1 307 ? 96.975 100.764 23.835 1.00 32.45 321 VAL A N 1
ATOM 2405 C CA . VAL A 1 307 ? 96.303 101.622 22.863 1.00 32.82 321 VAL A CA 1
ATOM 2406 C C . VAL A 1 307 ? 96.489 101.011 21.474 1.00 39.88 321 VAL A C 1
ATOM 2407 O O . VAL A 1 307 ? 97.399 101.383 20.733 1.00 34.31 321 VAL A O 1
ATOM 2411 N N . ALA A 1 308 ? 95.618 100.064 21.129 1.00 40.64 322 ALA A N 1
ATOM 2412 C CA . ALA A 1 308 ? 95.732 99.315 19.879 1.00 34.17 322 ALA A CA 1
ATOM 2413 C C . ALA A 1 308 ? 95.458 100.207 18.670 1.00 37.51 322 ALA A C 1
ATOM 2414 O O . ALA A 1 308 ? 94.816 101.251 18.800 1.00 34.38 322 ALA A O 1
ATOM 2416 N N . SER A 1 309 ? 95.938 99.793 17.497 1.00 34.54 323 SER A N 1
ATOM 2417 C CA . SER A 1 309 ? 95.748 100.574 16.276 1.00 35.97 323 SER A CA 1
ATOM 2418 C C . SER A 1 309 ? 94.310 100.987 15.911 1.00 37.59 323 SER A C 1
ATOM 2419 O O . SER A 1 309 ? 94.131 102.051 15.305 1.00 40.66 323 SER A O 1
ATOM 2422 N N . PRO A 1 310 ? 93.289 100.161 16.255 1.00 34.46 324 PRO A N 1
ATOM 2423 C CA . PRO A 1 310 ? 91.950 100.618 15.855 1.00 32.41 324 PRO A CA 1
ATOM 2424 C C . PRO A 1 310 ? 91.572 101.952 16.489 1.00 35.15 324 PRO A C 1
ATOM 2425 O O . PRO A 1 310 ? 90.782 102.687 15.895 1.00 35.81 324 PRO A O 1
ATOM 2429 N N . ILE A 1 311 ? 92.141 102.262 17.654 1.00 30.63 325 ILE A N 1
ATOM 2430 C CA . ILE A 1 311 ? 91.983 103.582 18.257 1.00 33.83 325 ILE A CA 1
ATOM 2431 C C . ILE A 1 311 ? 92.334 104.710 17.281 1.00 38.94 325 ILE A C 1
ATOM 2432 O O . ILE A 1 311 ? 91.585 105.683 17.156 1.00 31.17 325 ILE A O 1
ATOM 2437 N N . TRP A 1 312 ? 93.465 104.584 16.584 1.00 38.30 326 TRP A N 1
ATOM 2438 C CA . TRP A 1 312 ? 93.895 105.639 15.665 1.00 37.24 326 TRP A CA 1
ATOM 2439 C C . TRP A 1 312 ? 93.110 105.597 14.356 1.00 35.50 326 TRP A C 1
ATOM 2440 O O . TRP A 1 312 ? 92.862 106.629 13.733 1.00 35.39 326 TRP A O 1
ATOM 2451 N N . VAL A 1 313 ? 92.699 104.404 13.953 1.00 37.69 327 VAL A N 1
ATOM 2452 C CA . VAL A 1 313 ? 91.823 104.276 12.801 1.00 37.76 327 VAL A CA 1
ATOM 2453 C C . VAL A 1 313 ? 90.522 105.054 13.040 1.00 38.20 327 VAL A C 1
ATOM 2454 O O . VAL A 1 313 ? 90.039 105.765 12.157 1.00 39.64 327 VAL A O 1
ATOM 2458 N N . SER A 1 314 ? 89.978 104.932 14.248 1.00 34.28 328 SER A N 1
ATOM 2459 C CA . SER A 1 314 ? 88.783 105.672 14.634 1.00 31.70 328 SER A CA 1
ATOM 2460 C C . SER A 1 314 ? 88.998 107.187 14.526 1.00 33.15 328 SER A C 1
ATOM 2461 O O . SER A 1 314 ? 88.172 107.905 13.946 1.00 33.34 328 SER A O 1
ATOM 2464 N N . ALA A 1 315 ? 90.113 107.655 15.088 1.00 33.75 329 ALA A N 1
ATOM 2465 C CA . ALA A 1 315 ? 90.470 109.068 15.082 1.00 39.63 329 ALA A CA 1
ATOM 2466 C C . ALA A 1 315 ? 90.429 109.691 13.680 1.00 36.19 329 ALA A C 1
ATOM 2467 O O . ALA A 1 315 ? 89.962 110.822 13.507 1.00 37.86 329 ALA A O 1
ATOM 2469 N N . HIS A 1 316 ? 90.911 108.956 12.682 1.00 34.24 330 HIS A N 1
ATOM 2470 C CA . HIS A 1 316 ? 90.917 109.454 11.305 1.00 35.69 330 HIS A CA 1
ATOM 2471 C C . HIS A 1 316 ? 89.540 109.914 10.845 1.00 41.17 330 HIS A C 1
ATOM 2472 O O . HIS A 1 316 ? 89.425 110.788 9.985 1.00 44.00 330 HIS A O 1
ATOM 2479 N N . THR A 1 317 ? 88.495 109.327 11.426 1.00 39.60 331 THR A N 1
ATOM 2480 C CA . THR A 1 317 ? 87.132 109.741 11.122 1.00 32.15 331 THR A CA 1
ATOM 2481 C C . THR A 1 317 ? 86.566 110.615 12.247 1.00 36.25 331 THR A C 1
ATOM 2482 O O . THR A 1 317 ? 86.064 111.714 11.991 1.00 36.22 331 THR A O 1
ATOM 2486 N N . THR A 1 318 ? 86.664 110.136 13.487 1.00 30.64 332 THR A N 1
ATOM 2487 C CA . THR A 1 318 ? 85.954 110.766 14.594 1.00 31.46 332 THR A CA 1
ATOM 2488 C C . THR A 1 318 ? 86.453 112.164 14.987 1.00 36.74 332 THR A C 1
ATOM 2489 O O . THR A 1 318 ? 85.648 113.007 15.383 1.00 36.25 332 THR A O 1
ATOM 2493 N N . GLN A 1 319 ? 87.761 112.411 14.901 1.00 36.99 333 GLN A N 1
ATOM 2494 C CA . GLN A 1 319 ? 88.293 113.736 15.239 1.00 39.94 333 GLN A CA 1
ATOM 2495 C C . GLN A 1 319 ? 87.929 114.799 14.212 1.00 40.83 333 GLN A C 1
ATOM 2496 O O . GLN A 1 319 ? 88.032 115.997 14.482 1.00 43.62 333 GLN A O 1
ATOM 2502 N N . PHE A 1 320 ? 87.494 114.355 13.037 1.00 41.72 334 PHE A N 1
ATOM 2503 C CA . PHE A 1 320 ? 87.338 115.255 11.906 1.00 39.94 334 PHE A CA 1
ATOM 2504 C C . PHE A 1 320 ? 85.940 115.261 11.293 1.00 41.73 334 PHE A C 1
ATOM 2505 O O . PHE A 1 320 ? 85.722 115.870 10.236 1.00 35.98 334 PHE A O 1
ATOM 2513 N N . THR A 1 321 ? 85.011 114.576 11.968 1.00 37.77 335 THR A N 1
ATOM 2514 C CA . THR A 1 321 ? 83.583 114.574 11.638 1.00 37.54 335 THR A CA 1
ATOM 2515 C C . THR A 1 321 ? 82.782 114.673 12.942 1.00 41.63 335 THR A C 1
ATOM 2516 O O . THR A 1 321 ? 83.319 114.408 14.020 1.00 38.67 335 THR A O 1
ATOM 2520 N N . GLN A 1 322 ? 81.515 115.075 12.848 1.00 39.99 336 GLN A N 1
ATOM 2521 C CA . GLN A 1 322 ? 80.581 115.003 13.979 1.00 35.70 336 GLN A CA 1
ATOM 2522 C C . GLN A 1 322 ? 79.197 114.625 13.461 1.00 37.14 336 GLN A C 1
ATOM 2523 O O . GLN A 1 322 ? 78.888 114.905 12.297 1.00 37.79 336 GLN A O 1
ATOM 2529 N N . PRO A 1 323 ? 78.369 113.973 14.311 1.00 36.20 337 PRO A N 1
ATOM 2530 C CA . PRO A 1 323 ? 76.985 113.687 13.904 1.00 36.37 337 PRO A CA 1
ATOM 2531 C C . PRO A 1 323 ? 76.324 114.999 13.505 1.00 37.86 337 PRO A C 1
ATOM 2532 O O . PRO A 1 323 ? 76.495 115.987 14.226 1.00 36.22 337 PRO A O 1
ATOM 2536 N N . GLY A 1 324 ? 75.619 115.026 12.377 1.00 36.66 338 GLY A N 1
ATOM 2537 C CA . GLY A 1 324 ? 75.048 116.269 11.888 1.00 34.41 338 GLY A CA 1
ATOM 2538 C C . GLY A 1 324 ? 75.764 116.837 10.674 1.00 39.64 338 GLY A C 1
ATOM 2539 O O . GLY A 1 324 ? 75.188 117.644 9.944 1.00 40.72 338 GLY A O 1
ATOM 2540 N N . TRP A 1 325 ? 77.020 116.443 10.461 1.00 35.93 339 TRP A N 1
ATOM 2541 C CA . TRP A 1 325 ? 77.682 116.694 9.182 1.00 37.35 339 TRP A CA 1
ATOM 2542 C C . TRP A 1 325 ? 76.961 115.894 8.106 1.00 40.40 339 TRP A C 1
ATOM 2543 O O . TRP A 1 325 ? 76.213 114.964 8.426 1.00 35.04 339 TRP A O 1
ATOM 2554 N N . TYR A 1 326 ? 77.194 116.241 6.838 1.00 42.49 340 TYR A N 1
ATOM 2555 C CA . TYR A 1 326 ? 76.659 115.474 5.706 1.00 41.18 340 TYR A CA 1
ATOM 2556 C C . TYR A 1 326 ? 77.759 114.864 4.833 1.00 40.31 340 TYR A C 1
ATOM 2557 O O . TYR A 1 326 ? 78.827 115.448 4.664 1.00 47.54 340 TYR A O 1
ATOM 2566 N N . TYR A 1 327 ? 77.500 113.677 4.293 1.00 42.23 341 TYR A N 1
ATOM 2567 C CA . TYR A 1 327 ? 78.368 113.120 3.265 1.00 43.50 341 TYR A CA 1
ATOM 2568 C C . TYR A 1 327 ? 78.120 113.897 1.977 1.00 41.09 341 TYR A C 1
ATOM 2569 O O . TYR A 1 327 ? 77.012 114.394 1.748 1.00 33.21 341 TYR A O 1
ATOM 2578 N N . LEU A 1 328 ? 79.147 114.028 1.147 1.00 38.68 342 LEU A N 1
ATOM 2579 C CA . LEU A 1 328 ? 78.939 114.561 -0.196 1.00 40.88 342 LEU A CA 1
ATOM 2580 C C . LEU A 1 328 ? 78.362 113.444 -1.053 1.00 43.01 342 LEU A C 1
ATOM 2581 O O . LEU A 1 328 ? 78.428 112.268 -0.677 1.00 38.48 342 LEU A O 1
ATOM 2586 N N . LYS A 1 329 ? 77.791 113.803 -2.198 1.00 46.08 343 LYS A N 1
ATOM 2587 C CA . LYS A 1 329 ? 77.361 112.804 -3.166 1.00 46.90 343 LYS A CA 1
ATOM 2588 C C . LYS A 1 329 ? 78.585 112.148 -3.786 1.00 46.55 343 LYS A C 1
ATOM 2589 O O . LYS A 1 329 ? 78.522 111.023 -4.284 1.00 45.80 343 LYS A O 1
ATOM 2595 N N . THR A 1 330 ? 79.703 112.865 -3.746 1.00 43.90 344 THR A N 1
ATOM 2596 C CA . THR A 1 330 ? 80.924 112.428 -4.411 1.00 45.41 344 THR A CA 1
ATOM 2597 C C . THR A 1 330 ? 81.832 111.605 -3.501 1.00 43.73 344 THR A C 1
ATOM 2598 O O . THR A 1 330 ? 82.833 112.105 -2.979 1.00 41.23 344 THR A O 1
ATOM 2602 N N . VAL A 1 331 ? 81.476 110.341 -3.312 1.00 42.30 345 VAL A N 1
ATOM 2603 C CA . VAL A 1 331 ? 82.359 109.399 -2.643 1.00 38.22 345 VAL A CA 1
ATOM 2604 C C . VAL A 1 331 ? 82.449 108.174 -3.539 1.00 39.92 345 VAL A C 1
ATOM 2605 O O . VAL A 1 331 ? 81.621 108.007 -4.428 1.00 39.30 345 VAL A O 1
ATOM 2609 N N . GLY A 1 332 ? 83.446 107.320 -3.328 1.00 40.78 346 GLY A N 1
ATOM 2610 C CA . GLY A 1 332 ? 83.542 106.110 -4.125 1.00 41.22 346 GLY A CA 1
ATOM 2611 C C . GLY A 1 332 ? 84.825 105.326 -3.952 1.00 42.84 346 GLY A C 1
ATOM 2612 O O . GLY A 1 332 ? 85.613 105.576 -3.032 1.00 44.09 346 GLY A O 1
ATOM 2613 N N . HIS A 1 333 ? 85.027 104.359 -4.842 1.00 36.19 347 HIS A N 1
ATOM 2614 C CA . HIS A 1 333 ? 86.221 103.524 -4.823 1.00 34.50 347 HIS A CA 1
ATOM 2615 C C . HIS A 1 333 ? 87.328 104.137 -5.674 1.00 43.41 347 HIS A C 1
ATOM 2616 O O . HIS A 1 333 ? 87.062 104.914 -6.597 1.00 43.56 347 HIS A O 1
ATOM 2623 N N . LEU A 1 334 ? 88.570 103.781 -5.359 1.00 48.66 348 LEU A N 1
ATOM 2624 C CA . LEU A 1 334 ? 89.721 104.234 -6.139 1.00 49.34 348 LEU A CA 1
ATOM 2625 C C . LEU A 1 334 ? 90.003 103.244 -7.263 1.00 42.44 348 LEU A C 1
ATOM 2626 O O . LEU A 1 334 ? 89.755 102.048 -7.106 1.00 45.01 348 LEU A O 1
ATOM 2631 N N . GLU A 1 335 ? 90.517 103.741 -8.388 1.00 42.11 349 GLU A N 1
ATOM 2632 C CA . GLU A 1 335 ? 90.745 102.910 -9.576 1.00 39.82 349 GLU A CA 1
ATOM 2633 C C . GLU A 1 335 ? 91.512 101.609 -9.278 1.00 40.46 349 GLU A C 1
ATOM 2634 O O . GLU A 1 335 ? 91.161 100.541 -9.786 1.00 46.63 349 GLU A O 1
ATOM 2636 N N . LYS A 1 336 ? 92.530 101.695 -8.426 1.00 41.42 350 LYS A N 1
ATOM 2637 C CA . LYS A 1 336 ? 93.390 100.543 -8.148 1.00 39.76 350 LYS A CA 1
ATOM 2638 C C . LYS A 1 336 ? 93.183 99.939 -6.752 1.00 42.79 350 LYS A C 1
ATOM 2639 O O . LYS A 1 336 ? 94.062 99.241 -6.233 1.00 40.53 350 LYS A O 1
ATOM 2645 N N . GLY A 1 337 ? 92.019 100.194 -6.156 1.00 43.71 351 GLY A N 1
ATOM 2646 C CA . GLY A 1 337 ? 91.688 99.628 -4.854 1.00 41.59 351 GLY A CA 1
ATOM 2647 C C . GLY A 1 337 ? 91.640 100.661 -3.744 1.00 42.70 351 GLY A C 1
ATOM 2648 O O . GLY A 1 337 ? 92.390 101.643 -3.766 1.00 48.38 351 GLY A O 1
ATOM 2649 N N . GLY A 1 338 ? 90.769 100.445 -2.764 1.00 40.10 352 GLY A N 1
ATOM 2650 C CA . GLY A 1 338 ? 90.600 101.416 -1.700 1.00 39.19 352 GLY A CA 1
ATOM 2651 C C . GLY A 1 338 ? 89.459 102.363 -2.008 1.00 42.18 352 GLY A C 1
ATOM 2652 O O . GLY A 1 338 ? 88.779 102.212 -3.024 1.00 42.84 352 GLY A O 1
ATOM 2653 N N . SER A 1 339 ? 89.250 103.347 -1.139 1.00 38.96 353 SER A N 1
ATOM 2654 C CA . SER A 1 339 ? 88.048 104.174 -1.205 1.00 38.07 353 SER A CA 1
ATOM 2655 C C . SER A 1 339 ? 88.287 105.539 -0.594 1.00 36.94 353 SER A C 1
ATOM 2656 O O . SER A 1 339 ? 89.280 105.750 0.105 1.00 39.22 353 SER A O 1
ATOM 2659 N N . TYR A 1 340 ? 87.362 106.460 -0.851 1.00 35.10 354 TYR A N 1
ATOM 2660 C CA . TYR A 1 340 ? 87.411 107.795 -0.259 1.00 39.49 354 TYR A CA 1
ATOM 2661 C C . TYR A 1 340 ? 85.995 108.244 0.081 1.00 40.96 354 TYR A C 1
ATOM 2662 O O . TYR A 1 340 ? 85.063 108.009 -0.688 1.00 39.25 354 TYR A O 1
ATOM 2671 N N . VAL A 1 341 ? 85.824 108.871 1.240 1.00 37.71 355 VAL A N 1
ATOM 2672 C CA . VAL A 1 341 ? 84.585 109.584 1.514 1.00 33.68 355 VAL A CA 1
ATOM 2673 C C . VAL A 1 341 ? 84.930 111.033 1.797 1.00 34.03 355 VAL A C 1
ATOM 2674 O O . VAL A 1 341 ? 86.081 111.352 2.117 1.00 36.03 355 VAL A O 1
ATOM 2678 N N . ALA A 1 342 ? 83.935 111.908 1.683 1.00 40.39 356 ALA A N 1
ATOM 2679 C CA . ALA A 1 342 ? 84.117 113.322 1.997 1.00 38.10 356 ALA A CA 1
ATOM 2680 C C . ALA A 1 342 ? 82.862 113.863 2.674 1.00 38.69 356 ALA A C 1
ATOM 2681 O O . ALA A 1 342 ? 81.740 113.500 2.312 1.00 39.97 356 ALA A O 1
ATOM 2683 N N . LEU A 1 343 ? 83.054 114.730 3.661 1.00 40.56 357 LEU A N 1
ATOM 2684 C CA . LEU A 1 343 ? 81.943 115.268 4.434 1.00 42.49 357 LEU A CA 1
ATOM 2685 C C . LEU A 1 343 ? 82.143 116.766 4.670 1.00 42.74 357 LEU A C 1
ATOM 2686 O O . LEU A 1 343 ? 83.275 117.237 4.735 1.00 38.70 357 LEU A O 1
ATOM 2691 N N . THR A 1 344 ? 81.046 117.510 4.792 1.00 46.45 358 THR A N 1
ATOM 2692 C CA . THR A 1 344 ? 81.112 118.920 5.170 1.00 47.79 358 THR A CA 1
ATOM 2693 C C . THR A 1 344 ? 80.197 119.159 6.360 1.00 44.26 358 THR A C 1
ATOM 2694 O O . THR A 1 344 ? 79.410 118.289 6.715 1.00 48.94 358 THR A O 1
ATOM 2698 N N . ASP A 1 345 ? 80.294 120.338 6.966 1.00 44.21 359 ASP A N 1
ATOM 2699 C CA . ASP A 1 345 ? 79.447 120.678 8.106 1.00 44.02 359 ASP A CA 1
ATOM 2700 C C . ASP A 1 345 ? 78.469 121.805 7.785 1.00 47.74 359 ASP A C 1
ATOM 2701 O O . ASP A 1 345 ? 77.768 122.301 8.671 1.00 48.43 359 ASP A O 1
ATOM 2706 N N . GLY A 1 346 ? 78.432 122.208 6.519 1.00 49.90 360 GLY A N 1
ATOM 2707 C CA . GLY A 1 346 ? 77.618 123.335 6.105 1.00 55.53 360 GLY A CA 1
ATOM 2708 C C . GLY A 1 346 ? 78.165 124.673 6.590 1.00 59.28 360 GLY A C 1
ATOM 2709 O O . GLY A 1 346 ? 77.495 125.696 6.469 1.00 61.88 360 GLY A O 1
ATOM 2710 N N . LEU A 1 347 ? 79.377 124.670 7.144 1.00 54.86 361 LEU A N 1
ATOM 2711 C CA . LEU A 1 347 ? 79.972 125.893 7.689 1.00 57.61 361 LEU A CA 1
ATOM 2712 C C . LEU A 1 347 ? 81.273 126.251 6.982 1.00 60.55 361 LEU A C 1
ATOM 2713 O O . LEU A 1 347 ? 81.936 127.233 7.333 1.00 65.90 361 LEU A O 1
ATOM 2718 N N . GLY A 1 348 ? 81.637 125.459 5.980 1.00 52.28 362 GLY A N 1
ATOM 2719 C CA . GLY A 1 348 ? 82.837 125.737 5.212 1.00 48.77 362 GLY A CA 1
ATOM 2720 C C . GLY A 1 348 ? 83.941 124.723 5.426 1.00 49.13 362 GLY A C 1
ATOM 2721 O O . GLY A 1 348 ? 84.942 124.724 4.707 1.00 43.30 362 GLY A O 1
ATOM 2722 N N . ASN A 1 349 ? 83.772 123.847 6.411 1.00 51.60 363 ASN A N 1
ATOM 2723 C CA . ASN A 1 349 ? 84.765 122.805 6.632 1.00 50.10 363 ASN A CA 1
ATOM 2724 C C . ASN A 1 349 ? 84.564 121.612 5.721 1.00 44.68 363 ASN A C 1
ATOM 2725 O O . ASN A 1 349 ? 83.449 121.335 5.274 1.00 39.85 363 ASN A O 1
ATOM 2730 N N . LEU A 1 350 ? 85.656 120.900 5.468 1.00 39.52 364 LEU A N 1
ATOM 2731 C CA . LEU A 1 350 ? 85.629 119.740 4.593 1.00 44.31 364 LEU A CA 1
ATOM 2732 C C . LEU A 1 350 ? 86.581 118.682 5.133 1.00 43.50 364 LEU A C 1
ATOM 2733 O O . LEU A 1 350 ? 87.700 118.993 5.523 1.00 44.93 364 LEU A O 1
ATOM 2738 N N . THR A 1 351 ? 86.126 117.435 5.176 1.00 43.07 365 THR A N 1
ATOM 2739 C CA . THR A 1 351 ? 86.982 116.337 5.611 1.00 40.48 365 THR A CA 1
ATOM 2740 C C . THR A 1 351 ? 86.990 115.232 4.570 1.00 35.10 365 THR A C 1
ATOM 2741 O O . THR A 1 351 ? 85.940 114.825 4.072 1.00 43.72 365 THR A O 1
ATOM 2745 N N . ILE A 1 352 ? 88.183 114.759 4.234 1.00 36.67 366 ILE A N 1
ATOM 2746 C CA . ILE A 1 352 ? 88.346 113.715 3.233 1.00 40.43 366 ILE A CA 1
ATOM 2747 C C . ILE A 1 352 ? 89.094 112.561 3.880 1.00 44.86 366 ILE A C 1
ATOM 2748 O O . ILE A 1 352 ? 90.174 112.753 4.443 1.00 42.45 366 ILE A O 1
ATOM 2753 N N . ILE A 1 353 ? 88.508 111.368 3.827 1.00 42.79 367 ILE A N 1
ATOM 2754 C CA . ILE A 1 353 ? 89.123 110.205 4.454 1.00 43.86 367 ILE A CA 1
ATOM 2755 C C . ILE A 1 353 ? 89.394 109.145 3.397 1.00 41.70 367 ILE A C 1
ATOM 2756 O O . ILE A 1 353 ? 88.464 108.621 2.767 1.00 38.79 367 ILE A O 1
ATOM 2761 N N . ILE A 1 354 ? 90.672 108.841 3.200 1.00 38.39 368 ILE A N 1
ATOM 2762 C CA . ILE A 1 354 ? 91.076 107.895 2.173 1.00 40.46 368 ILE A CA 1
ATOM 2763 C C . ILE A 1 354 ? 91.690 106.653 2.801 1.00 38.57 368 ILE A C 1
ATOM 2764 O O . ILE A 1 354 ? 92.479 106.738 3.734 1.00 42.94 368 ILE A O 1
ATOM 2769 N N . GLU A 1 355 ? 91.308 105.498 2.274 1.00 36.05 369 GLU A N 1
ATOM 2770 C CA . GLU A 1 355 ? 91.729 104.214 2.806 1.00 36.25 369 GLU A CA 1
ATOM 2771 C C . GLU A 1 355 ? 92.162 103.334 1.636 1.00 39.15 369 GLU A C 1
ATOM 2772 O O . GLU A 1 355 ? 91.496 103.319 0.596 1.00 40.15 369 GLU A O 1
ATOM 2778 N N . THR A 1 356 ? 93.271 102.610 1.795 1.00 38.65 370 THR A N 1
ATOM 2779 C CA . THR A 1 356 ? 93.749 101.698 0.753 1.00 37.86 370 THR A CA 1
ATOM 2780 C C . THR A 1 356 ? 94.055 100.316 1.317 1.00 40.03 370 THR A C 1
ATOM 2781 O O . THR A 1 356 ? 95.095 99.736 0.998 1.00 41.18 370 THR A O 1
ATOM 2785 N N . MET A 1 357 ? 93.145 99.783 2.134 1.00 40.46 371 MET A N 1
ATOM 2786 C CA . MET A 1 357 ? 93.391 98.529 2.843 1.00 38.74 371 MET A CA 1
ATOM 2787 C C . MET A 1 357 ? 93.497 97.298 1.934 1.00 41.05 371 MET A C 1
ATOM 2788 O O . MET A 1 357 ? 92.564 96.974 1.194 1.00 42.32 371 MET A O 1
ATOM 2793 N N . SER A 1 358 ? 94.634 96.604 2.018 1.00 43.54 372 SER A N 1
ATOM 2794 C CA . SER A 1 358 ? 94.848 95.363 1.263 1.00 42.96 372 SER A CA 1
ATOM 2795 C C . SER A 1 358 ? 93.975 94.235 1.803 1.00 43.48 372 SER A C 1
ATOM 2796 O O . SER A 1 358 ? 93.635 94.203 2.987 1.00 44.06 372 SER A O 1
ATOM 2799 N N . HIS A 1 359 ? 93.630 93.300 0.929 1.00 36.79 373 HIS A N 1
ATOM 2800 C CA . HIS A 1 359 ? 92.816 92.156 1.317 1.00 39.92 373 HIS A CA 1
ATOM 2801 C C . HI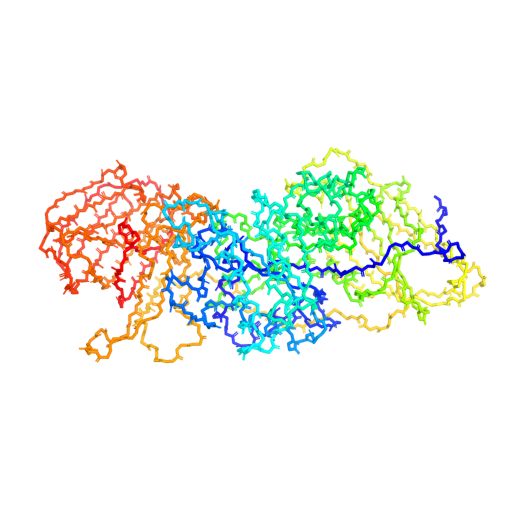S A 1 359 ? 93.449 91.337 2.437 1.00 44.72 373 HIS A C 1
ATOM 2802 O O . HIS A 1 359 ? 92.791 91.015 3.436 1.00 42.54 373 HIS A O 1
ATOM 2809 N N . GLN A 1 360 ? 94.721 90.987 2.268 1.00 38.89 374 GLN A N 1
ATOM 2810 C CA . GLN A 1 360 ? 95.396 90.103 3.220 1.00 39.01 374 GLN A CA 1
ATOM 2811 C C . GLN A 1 360 ? 95.528 90.724 4.611 1.00 39.20 374 GLN A C 1
ATOM 2812 O O . GLN A 1 360 ? 95.714 90.006 5.591 1.00 42.36 374 GLN A O 1
ATOM 2814 N N . HIS A 1 361 ? 95.415 92.049 4.696 1.00 35.21 375 HIS A N 1
ATOM 2815 C CA . HIS A 1 361 ? 95.580 92.750 5.972 1.00 44.71 375 HIS A CA 1
ATOM 2816 C C . HIS A 1 361 ? 94.337 93.480 6.476 1.00 43.11 375 HIS A C 1
ATOM 2817 O O . HIS A 1 361 ? 94.460 94.441 7.238 1.00 42.42 375 HIS A O 1
ATOM 2824 N N . SER A 1 362 ? 93.148 93.042 6.075 1.00 44.10 376 SER A N 1
ATOM 2825 C CA . SER A 1 362 ? 91.941 93.751 6.499 1.00 39.89 376 SER A CA 1
ATOM 2826 C C . SER A 1 362 ? 90.712 92.868 6.622 1.00 36.32 376 SER A C 1
ATOM 2827 O O . SER A 1 362 ? 89.583 93.363 6.586 1.00 36.90 376 SER A O 1
ATOM 2830 N N . MET A 1 363 ? 90.919 91.565 6.779 1.00 32.52 377 MET A N 1
ATOM 2831 C CA . MET A 1 363 ? 89.788 90.657 6.894 1.00 40.80 377 MET A CA 1
ATOM 2832 C C . MET A 1 363 ? 89.077 90.800 8.239 1.00 44.92 377 MET A C 1
ATOM 2833 O O . MET A 1 363 ? 89.701 90.711 9.299 1.00 43.18 377 MET A O 1
ATOM 2838 N N . CYS A 1 364 ? 87.775 91.061 8.180 1.00 45.62 378 CYS A N 1
ATOM 2839 C CA . CYS A 1 364 ? 86.922 90.982 9.360 1.00 40.63 378 CYS A CA 1
ATOM 2840 C C . CYS A 1 364 ? 86.522 89.533 9.511 1.00 40.30 378 CYS A C 1
ATOM 2841 O O . CYS A 1 364 ? 86.620 88.756 8.55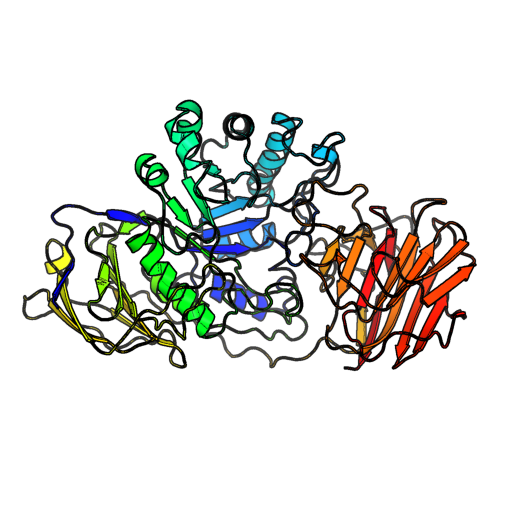6 1.00 37.29 378 CYS A O 1
ATOM 2844 N N . ILE A 1 365 ? 86.072 89.146 10.699 1.00 38.85 379 ILE A N 1
ATOM 2845 C CA . ILE A 1 365 ? 85.664 87.765 10.878 1.00 38.30 379 ILE A CA 1
ATOM 2846 C C . ILE A 1 365 ? 84.338 87.471 10.169 1.00 34.79 379 ILE A C 1
ATOM 2847 O O . ILE A 1 365 ? 84.079 86.328 9.803 1.00 42.24 379 ILE A O 1
ATOM 2852 N N . ARG A 1 366 ? 83.512 88.502 9.974 1.00 35.03 380 ARG A N 1
ATOM 2853 C CA . ARG A 1 366 ? 82.184 88.357 9.353 1.00 32.48 380 ARG A CA 1
ATOM 2854 C C . ARG A 1 366 ? 81.839 89.564 8.476 1.00 34.19 380 ARG A C 1
ATOM 2855 O O . ARG A 1 366 ? 81.736 90.683 8.971 1.00 36.77 380 ARG A O 1
ATOM 2863 N N . PRO A 1 367 ? 81.693 89.352 7.157 1.00 36.04 381 PRO A N 1
ATOM 2864 C CA . PRO A 1 367 ? 81.984 88.115 6.434 1.00 37.89 381 PRO A CA 1
ATOM 2865 C C . PRO A 1 367 ? 83.441 88.115 5.960 1.00 41.43 381 PRO A C 1
ATOM 2866 O O . PRO A 1 367 ? 84.135 89.139 6.066 1.00 40.32 381 PRO A O 1
ATOM 2870 N N . TYR A 1 368 ? 83.903 86.981 5.442 1.00 41.49 382 TYR A N 1
ATOM 2871 C CA . TYR A 1 368 ? 85.217 86.916 4.809 1.00 40.03 382 TYR A CA 1
ATOM 2872 C C . TYR A 1 368 ? 85.073 87.302 3.334 1.00 43.14 382 TYR A C 1
ATOM 2873 O O . TYR A 1 368 ? 84.250 86.730 2.626 1.00 41.36 382 TYR A O 1
ATOM 2882 N N . LEU A 1 369 ? 85.874 88.264 2.879 1.00 43.12 383 LEU A N 1
ATOM 2883 C CA . LEU A 1 369 ? 85.802 88.758 1.499 1.00 47.23 383 LEU A CA 1
ATOM 2884 C C . LEU A 1 369 ? 86.672 87.956 0.538 1.00 49.13 383 LEU A C 1
ATOM 2885 O O . LEU A 1 369 ? 87.799 87.593 0.883 1.00 41.67 383 LEU A O 1
ATOM 2890 N N . PRO A 1 370 ? 86.163 87.692 -0.683 1.00 53.13 384 PRO A N 1
ATOM 2891 C CA . PRO A 1 370 ? 87.029 87.087 -1.703 1.00 47.18 384 PRO A CA 1
ATOM 2892 C C . PRO A 1 370 ? 88.110 88.077 -2.087 1.00 44.92 384 PRO A C 1
ATOM 2893 O O . PRO A 1 370 ? 87.907 89.285 -1.914 1.00 38.55 384 PRO A O 1
ATOM 2897 N N . TYR A 1 371 ? 89.229 87.580 -2.605 1.00 50.28 385 TYR A N 1
ATOM 2898 C CA . TYR A 1 371 ? 90.372 88.428 -2.933 1.00 50.05 385 TYR A CA 1
ATOM 2899 C C . TYR A 1 371 ? 89.995 89.664 -3.754 1.00 50.53 385 TYR A C 1
ATOM 2900 O O . TYR A 1 371 ? 89.135 89.606 -4.635 1.00 52.75 385 TYR A O 1
ATOM 2909 N N . TYR A 1 372 ? 90.630 90.784 -3.429 1.00 47.74 386 TYR A N 1
ATOM 2910 C CA . TYR A 1 372 ? 90.592 91.974 -4.270 1.00 43.91 386 TYR A CA 1
ATOM 2911 C C . TYR A 1 372 ? 91.975 92.588 -4.242 1.00 43.96 386 TYR A C 1
ATOM 2912 O O . TYR A 1 372 ? 92.696 92.471 -3.250 1.00 41.18 386 TYR A O 1
ATOM 2921 N N . ASN A 1 373 ? 92.336 93.251 -5.330 1.00 47.05 387 ASN A N 1
ATOM 2922 C CA . ASN A 1 373 ? 93.681 93.758 -5.502 1.00 45.49 387 ASN A CA 1
ATOM 2923 C C . ASN A 1 373 ? 93.772 95.207 -5.048 1.00 42.01 387 ASN A C 1
ATOM 2924 O O . ASN A 1 373 ? 92.848 95.995 -5.278 1.00 46.19 387 ASN A O 1
ATOM 2929 N N . VAL A 1 374 ? 94.874 95.549 -4.383 1.00 38.48 388 VAL A N 1
ATOM 2930 C CA . VAL A 1 374 ? 95.246 96.944 -4.157 1.00 43.74 388 VAL A CA 1
ATOM 2931 C C . VAL A 1 374 ? 96.700 97.126 -4.613 1.00 50.18 388 VAL A C 1
ATOM 2932 O O . VAL A 1 374 ? 97.576 96.330 -4.262 1.00 53.05 388 VAL A O 1
ATOM 2936 N N . SER A 1 375 ? 96.957 98.155 -5.410 1.00 51.23 389 SER A N 1
ATOM 2937 C CA . SER A 1 375 ? 98.324 98.442 -5.838 1.00 54.25 389 SER A CA 1
ATOM 2938 C C . SER A 1 375 ? 98.608 99.939 -5.809 1.00 55.37 389 SER A C 1
ATOM 2939 O O . SER A 1 375 ? 97.697 100.749 -5.613 1.00 48.61 389 SER A O 1
ATOM 2942 N N . HIS A 1 376 ? 99.876 100.302 -5.988 1.00 55.22 390 HIS A N 1
ATOM 2943 C CA . HIS A 1 376 ? 100.265 101.704 -5.999 1.00 59.53 390 HIS A CA 1
ATOM 2944 C C . HIS A 1 376 ? 99.453 102.464 -7.035 1.00 54.86 390 HIS A C 1
ATOM 2945 O O . HIS A 1 376 ? 99.184 101.957 -8.126 1.00 53.59 390 HIS A O 1
ATOM 2952 N N . GLN A 1 377 ? 99.044 103.673 -6.680 1.00 52.07 391 GLN A N 1
ATOM 2953 C CA . GLN A 1 377 ? 98.300 104.508 -7.606 1.00 53.55 391 GLN A CA 1
ATOM 2954 C C . GLN A 1 377 ? 98.441 105.960 -7.222 1.00 52.15 391 GLN A C 1
ATOM 2955 O O . GLN A 1 377 ? 98.858 106.291 -6.112 1.00 52.22 391 GLN A O 1
ATOM 2961 N N . LEU A 1 378 ? 98.087 106.822 -8.162 1.00 55.20 392 LEU A N 1
ATOM 2962 C CA . LEU A 1 378 ? 98.042 108.250 -7.926 1.00 56.35 392 LEU A CA 1
ATOM 2963 C C . LEU A 1 378 ? 96.582 108.645 -7.912 1.00 55.79 392 LEU A C 1
ATOM 2964 O O . LEU A 1 378 ? 95.798 108.165 -8.735 1.00 62.60 392 LEU A O 1
ATOM 2969 N N . ALA A 1 379 ? 96.205 109.502 -6.971 1.00 53.97 393 ALA A N 1
ATOM 2970 C CA . ALA A 1 379 ? 94.847 110.025 -6.946 1.00 56.31 393 ALA A CA 1
ATOM 2971 C C . ALA A 1 379 ? 94.857 111.545 -6.983 1.00 55.03 393 ALA A C 1
ATOM 2972 O O . ALA A 1 379 ? 95.463 112.196 -6.133 1.00 56.29 393 ALA A O 1
ATOM 2974 N N . THR A 1 380 ? 94.185 112.097 -7.984 1.00 52.96 394 THR A N 1
ATOM 2975 C CA . THR A 1 380 ? 94.048 113.538 -8.127 1.00 56.43 394 THR A CA 1
ATOM 2976 C C . THR A 1 380 ? 92.651 113.940 -7.689 1.00 53.26 394 THR A C 1
ATOM 2977 O O . THR A 1 380 ? 91.660 113.390 -8.172 1.00 52.39 394 THR A O 1
ATOM 2981 N N . PHE A 1 381 ? 92.563 114.889 -6.766 1.00 52.01 395 PHE A N 1
ATOM 2982 C CA . PHE A 1 381 ? 91.259 115.368 -6.323 1.00 50.37 395 PHE A CA 1
ATOM 2983 C C . PHE A 1 381 ? 91.058 116.800 -6.769 1.00 51.25 395 PHE A C 1
ATOM 2984 O O . PHE A 1 381 ? 91.993 117.597 -6.743 1.00 54.50 395 PHE A O 1
ATOM 2992 N N . THR A 1 382 ? 89.842 117.119 -7.196 1.00 52.70 396 THR A N 1
ATOM 2993 C CA . THR A 1 382 ? 89.526 118.477 -7.616 1.00 57.45 396 THR A CA 1
ATOM 2994 C C . THR A 1 382 ? 88.284 118.970 -6.902 1.00 58.28 396 THR A C 1
ATOM 2995 O O . THR A 1 382 ? 87.215 118.361 -6.989 1.00 61.50 396 THR A O 1
ATOM 2999 N N . LEU A 1 383 ? 88.440 120.076 -6.186 1.00 56.21 397 LEU A N 1
ATOM 3000 C CA . LEU A 1 383 ? 87.355 120.651 -5.408 1.00 55.29 397 LEU A CA 1
ATOM 3001 C C . LEU A 1 383 ? 86.515 121.582 -6.274 1.00 61.01 397 LEU A C 1
ATOM 3002 O O . LEU A 1 383 ? 86.962 122.670 -6.648 1.00 65.32 397 LEU A O 1
ATOM 3007 N N . LYS A 1 384 ? 85.306 121.141 -6.611 1.00 57.86 398 LYS A N 1
ATOM 3008 C CA . LYS A 1 384 ? 84.356 121.978 -7.334 1.00 58.05 398 LYS A CA 1
ATOM 3009 C C . LYS A 1 384 ? 83.364 122.575 -6.345 1.00 60.10 398 LYS A C 1
ATOM 3010 O O . LYS A 1 384 ? 83.487 122.362 -5.138 1.00 67.21 398 LYS A O 1
ATOM 3012 N N . GLY A 1 385 ? 82.387 123.322 -6.853 1.00 57.33 399 GLY A N 1
ATOM 3013 C CA . GLY A 1 385 ? 81.403 123.980 -6.009 1.00 55.43 399 GLY A CA 1
ATOM 3014 C C . GLY A 1 385 ? 82.006 124.842 -4.914 1.00 62.13 399 GLY A C 1
ATOM 3015 O O . GLY A 1 385 ? 83.038 125.485 -5.106 1.00 60.61 399 GLY A O 1
ATOM 3016 N N . SER A 1 386 ? 81.371 124.835 -3.748 1.00 63.20 400 SER A N 1
ATOM 3017 C CA . SER A 1 386 ? 81.797 125.668 -2.628 1.00 70.08 400 SER A CA 1
ATOM 3018 C C . SER A 1 386 ? 83.152 125.256 -2.061 1.00 66.67 400 SER A C 1
ATOM 3019 O O . SER A 1 386 ? 83.740 125.974 -1.252 1.00 67.57 400 SER A O 1
ATOM 3022 N N . LEU A 1 387 ? 83.640 124.096 -2.484 1.00 61.59 401 LEU A N 1
ATOM 3023 C CA . LEU A 1 387 ? 84.897 123.568 -1.973 1.00 58.12 401 LEU A CA 1
ATOM 3024 C C . LEU A 1 387 ? 86.076 124.196 -2.707 1.00 59.36 401 LEU A C 1
ATOM 3025 O O . LEU A 1 387 ? 87.200 124.170 -2.207 1.00 59.74 401 LEU A O 1
ATOM 3030 N N . ARG A 1 388 ? 85.811 124.750 -3.891 1.00 65.71 402 ARG A N 1
ATOM 3031 C CA . ARG A 1 388 ? 86.845 125.402 -4.709 1.00 70.81 402 ARG A CA 1
ATOM 3032 C C . ARG A 1 388 ? 87.577 126.488 -3.928 1.00 65.06 402 ARG A C 1
ATOM 3033 O O . ARG A 1 388 ? 88.796 126.639 -4.042 1.00 65.37 402 ARG A O 1
ATOM 3041 N N . GLU A 1 389 ? 86.822 127.226 -3.119 1.00 66.00 403 GLU A N 1
ATOM 3042 C CA . GLU A 1 389 ? 87.350 128.359 -2.365 1.00 72.35 403 GLU A CA 1
ATOM 3043 C C . GLU A 1 389 ? 88.414 127.982 -1.328 1.00 73.66 403 GLU A C 1
ATOM 3044 O O . GLU A 1 389 ? 89.182 128.838 -0.886 1.00 80.29 403 GLU A O 1
ATOM 3046 N N . ILE A 1 390 ? 88.463 126.708 -0.948 1.00 63.29 404 ILE A N 1
ATOM 3047 C CA . ILE A 1 390 ? 89.397 126.244 0.082 1.00 61.87 404 ILE A CA 1
ATOM 3048 C C . ILE A 1 390 ? 90.849 126.247 -0.391 1.00 63.12 404 ILE A C 1
ATOM 3049 O O . ILE A 1 390 ? 91.166 125.687 -1.439 1.00 62.07 404 ILE A O 1
ATOM 3054 N N . GLN A 1 391 ? 91.731 126.851 0.403 1.00 68.04 405 GLN A N 1
ATOM 3055 C CA . GLN A 1 391 ? 93.138 126.989 0.028 1.00 77.54 405 GLN A CA 1
ATOM 3056 C C . GLN A 1 391 ? 94.090 126.078 0.804 1.00 76.58 405 GLN A C 1
ATOM 3057 O O . GLN A 1 391 ? 95.254 125.919 0.425 1.00 73.81 405 GLN A O 1
ATOM 3063 N N . GLU A 1 392 ? 93.601 125.487 1.888 1.00 73.60 406 GLU A N 1
ATOM 3064 C CA . GLU A 1 392 ? 94.483 124.825 2.843 1.00 67.23 406 GLU A CA 1
ATOM 3065 C C . GLU A 1 392 ? 93.844 123.580 3.478 1.00 65.95 406 GLU A C 1
ATOM 3066 O O . GLU A 1 392 ? 92.640 123.555 3.747 1.00 62.64 406 GLU A O 1
ATOM 3072 N N . LEU A 1 393 ? 94.660 122.555 3.714 1.00 62.06 407 LEU A N 1
ATOM 3073 C CA . LEU A 1 393 ? 94.200 121.319 4.342 1.00 58.28 407 LEU A CA 1
ATOM 3074 C C . LEU A 1 393 ? 95.246 120.792 5.312 1.00 56.21 407 LEU A C 1
ATOM 3075 O O . LEU A 1 393 ? 96.423 120.662 4.956 1.00 59.62 407 LEU A O 1
ATOM 3080 N N . GLN A 1 394 ? 94.818 120.482 6.533 1.00 48.05 408 GLN A N 1
ATOM 3081 C CA . GLN A 1 394 ? 95.649 119.697 7.437 1.00 44.08 408 GLN A CA 1
ATOM 3082 C C . GLN A 1 394 ? 95.680 118.258 6.934 1.00 47.25 408 GLN A C 1
ATOM 3083 O O . GLN A 1 394 ? 94.702 117.781 6.349 1.00 47.82 408 GLN A O 1
ATOM 3089 N N . VAL A 1 395 ? 96.804 117.577 7.151 1.00 44.40 409 VAL A N 1
ATOM 3090 C CA . VAL A 1 395 ? 97.004 116.215 6.649 1.00 47.89 409 VAL A CA 1
ATOM 3091 C C . VAL A 1 395 ? 97.369 115.235 7.774 1.00 48.17 409 VAL A C 1
ATOM 3092 O O . VAL A 1 395 ? 98.338 115.446 8.501 1.00 43.98 409 VAL A O 1
ATOM 3096 N N . TRP A 1 396 ? 96.587 114.168 7.927 1.00 49.23 410 TRP A N 1
ATOM 3097 C CA . TRP A 1 396 ? 96.919 113.140 8.908 1.00 45.69 410 TRP A CA 1
ATOM 3098 C C . TRP A 1 396 ? 97.137 111.798 8.227 1.00 44.83 410 TRP A C 1
ATOM 3099 O O . TRP A 1 396 ? 96.431 111.454 7.278 1.00 46.57 410 TRP A O 1
ATOM 3110 N N . TYR A 1 397 ? 98.105 111.033 8.723 1.00 42.96 411 TYR A N 1
ATOM 3111 C CA . TYR A 1 397 ? 98.548 109.831 8.024 1.00 38.71 411 TYR A CA 1
ATOM 3112 C C . TYR A 1 397 ? 98.780 108.654 8.954 1.00 38.91 411 TYR A C 1
ATOM 3113 O O . TYR A 1 397 ? 99.367 108.801 10.034 1.00 44.09 411 TYR A O 1
ATOM 3122 N N . THR A 1 398 ? 98.307 107.485 8.531 1.00 41.66 412 THR A N 1
ATOM 3123 C CA . THR A 1 398 ? 98.555 106.241 9.258 1.00 38.01 412 THR A CA 1
ATOM 3124 C C . THR A 1 398 ? 99.011 105.164 8.279 1.00 36.44 412 THR A C 1
ATOM 3125 O O . THR A 1 398 ? 98.518 105.089 7.155 1.00 39.90 412 THR A O 1
ATOM 3129 N N . LYS A 1 399 ? 99.965 104.343 8.705 1.00 42.96 413 LYS A N 1
ATOM 3130 C CA . LYS A 1 399 ? 100.424 103.209 7.916 1.00 48.76 413 LYS A CA 1
ATOM 3131 C C . LYS A 1 399 ? 100.336 101.962 8.782 1.00 52.28 413 LYS A C 1
ATOM 3132 O O . LYS A 1 399 ? 100.945 101.906 9.849 1.00 56.30 413 LYS A O 1
ATOM 3138 N N . LEU A 1 400 ? 99.580 100.965 8.330 1.00 48.31 414 LEU A N 1
ATOM 3139 C CA . LEU A 1 400 ? 99.382 99.748 9.117 1.00 52.24 414 LEU A CA 1
ATOM 3140 C C . LEU A 1 400 ? 100.333 98.625 8.693 1.00 54.19 414 LEU A C 1
ATOM 3141 O O . LEU A 1 400 ? 100.646 98.482 7.514 1.00 48.49 414 LEU A O 1
ATOM 3146 N N . GLY A 1 401 ? 100.787 97.837 9.666 1.00 60.81 415 GLY A N 1
ATOM 3147 C CA . GLY A 1 401 ? 101.721 96.754 9.406 1.00 64.91 415 GLY A CA 1
ATOM 3148 C C . GLY A 1 401 ? 102.747 96.589 10.512 1.00 70.35 415 GLY A C 1
ATOM 3149 O O . GLY A 1 401 ? 103.750 95.896 10.350 1.00 73.88 415 GLY A O 1
ATOM 3150 N N . ARG A 1 406 ? 105.161 100.211 11.030 1.00 69.30 420 ARG A N 1
ATOM 3151 C CA . ARG A 1 406 ? 103.908 100.747 11.564 1.00 71.46 420 ARG A CA 1
ATOM 3152 C C . ARG A 1 406 ? 104.050 102.202 12.050 1.00 79.86 420 ARG A C 1
ATOM 3153 O O . ARG A 1 406 ? 104.970 102.527 12.806 1.00 84.85 420 ARG A O 1
ATOM 3155 N N . LEU A 1 407 ? 103.126 103.060 11.610 1.00 77.83 421 LEU A N 1
ATOM 3156 C CA . LEU A 1 407 ? 103.135 104.506 11.892 1.00 70.49 421 LEU A CA 1
ATOM 3157 C C . LEU A 1 407 ? 101.710 105.005 12.126 1.00 61.51 421 LEU A C 1
ATOM 3158 O O . LEU A 1 407 ? 100.897 104.986 11.202 1.00 54.93 421 LEU A O 1
ATOM 3163 N N . HIS A 1 408 ? 101.406 105.492 13.325 1.00 56.83 422 HIS A N 1
ATOM 3164 C CA . HIS A 1 408 ? 100.009 105.764 13.680 1.00 52.42 422 HIS A CA 1
ATOM 3165 C C . HIS A 1 408 ? 99.655 107.249 13.887 1.00 49.31 422 HIS A C 1
ATOM 3166 O O . HIS A 1 408 ? 100.289 107.937 14.682 1.00 51.41 422 HIS A O 1
ATOM 3173 N N . PHE A 1 409 ? 98.622 107.715 13.181 1.00 38.29 423 PHE A N 1
ATOM 3174 C CA . PHE A 1 409 ? 98.041 109.052 13.373 1.00 39.50 423 PHE A CA 1
ATOM 3175 C C . PHE A 1 409 ? 99.102 110.154 13.426 1.00 46.88 423 PHE A C 1
ATOM 3176 O O . PHE A 1 409 ? 99.166 110.940 14.379 1.00 47.79 423 PHE A O 1
ATOM 3184 N N . LYS A 1 410 ? 99.934 110.197 12.390 1.00 48.89 424 LYS A N 1
ATOM 3185 C CA . LYS A 1 410 ? 101.029 111.157 12.319 1.00 47.00 424 LYS A CA 1
ATOM 3186 C C . LYS A 1 410 ? 100.602 112.358 11.488 1.00 49.80 424 LYS A C 1
ATOM 3187 O O . LYS A 1 410 ? 100.153 112.204 10.350 1.00 51.95 424 LYS A O 1
ATOM 3189 N N . GLN A 1 411 ? 100.709 113.553 12.061 1.00 48.70 425 GLN A N 1
ATOM 3190 C CA . GLN A 1 411 ? 100.382 114.766 11.317 1.00 51.79 425 GLN A CA 1
ATOM 3191 C C . GLN A 1 411 ? 101.518 115.124 10.359 1.00 54.68 425 GLN A C 1
ATOM 3192 O O . GLN A 1 411 ? 102.663 115.298 10.780 1.00 58.09 425 GLN A O 1
ATOM 3198 N N . LEU A 1 412 ? 101.194 115.220 9.072 1.00 49.78 426 LEU A N 1
ATOM 3199 C CA . LEU A 1 412 ? 102.180 115.579 8.055 1.00 49.93 426 LEU A CA 1
ATOM 3200 C C . LEU A 1 412 ? 102.060 117.054 7.701 1.00 54.27 426 LEU A C 1
ATOM 3201 O O . LEU A 1 412 ? 101.218 117.770 8.247 1.00 52.27 426 LEU A O 1
ATOM 3206 N N . ASP A 1 413 ? 102.906 117.506 6.783 1.00 65.80 427 ASP A N 1
ATOM 3207 C CA . ASP A 1 413 ? 102.910 118.904 6.387 1.00 71.29 427 ASP A CA 1
ATOM 3208 C C . ASP A 1 413 ? 101.614 119.313 5.696 1.00 59.02 427 ASP A C 1
ATOM 3209 O O . ASP A 1 413 ? 101.080 118.581 4.864 1.00 57.03 427 ASP A O 1
ATOM 3214 N N . THR A 1 414 ? 101.114 120.483 6.077 1.00 49.59 428 THR A N 1
ATOM 3215 C CA . THR A 1 414 ? 99.903 121.069 5.513 1.00 48.11 428 THR A CA 1
ATOM 3216 C C . THR A 1 414 ? 99.942 121.109 3.981 1.00 59.12 428 THR A C 1
ATOM 3217 O O . THR A 1 414 ? 101.003 121.292 3.388 1.00 61.92 428 THR A O 1
ATOM 3221 N N . LEU A 1 415 ? 98.788 120.912 3.346 1.00 63.37 429 LEU A N 1
ATOM 3222 C CA . LEU A 1 415 ? 98.675 121.047 1.895 1.00 64.48 429 LEU A CA 1
ATOM 3223 C C . LEU A 1 415 ? 98.127 122.411 1.491 1.00 66.53 429 LEU A C 1
ATOM 3224 O O . LEU A 1 415 ? 97.064 122.834 1.954 1.00 59.16 429 LEU A O 1
ATOM 3229 N N . TRP A 1 416 ? 98.861 123.091 0.615 1.00 75.28 430 TRP A N 1
ATOM 3230 C CA . TRP A 1 416 ? 98.453 124.407 0.142 1.00 75.35 430 TRP A CA 1
ATOM 3231 C C . TRP A 1 416 ? 97.861 124.351 -1.265 1.00 77.25 430 TRP A C 1
ATOM 3232 O O . TRP A 1 416 ? 98.430 123.745 -2.177 1.00 75.57 430 TRP A O 1
ATOM 3243 N N . LEU A 1 417 ? 96.691 124.966 -1.409 1.00 80.90 431 LEU A N 1
ATOM 3244 C CA . LEU A 1 417 ? 95.986 125.032 -2.682 1.00 85.51 431 LEU A CA 1
ATOM 3245 C C . LEU A 1 417 ? 95.976 126.480 -3.151 1.00 92.71 431 LEU A C 1
ATOM 3246 O O . LEU A 1 417 ? 95.051 127.240 -2.854 1.00 95.52 431 LEU A O 1
ATOM 3251 N N . LEU A 1 418 ? 97.015 126.854 -3.887 1.00 93.23 432 LEU A N 1
ATOM 3252 C CA . LEU A 1 418 ? 97.238 128.252 -4.214 1.00 92.22 432 LEU A CA 1
ATOM 3253 C C . LEU A 1 418 ? 97.032 128.550 -5.694 1.00 92.15 432 LEU A C 1
ATOM 3254 O O . LEU A 1 418 ? 96.550 129.625 -6.049 1.00 89.26 432 LEU A O 1
ATOM 3259 N N . ASP A 1 419 ? 97.359 127.587 -6.554 1.00 96.21 433 ASP A N 1
ATOM 3260 C CA . ASP A 1 419 ? 97.314 127.809 -8.002 1.00 99.16 433 ASP A CA 1
ATOM 3261 C C . ASP A 1 419 ? 95.898 127.918 -8.587 1.00 98.16 433 ASP A C 1
ATOM 3262 O O . ASP A 1 419 ? 95.677 127.604 -9.760 1.00 101.31 433 ASP A O 1
ATOM 3267 N N . GLY A 1 420 ? 94.946 128.356 -7.763 1.00 90.98 434 GLY A N 1
ATOM 3268 C CA . GLY A 1 420 ? 93.575 128.589 -8.189 1.00 82.12 434 GLY A CA 1
ATOM 3269 C C . GLY A 1 420 ? 92.852 127.388 -8.772 1.00 76.71 434 GLY A C 1
ATOM 3270 O O . GLY A 1 420 ? 91.670 127.479 -9.107 1.00 70.66 434 GLY A O 1
ATOM 3271 N N . SER A 1 421 ? 93.556 126.262 -8.884 1.00 79.18 435 SER A N 1
ATOM 3272 C CA . SER A 1 421 ? 93.040 125.065 -9.542 1.00 82.07 435 SER A CA 1
ATOM 3273 C C . SER A 1 421 ? 91.988 124.342 -8.702 1.00 82.46 435 SER A C 1
ATOM 3274 O O . SER A 1 421 ? 91.106 123.667 -9.241 1.00 81.76 435 SER A O 1
ATOM 3277 N N . GLY A 1 422 ? 92.084 124.481 -7.382 1.00 77.81 436 GLY A N 1
ATOM 3278 C CA . GLY A 1 422 ? 91.199 123.759 -6.485 1.00 74.03 436 GLY A CA 1
ATOM 3279 C C . GLY A 1 422 ? 91.459 122.273 -6.619 1.00 71.29 436 GLY A C 1
ATOM 3280 O O . GLY A 1 422 ? 90.556 121.447 -6.457 1.00 73.82 436 GLY A O 1
ATOM 3281 N N . SER A 1 423 ? 92.710 121.938 -6.920 1.00 64.15 437 SER A N 1
ATOM 3282 C CA . SER A 1 423 ? 93.089 120.556 -7.180 1.00 59.05 437 SER A CA 1
ATOM 3283 C C . SER A 1 423 ? 94.390 120.158 -6.485 1.00 54.94 437 SER A C 1
ATOM 3284 O O . SER A 1 423 ? 95.238 121.001 -6.199 1.00 51.65 437 SER A O 1
ATOM 3287 N N . PHE A 1 424 ? 94.526 118.863 -6.210 1.00 58.90 438 PHE A N 1
ATOM 3288 C CA . PHE A 1 424 ? 95.739 118.308 -5.611 1.00 57.20 438 PHE A CA 1
ATOM 3289 C C . PHE A 1 424 ? 95.864 116.822 -5.935 1.00 54.82 438 PHE A C 1
ATOM 3290 O O . PHE A 1 424 ? 94.903 116.191 -6.384 1.00 59.12 438 PHE A O 1
ATOM 3298 N N . THR A 1 425 ? 97.045 116.264 -5.688 1.00 56.25 439 THR A N 1
ATOM 3299 C CA . THR A 1 425 ? 97.336 114.886 -6.071 1.00 60.08 439 THR A CA 1
ATOM 3300 C C . THR A 1 425 ? 98.118 114.169 -4.971 1.00 63.21 439 THR A C 1
ATOM 3301 O O . THR A 1 425 ? 98.929 114.790 -4.285 1.00 63.37 439 THR A O 1
ATOM 3305 N N . LEU A 1 426 ? 97.867 112.869 -4.800 1.00 60.64 440 LEU A N 1
ATOM 3306 C CA . LEU A 1 426 ? 98.588 112.056 -3.814 1.00 58.44 440 LEU A CA 1
ATOM 3307 C C . LEU A 1 426 ? 99.147 110.777 -4.409 1.00 61.33 440 LEU A C 1
ATOM 3308 O O . LEU A 1 426 ? 98.542 110.173 -5.300 1.00 63.59 440 LEU A O 1
ATOM 3313 N N . GLU A 1 427 ? 100.291 110.354 -3.883 1.00 64.11 441 GLU A N 1
ATOM 3314 C CA . GLU A 1 427 ? 100.796 109.013 -4.125 1.00 69.33 441 GLU A CA 1
ATOM 3315 C C . GLU A 1 427 ? 100.288 108.130 -2.995 1.00 65.31 441 GLU A C 1
ATOM 3316 O O . GLU A 1 427 ? 100.536 108.407 -1.820 1.00 65.18 441 GLU A O 1
ATOM 3322 N N . LEU A 1 428 ? 99.560 107.079 -3.350 1.00 61.03 442 LEU A N 1
ATOM 3323 C CA . LEU A 1 428 ? 99.012 106.171 -2.355 1.00 53.45 442 LEU A CA 1
ATOM 3324 C C . LEU A 1 428 ? 99.646 104.799 -2.517 1.00 55.47 442 LEU A C 1
ATOM 3325 O O . LEU A 1 428 ? 99.787 104.298 -3.634 1.00 58.85 442 LEU A O 1
ATOM 3330 N N . GLU A 1 429 ? 100.046 104.195 -1.406 1.00 51.79 443 GLU A N 1
ATOM 3331 C CA . GLU A 1 429 ? 100.451 102.797 -1.428 1.00 56.72 443 GLU A CA 1
ATOM 3332 C C . GLU A 1 429 ? 99.379 101.963 -0.730 1.00 59.61 443 GLU A C 1
ATOM 3333 O O . GLU A 1 429 ? 98.224 102.381 -0.643 1.00 52.77 443 GLU A O 1
ATOM 3339 N N . GLU A 1 430 ? 99.747 100.788 -0.236 1.00 62.22 444 GLU A N 1
ATOM 3340 C CA . GLU A 1 430 ? 98.756 99.898 0.359 1.00 65.34 444 GLU A CA 1
ATOM 3341 C C . GLU A 1 430 ? 98.707 100.031 1.872 1.00 58.89 444 GLU A C 1
ATOM 3342 O O . GLU A 1 430 ? 99.677 100.463 2.503 1.00 54.15 444 GLU A O 1
ATOM 3348 N N . ASP A 1 431 ? 97.562 99.669 2.442 1.00 46.17 445 ASP A N 1
ATOM 3349 C CA . ASP A 1 431 ? 97.379 99.672 3.886 1.00 42.00 445 ASP A CA 1
ATOM 3350 C C . ASP A 1 431 ? 97.581 101.056 4.505 1.00 40.57 445 ASP A C 1
ATOM 3351 O O . ASP A 1 431 ? 98.086 101.180 5.622 1.00 43.32 445 ASP A O 1
ATOM 3356 N N . GLU A 1 432 ? 97.156 102.091 3.789 1.00 42.70 446 GLU A N 1
ATOM 3357 C CA . GLU A 1 432 ? 97.290 103.461 4.279 1.00 47.65 446 GLU A CA 1
ATOM 3358 C C . GLU A 1 432 ? 95.946 104.147 4.537 1.00 45.11 446 GLU A C 1
ATOM 3359 O O . GLU A 1 432 ? 94.939 103.814 3.906 1.00 41.29 446 GLU A O 1
ATOM 3365 N N . ILE A 1 433 ? 95.950 105.101 5.472 1.00 41.59 447 ILE A N 1
ATOM 3366 C CA . ILE A 1 433 ? 94.831 106.021 5.665 1.00 41.75 447 ILE A CA 1
ATOM 3367 C C . ILE A 1 433 ? 95.341 107.455 5.603 1.00 44.95 447 ILE A C 1
ATOM 3368 O O . ILE A 1 433 ? 96.408 107.764 6.134 1.00 46.67 447 ILE A O 1
ATOM 3373 N N . PHE A 1 434 ? 94.573 108.323 4.953 1.00 42.77 448 PHE A N 1
ATOM 3374 C CA . PHE A 1 434 ? 94.855 109.749 4.913 1.00 43.19 448 PHE A CA 1
ATOM 3375 C C . PHE A 1 434 ? 93.593 110.486 5.309 1.00 39.12 448 PHE A C 1
ATOM 3376 O O . PHE A 1 434 ? 92.526 110.216 4.757 1.00 39.55 448 PHE A O 1
ATOM 3384 N N . THR A 1 435 ? 93.694 111.416 6.257 1.00 37.12 449 THR A N 1
ATOM 3385 C CA . THR A 1 435 ? 92.590 112.347 6.482 1.00 36.80 449 THR A CA 1
ATOM 3386 C C . THR A 1 435 ? 93.035 113.753 6.129 1.00 44.68 449 THR A C 1
ATOM 3387 O O . THR A 1 435 ? 94.012 114.271 6.680 1.00 41.68 449 THR A O 1
ATOM 3391 N N . LEU A 1 436 ? 92.314 114.353 5.191 1.00 43.00 450 LEU A N 1
ATOM 3392 C CA . LEU A 1 436 ? 92.580 115.709 4.754 1.00 42.98 450 LEU A CA 1
ATOM 3393 C C . LEU A 1 436 ? 91.383 116.545 5.163 1.00 41.82 450 LEU A C 1
ATOM 3394 O O . LEU A 1 436 ? 90.256 116.269 4.757 1.00 45.70 450 LEU A O 1
ATOM 3399 N N . THR A 1 437 ? 91.626 117.558 5.982 1.00 36.80 451 THR A N 1
ATOM 3400 C CA . THR A 1 437 ? 90.543 118.326 6.562 1.00 43.22 451 THR A CA 1
ATOM 3401 C C . THR A 1 437 ? 90.974 119.763 6.767 1.00 45.96 451 THR A C 1
ATOM 3402 O O . THR A 1 437 ? 92.166 120.053 6.913 1.00 44.35 451 THR A O 1
ATOM 3406 N N . THR A 1 438 ? 89.995 120.659 6.774 1.00 45.22 452 THR A N 1
ATOM 3407 C CA . THR A 1 438 ? 90.239 122.062 7.071 1.00 48.61 452 THR A CA 1
ATOM 3408 C C . THR A 1 438 ? 90.406 122.255 8.576 1.00 52.71 452 THR A C 1
ATOM 3409 O O . THR A 1 438 ? 91.013 123.229 9.021 1.00 51.01 452 THR A O 1
ATOM 3413 N N . LEU A 1 439 ? 89.865 121.320 9.356 1.00 45.45 453 LEU A N 1
ATOM 3414 C CA . LEU A 1 439 ? 89.897 121.423 10.815 1.00 42.85 453 LEU A CA 1
ATOM 3415 C C . LEU A 1 439 ? 91.317 121.418 11.376 1.00 41.93 453 LEU A C 1
ATOM 3416 O O . LEU A 1 439 ? 92.157 120.613 10.974 1.00 45.50 453 LEU A O 1
ATOM 3421 N N . THR A 1 440 ? 91.559 122.304 12.336 1.00 43.45 454 THR A N 1
ATOM 3422 C CA . THR A 1 440 ? 92.881 122.491 12.925 1.00 54.33 454 THR A CA 1
ATOM 3423 C C . THR A 1 440 ? 93.000 121.841 14.314 1.00 52.21 454 THR A C 1
ATOM 3424 O O . THR A 1 440 ? 94.024 121.971 14.995 1.00 47.14 454 THR A O 1
ATOM 3428 N N . THR A 1 441 ? 91.956 121.113 14.708 1.00 49.19 455 THR A N 1
ATOM 3429 C CA . THR A 1 441 ? 91.817 120.627 16.080 1.00 45.21 455 THR A CA 1
ATOM 3430 C C . THR A 1 441 ? 92.362 119.224 16.326 1.00 40.67 455 THR A C 1
ATOM 3431 O O . THR A 1 441 ? 92.288 118.721 17.445 1.00 42.07 455 THR A O 1
ATOM 3435 N N . GLY A 1 442 ? 92.892 118.590 15.290 1.00 41.96 456 GLY A N 1
ATOM 3436 C CA . GLY A 1 442 ? 93.363 117.224 15.421 1.00 44.40 456 GLY A CA 1
ATOM 3437 C C . GLY A 1 442 ? 94.438 117.104 16.478 1.00 51.12 456 GLY A C 1
ATOM 3438 O O . GLY A 1 442 ? 95.148 118.070 16.751 1.00 52.87 456 GLY A O 1
ATOM 3439 N N . ARG A 1 443 ? 94.551 115.928 17.090 1.00 46.23 457 ARG A N 1
ATOM 3440 C CA . ARG A 1 443 ? 95.604 115.694 18.069 1.00 42.40 457 ARG A CA 1
ATOM 3441 C C . ARG A 1 443 ? 95.811 114.217 18.352 1.00 42.04 457 ARG A C 1
ATOM 3442 O O . ARG A 1 443 ? 94.845 113.484 18.576 1.00 42.89 457 ARG A O 1
ATOM 3450 N N . LYS A 1 444 ? 97.062 113.766 18.341 1.00 35.00 458 LYS A N 1
ATOM 3451 C CA . LYS A 1 444 ? 97.328 112.404 18.789 1.00 36.81 458 LYS A CA 1
ATOM 3452 C C . LYS A 1 444 ? 97.578 112.418 20.290 1.00 42.80 458 LYS A C 1
ATOM 3453 O O . LYS A 1 444 ? 98.701 112.604 20.739 1.00 43.26 458 LYS A O 1
ATOM 3459 N N . GLY A 1 445 ? 96.515 112.231 21.063 1.00 38.42 459 GLY A N 1
ATOM 3460 C CA . GLY A 1 445 ? 96.616 112.266 22.510 1.00 32.96 459 GLY A CA 1
ATOM 3461 C C . GLY A 1 445 ? 97.622 111.259 23.025 1.00 37.92 459 GLY A C 1
ATOM 3462 O O . GLY A 1 445 ? 97.817 110.191 22.435 1.00 37.39 459 GLY A O 1
ATOM 3463 N N . SER A 1 446 ? 98.260 111.600 24.139 1.00 35.81 460 SER A N 1
ATOM 3464 C CA . SER A 1 446 ? 99.357 110.805 24.655 1.00 36.71 460 SER A CA 1
ATOM 3465 C C . SER A 1 446 ? 99.411 110.855 26.181 1.00 39.29 460 SER A C 1
ATOM 3466 O O . SER A 1 446 ? 99.292 111.923 26.786 1.00 36.70 460 SER A O 1
ATOM 3469 N N . TYR A 1 447 ? 99.579 109.690 26.791 1.00 29.72 461 TYR A N 1
ATOM 3470 C CA . TYR A 1 447 ? 99.925 109.584 28.195 1.00 36.35 461 TYR A CA 1
ATOM 3471 C C . TYR A 1 447 ? 101.170 108.727 28.235 1.00 39.46 461 TYR A C 1
ATOM 3472 O O . TYR A 1 447 ? 101.403 107.944 27.311 1.00 40.00 461 TYR A O 1
ATOM 3481 N N . PRO A 1 448 ? 101.977 108.867 29.297 1.00 40.73 462 PRO A N 1
ATOM 3482 C CA . PRO A 1 448 ? 103.183 108.041 29.426 1.00 39.98 462 PRO A CA 1
ATOM 3483 C C . PRO A 1 448 ? 102.823 106.563 29.336 1.00 42.65 462 PRO A C 1
ATOM 3484 O O . PRO A 1 448 ? 101.648 106.220 29.472 1.00 38.43 462 PRO A O 1
ATOM 3488 N N . PRO A 1 449 ? 103.809 105.693 29.075 1.00 45.11 463 PRO A N 1
ATOM 3489 C CA . PRO A 1 449 ? 103.444 104.272 29.034 1.00 36.70 463 PRO A CA 1
ATOM 3490 C C . PRO A 1 449 ? 102.967 103.799 30.405 1.00 43.97 463 PRO A C 1
ATOM 3491 O O . PRO A 1 449 ? 103.460 104.293 31.426 1.00 37.45 463 PRO A O 1
ATOM 3495 N N . PRO A 1 450 ? 101.986 102.883 30.427 1.00 43.85 464 PRO A N 1
ATOM 3496 C CA . PRO A 1 450 ? 101.510 102.240 31.656 1.00 43.87 464 PRO A CA 1
ATOM 3497 C C . PRO A 1 450 ? 102.426 101.060 32.000 1.00 41.73 464 PRO A C 1
ATOM 3498 O O . PRO A 1 450 ? 103.193 100.647 31.126 1.00 41.72 464 PRO A O 1
ATOM 3502 N N . PRO A 1 451 ? 102.351 100.533 33.242 1.00 38.69 465 PRO A N 1
ATOM 3503 C CA . PRO A 1 451 ? 103.165 99.390 33.688 1.00 38.29 465 PRO A CA 1
ATOM 3504 C C . PRO A 1 451 ? 103.200 98.217 32.702 1.00 44.41 465 PRO A C 1
ATOM 3505 O O . PRO A 1 451 ? 102.243 98.019 31.951 1.00 44.14 465 PRO A O 1
ATOM 3509 N N . SER A 1 452 ? 104.287 97.446 32.714 1.00 46.06 466 SER A N 1
ATOM 3510 C CA . SER A 1 452 ? 104.399 96.257 31.869 1.00 44.49 466 SER A CA 1
ATOM 3511 C C . SER A 1 452 ? 103.305 95.259 32.219 1.00 43.64 466 SER A C 1
ATOM 3512 O O . SER A 1 452 ? 102.747 95.298 33.317 1.00 46.12 466 SER A O 1
ATOM 3515 N N . SER A 1 453 ? 102.999 94.364 31.287 1.00 45.60 467 SER A N 1
ATOM 3516 C CA . SER A 1 453 ? 102.029 93.307 31.545 1.00 45.91 467 SER A CA 1
ATOM 3517 C C . SER A 1 453 ? 102.589 92.380 32.604 1.00 49.89 467 SER A C 1
ATOM 3518 O O . SER A 1 453 ? 103.807 92.215 32.705 1.00 49.90 467 SER A O 1
ATOM 3521 N N . LYS A 1 454 ? 101.697 91.810 33.412 1.00 40.56 468 LYS A N 1
ATOM 3522 C CA . LYS A 1 454 ? 102.059 90.834 34.435 1.00 39.20 468 LYS A CA 1
ATOM 3523 C C . LYS A 1 454 ? 100.900 89.865 34.559 1.00 42.15 468 LYS A C 1
ATOM 3524 O O . LYS A 1 454 ? 99.750 90.275 34.452 1.00 40.87 468 LYS A O 1
ATOM 3530 N N . PRO A 1 455 ? 101.193 88.577 34.798 1.00 46.39 469 PRO A N 1
ATOM 3531 C CA . PRO A 1 455 ? 100.110 87.602 34.962 1.00 40.93 469 PRO A CA 1
ATOM 3532 C C . PRO A 1 455 ? 99.287 87.899 36.220 1.00 40.78 469 PRO A C 1
ATOM 3533 O O . PRO A 1 455 ? 99.753 88.633 37.088 1.00 33.61 469 PRO A O 1
ATOM 3537 N N . PHE A 1 456 ? 98.079 87.345 36.306 1.00 37.91 470 PHE A N 1
ATOM 3538 C CA . PHE A 1 456 ? 97.278 87.443 37.517 1.00 40.01 470 PHE A CA 1
ATOM 3539 C C . PHE A 1 456 ? 98.106 86.963 38.718 1.00 44.46 470 PHE A C 1
ATOM 3540 O O . PHE A 1 456 ? 98.816 85.956 38.620 1.00 42.52 470 PHE A O 1
ATOM 3548 N N . PRO A 1 457 ? 98.026 87.693 39.843 1.00 42.66 471 PRO A N 1
ATOM 3549 C CA . PRO A 1 457 ? 98.743 87.358 41.087 1.00 41.93 471 PRO A CA 1
ATOM 3550 C C . PRO A 1 457 ? 98.616 85.876 41.452 1.00 43.33 471 PRO A C 1
ATOM 3551 O O . PRO A 1 457 ? 97.494 85.361 41.498 1.00 41.31 471 PRO A O 1
ATOM 3555 N N . THR A 1 458 ? 99.746 85.205 41.687 1.00 38.44 472 THR A N 1
ATOM 3556 C CA . THR A 1 458 ? 99.758 83.766 41.980 1.00 39.17 472 THR A CA 1
ATOM 3557 C C . THR A 1 458 ? 99.287 83.453 43.394 1.00 40.88 472 THR A C 1
ATOM 3558 O O . THR A 1 458 ? 99.046 82.294 43.727 1.00 46.69 472 THR A O 1
ATOM 3562 N N . ASN A 1 459 ? 99.193 84.487 44.224 1.00 35.95 473 ASN A N 1
ATOM 3563 C CA . ASN A 1 459 ? 98.509 84.411 45.512 1.00 43.20 473 ASN A CA 1
ATOM 3564 C C . ASN A 1 459 ? 97.492 85.537 45.559 1.00 46.77 473 ASN A C 1
ATOM 3565 O O . ASN A 1 459 ? 97.846 86.701 45.361 1.00 53.21 473 ASN A O 1
ATOM 3570 N N . TYR A 1 460 ? 96.228 85.196 45.797 1.00 35.54 474 TYR A N 1
ATOM 3571 C CA . TYR A 1 460 ? 95.153 86.178 45.718 1.00 31.09 474 TYR A CA 1
ATOM 3572 C C . TYR A 1 460 ? 94.080 85.846 46.746 1.00 29.62 474 TYR A C 1
ATOM 3573 O O . TYR A 1 460 ? 93.750 84.674 46.960 1.00 34.57 474 TYR A O 1
ATOM 3582 N N . LYS A 1 461 ? 93.540 86.875 47.386 1.00 32.00 475 LYS A N 1
ATOM 3583 C CA . LYS A 1 461 ? 92.516 86.677 48.399 1.00 32.72 475 LYS A CA 1
ATOM 3584 C C . LYS A 1 461 ? 91.512 87.814 48.349 1.00 33.13 475 LYS A C 1
ATOM 3585 O O . LYS A 1 461 ? 91.846 88.948 47.974 1.00 35.71 475 LYS A O 1
ATOM 3587 N N . ASP A 1 462 ? 90.274 87.507 48.713 1.00 33.92 476 ASP A N 1
ATOM 3588 C CA . ASP A 1 462 ? 89.255 88.533 48.858 1.00 35.68 476 ASP A CA 1
ATOM 3589 C C . ASP A 1 462 ? 88.282 88.102 49.953 1.00 39.41 476 ASP A C 1
ATOM 3590 O O . ASP A 1 462 ? 87.670 87.030 49.867 1.00 35.10 476 ASP A O 1
ATOM 3595 N N . ASP A 1 463 ? 88.158 88.933 50.988 1.00 36.46 477 ASP A N 1
ATOM 3596 C CA . ASP A 1 463 ? 87.264 88.649 52.104 1.00 33.02 477 ASP A CA 1
ATOM 3597 C C . ASP A 1 463 ? 85.944 89.397 51.960 1.00 33.35 477 ASP A C 1
ATOM 3598 O O . ASP A 1 463 ? 85.094 89.338 52.846 1.00 33.58 477 ASP A O 1
ATOM 3603 N N . PHE A 1 464 ? 85.796 90.113 50.843 1.00 33.47 478 PHE A N 1
ATOM 3604 C CA . PHE A 1 464 ? 84.581 90.865 50.528 1.00 31.88 478 PHE A CA 1
ATOM 3605 C C . PHE A 1 464 ? 84.128 91.827 51.633 1.00 35.11 478 PHE A C 1
ATOM 3606 O O . PHE A 1 464 ? 82.958 92.222 51.665 1.00 33.27 478 PHE A O 1
ATOM 3614 N N . ASN A 1 465 ? 85.044 92.218 52.519 1.00 34.04 479 ASN A N 1
ATOM 3615 C CA . ASN A 1 465 ? 84.692 93.122 53.607 1.00 41.79 479 ASN A CA 1
ATOM 3616 C C . ASN A 1 465 ? 84.727 94.580 53.158 1.00 43.75 479 ASN A C 1
ATOM 3617 O O . ASN A 1 465 ? 85.677 95.312 53.439 1.00 43.81 479 ASN A O 1
ATOM 3622 N N . VAL A 1 466 ? 83.678 94.983 52.449 1.00 36.37 480 VAL A N 1
ATOM 3623 C CA . VAL A 1 466 ? 83.542 96.338 51.925 1.00 37.00 480 VAL A CA 1
ATOM 3624 C C . VAL A 1 466 ? 82.130 96.811 52.233 1.00 41.78 480 VAL A C 1
ATOM 3625 O O . VAL A 1 466 ? 81.152 96.228 51.751 1.00 37.84 480 VAL A O 1
ATOM 3629 N N . GLU A 1 467 ? 82.006 97.861 53.035 1.00 39.26 481 GLU A N 1
ATOM 3630 C CA . GLU A 1 467 ? 80.690 98.233 53.546 1.00 44.81 481 GLU A CA 1
ATOM 3631 C C . GLU A 1 467 ? 79.879 99.049 52.556 1.00 46.54 481 GLU A C 1
ATOM 3632 O O . GLU A 1 467 ? 78.659 98.889 52.465 1.00 49.06 481 GLU A O 1
ATOM 3638 N N . TYR A 1 468 ? 80.557 99.934 51.829 1.00 45.46 482 TYR A N 1
ATOM 3639 C CA . TYR A 1 468 ? 79.912 100.702 50.768 1.00 49.69 482 TYR A CA 1
ATOM 3640 C C . TYR A 1 468 ? 80.695 100.548 49.469 1.00 46.44 482 TYR A C 1
ATOM 3641 O O . TYR A 1 468 ? 81.487 101.422 49.108 1.00 39.03 482 TYR A O 1
ATOM 3650 N N . PRO A 1 469 ? 80.493 99.419 48.771 1.00 41.16 483 PRO A N 1
ATOM 3651 C CA . PRO A 1 469 ? 81.269 99.182 47.549 1.00 37.98 483 PRO A CA 1
ATOM 3652 C C . PRO A 1 469 ? 80.884 100.138 46.438 1.00 31.01 483 PRO A C 1
ATOM 3653 O O . PRO A 1 469 ? 79.719 100.521 46.347 1.00 34.13 483 PRO A O 1
ATOM 3657 N N . LEU A 1 470 ? 81.854 100.524 45.615 1.00 31.09 484 LEU A N 1
ATOM 3658 C CA . LEU A 1 470 ? 81.585 101.422 44.497 1.00 38.18 484 LEU A CA 1
ATOM 3659 C C . LEU A 1 470 ? 80.868 100.690 43.372 1.00 36.73 484 LEU A C 1
ATOM 3660 O O . LEU A 1 470 ? 80.071 101.289 42.654 1.00 44.38 484 LEU A O 1
ATOM 3665 N N . PHE A 1 471 ? 81.155 99.397 43.227 1.00 26.24 485 PHE A N 1
ATOM 3666 C CA . PHE A 1 471 ? 80.441 98.544 42.266 1.00 31.50 485 PHE A CA 1
ATOM 3667 C C . PHE A 1 471 ? 79.784 97.366 42.985 1.00 30.66 485 PHE A C 1
ATOM 3668 O O . PHE A 1 471 ? 80.240 96.958 44.050 1.00 29.88 485 PHE A O 1
ATOM 3676 N N . SER A 1 472 ? 78.727 96.819 42.392 1.00 29.63 486 SER A N 1
ATOM 3677 C CA . SER A 1 472 ? 77.893 95.811 43.055 1.00 27.59 486 SER A CA 1
ATOM 3678 C C . SER A 1 472 ? 78.551 94.435 43.184 1.00 25.54 486 SER A C 1
ATOM 3679 O O . SER A 1 472 ? 78.032 93.568 43.890 1.00 33.20 486 SER A O 1
ATOM 3682 N N . GLU A 1 473 ? 79.677 94.224 42.499 1.00 25.69 487 GLU A N 1
ATOM 3683 C CA . GLU A 1 473 ? 80.410 92.959 42.617 1.00 24.70 487 GLU A CA 1
ATOM 3684 C C . GLU A 1 473 ? 81.915 93.128 42.896 1.00 24.89 487 GLU A C 1
ATOM 3685 O O . GLU A 1 473 ? 82.532 94.090 42.443 1.00 25.36 487 GLU A O 1
ATOM 3691 N N . ALA A 1 474 ? 82.489 92.185 43.646 1.00 28.05 488 ALA A N 1
ATOM 3692 C CA . ALA A 1 474 ? 83.931 92.148 43.913 1.00 31.54 488 ALA A CA 1
ATOM 3693 C C . ALA A 1 474 ? 84.715 92.130 42.603 1.00 29.92 488 ALA A C 1
ATOM 3694 O O . ALA A 1 474 ? 84.245 91.565 41.603 1.00 27.10 488 ALA A O 1
ATOM 3696 N N . PRO A 1 475 ? 85.907 92.751 42.598 1.00 31.09 489 PRO A N 1
ATOM 3697 C CA . PRO A 1 475 ? 86.740 92.800 41.389 1.00 33.44 489 PRO A CA 1
ATOM 3698 C C . PRO A 1 475 ? 87.144 91.420 40.898 1.00 30.76 489 PRO A C 1
ATOM 3699 O O . PRO A 1 475 ? 87.244 90.492 41.705 1.00 28.37 489 PRO A O 1
ATOM 3703 N N . ASN A 1 476 ? 87.340 91.299 39.586 1.00 26.57 490 ASN A N 1
ATOM 3704 C CA . ASN A 1 476 ? 87.958 90.132 38.962 1.00 25.86 490 ASN A CA 1
ATOM 3705 C C . ASN A 1 476 ? 87.084 88.886 38.852 1.00 31.94 490 ASN A C 1
ATOM 3706 O O . ASN A 1 476 ? 87.391 87.987 38.074 1.00 26.02 490 ASN A O 1
ATOM 3711 N N . PHE A 1 477 ? 86.003 88.828 39.624 1.00 25.22 491 PHE A N 1
ATOM 3712 C CA . PHE A 1 477 ? 85.033 87.754 39.451 1.00 25.76 491 PHE A CA 1
ATOM 3713 C C . PHE A 1 477 ? 84.171 88.028 38.223 1.00 19.85 491 PHE A C 1
ATOM 3714 O O . PHE A 1 477 ? 83.360 88.954 38.221 1.00 30.52 491 PHE A O 1
ATOM 3722 N N . ALA A 1 478 ? 84.371 87.233 37.176 1.00 20.96 492 ALA A N 1
ATOM 3723 C CA . ALA A 1 478 ? 83.604 87.382 35.938 1.00 21.28 492 ALA A CA 1
ATOM 3724 C C . ALA A 1 478 ? 82.505 86.326 35.884 1.00 21.01 492 ALA A C 1
ATOM 3725 O O . ALA A 1 478 ? 82.780 85.159 35.574 1.00 18.95 492 ALA A O 1
ATOM 3727 N N . ASP A 1 479 ? 81.263 86.721 36.174 1.00 18.38 493 ASP A N 1
ATOM 3728 C CA . ASP A 1 479 ? 80.153 85.762 36.185 1.00 21.24 493 ASP A CA 1
ATOM 3729 C C . ASP A 1 479 ? 79.877 85.217 34.788 1.00 25.80 493 ASP A C 1
ATOM 3730 O O . ASP A 1 479 ? 79.790 85.991 33.839 1.00 21.57 493 ASP A O 1
ATOM 3735 N N . GLN A 1 480 ? 79.724 83.897 34.663 1.00 20.64 494 GLN A N 1
ATOM 3736 C CA . GLN A 1 480 ? 79.452 83.284 33.354 1.00 20.57 494 GLN A CA 1
ATOM 3737 C C . GLN A 1 480 ? 78.070 82.626 33.292 1.00 18.68 494 GLN A C 1
ATOM 3738 O O . GLN A 1 480 ? 77.555 82.371 32.213 1.00 22.86 494 GLN A O 1
ATOM 3744 N N . THR A 1 481 ? 77.492 82.327 34.457 1.00 18.71 495 THR A N 1
ATOM 3745 C CA . THR A 1 481 ? 76.065 81.998 34.551 1.00 21.35 495 THR A CA 1
ATOM 3746 C C . THR A 1 481 ? 75.627 82.380 35.956 1.00 20.91 495 THR A C 1
ATOM 3747 O O . THR A 1 481 ? 76.371 82.180 36.909 1.00 19.90 495 THR A O 1
ATOM 3751 N N . GLY A 1 482 ? 74.457 82.994 36.084 1.00 20.73 496 GLY A N 1
ATOM 3752 C CA . GLY A 1 482 ? 74.079 83.557 37.368 1.00 25.04 496 GLY A CA 1
ATOM 3753 C C . GLY A 1 482 ? 74.715 84.929 37.566 1.00 24.80 496 GLY A C 1
ATOM 3754 O O . GLY A 1 482 ? 75.431 85.436 36.699 1.00 24.03 496 GLY A O 1
ATOM 3755 N N . VAL A 1 483 ? 74.427 85.545 38.702 1.00 22.06 497 VAL A N 1
ATOM 3756 C CA . VAL A 1 483 ? 74.917 86.879 39.000 1.00 20.64 497 VAL A CA 1
ATOM 3757 C C . VAL A 1 483 ? 75.353 86.890 40.457 1.00 23.19 497 VAL A C 1
ATOM 3758 O O . VAL A 1 483 ? 74.589 86.477 41.335 1.00 22.14 497 VAL A O 1
ATOM 3762 N N . PHE A 1 484 ? 76.583 87.333 40.705 1.00 24.70 498 PHE A N 1
ATOM 3763 C CA . PHE A 1 484 ? 77.146 87.346 42.049 1.00 22.59 498 PHE A CA 1
ATOM 3764 C C . PHE A 1 484 ? 77.337 88.790 42.531 1.00 29.27 498 PHE A C 1
ATOM 3765 O O . PHE A 1 484 ? 77.803 89.643 41.771 1.00 30.91 498 PHE A O 1
ATOM 3773 N N . GLU A 1 485 ? 76.967 89.063 43.786 1.00 25.35 499 GLU A N 1
ATOM 3774 C CA . GLU A 1 485 ? 76.956 90.437 44.301 1.00 26.42 499 GLU A CA 1
ATOM 3775 C C . GLU A 1 485 ? 77.487 90.532 45.725 1.00 25.58 499 GLU A C 1
ATOM 3776 O O . GLU A 1 485 ? 77.339 89.589 46.512 1.00 28.25 499 GLU A O 1
ATOM 3782 N N . TYR A 1 486 ? 78.084 91.676 46.062 1.00 22.88 500 TYR A N 1
ATOM 3783 C CA . TYR A 1 486 ? 78.400 91.973 47.457 1.00 30.29 500 TYR A CA 1
ATOM 3784 C C . TYR A 1 486 ? 77.113 91.842 48.249 1.00 26.93 500 TYR A C 1
ATOM 3785 O O . TYR A 1 486 ? 76.047 92.238 47.763 1.00 23.88 500 TYR A O 1
ATOM 3794 N N . TYR A 1 487 ? 77.210 91.300 49.465 1.00 26.36 501 TYR A N 1
ATOM 3795 C CA . TYR A 1 487 ? 76.032 91.099 50.305 1.00 30.19 501 TYR A CA 1
ATOM 3796 C C . TYR A 1 487 ? 76.371 91.399 51.758 1.00 28.52 501 TYR A C 1
ATOM 3797 O O . TYR A 1 487 ? 77.400 90.946 52.262 1.00 27.89 501 TYR A O 1
ATOM 3806 N N . MET A 1 488 ? 75.528 92.185 52.418 1.00 33.43 502 MET A N 1
ATOM 3807 C CA . MET A 1 488 ? 75.737 92.455 53.836 1.00 35.42 502 MET A CA 1
ATOM 3808 C C . MET A 1 488 ? 74.669 91.768 54.669 1.00 33.53 502 MET A C 1
ATOM 3809 O O . MET A 1 488 ? 73.483 91.837 54.358 1.00 35.60 502 MET A O 1
ATOM 3814 N N . ASN A 1 489 ? 75.101 91.078 55.716 1.00 35.83 503 ASN A N 1
ATOM 3815 C CA . ASN A 1 489 ? 74.177 90.443 56.635 1.00 39.64 503 ASN A CA 1
ATOM 3816 C C . ASN A 1 489 ? 74.481 90.958 58.033 1.00 43.76 503 ASN A C 1
ATOM 3817 O O . ASN A 1 489 ? 75.427 90.498 58.671 1.00 44.66 503 ASN A O 1
ATOM 3822 N N . ASN A 1 490 ? 73.697 91.931 58.493 1.00 54.73 504 ASN A N 1
ATOM 3823 C CA . ASN A 1 490 ? 73.917 92.544 59.807 1.00 68.35 504 ASN A CA 1
ATOM 3824 C C . ASN A 1 490 ? 73.783 91.548 60.952 1.00 71.21 504 ASN A C 1
ATOM 3825 O O . ASN A 1 490 ? 74.368 91.729 62.021 1.00 73.67 504 ASN A O 1
ATOM 3830 N N . GLU A 1 491 ? 73.014 90.490 60.710 1.00 75.48 505 GLU A N 1
ATOM 3831 C CA . GLU A 1 491 ? 72.667 89.522 61.747 1.00 77.96 505 GLU A CA 1
ATOM 3832 C C . GLU A 1 491 ? 73.772 88.512 62.046 1.00 76.28 505 GLU A C 1
ATOM 3833 O O . GLU A 1 491 ? 73.635 87.675 62.938 1.00 77.65 505 GLU A O 1
ATOM 3839 N N . ASP A 1 492 ? 74.867 88.600 61.302 1.00 71.94 506 ASP A N 1
ATOM 3840 C CA . ASP A 1 492 ? 75.999 87.707 61.494 1.00 68.56 506 ASP A CA 1
ATOM 3841 C C . ASP A 1 492 ? 77.257 88.549 61.675 1.00 66.11 506 ASP A C 1
ATOM 3842 O O . ASP A 1 492 ? 77.403 89.593 61.039 1.00 70.34 506 ASP A O 1
ATOM 3847 N N . ARG A 1 493 ? 78.153 88.102 62.553 1.00 52.11 507 ARG A N 1
ATOM 3848 C CA . ARG A 1 493 ? 79.393 88.821 62.827 1.00 47.96 507 ARG A CA 1
ATOM 3849 C C . ARG A 1 493 ? 80.548 88.364 61.933 1.00 52.54 507 ARG A C 1
ATOM 3850 O O . ARG A 1 493 ? 81.153 89.176 61.224 1.00 54.60 507 ARG A O 1
ATOM 3852 N N . GLU A 1 494 ? 80.853 87.067 61.965 1.00 51.26 508 GLU A N 1
ATOM 3853 C CA . GLU A 1 494 ? 81.968 86.518 61.191 1.00 49.61 508 GLU A CA 1
ATOM 3854 C C . GLU A 1 494 ? 81.720 86.627 59.684 1.00 47.22 508 GLU A C 1
ATOM 3855 O O . GLU A 1 494 ? 82.651 86.840 58.897 1.00 44.65 508 GLU A O 1
ATOM 3861 N N . HIS A 1 495 ? 80.461 86.492 59.287 1.00 39.42 509 HIS A N 1
ATOM 3862 C CA . HIS A 1 495 ? 80.112 86.550 57.868 1.00 37.20 509 HIS A CA 1
ATOM 3863 C C . HIS A 1 495 ? 79.143 87.691 57.583 1.00 38.77 509 HIS A C 1
ATOM 3864 O O . HIS A 1 495 ? 78.107 87.509 56.942 1.00 37.14 509 HIS A O 1
ATOM 3871 N N . ARG A 1 496 ? 79.501 88.875 58.069 1.00 33.15 510 ARG A N 1
ATOM 3872 C CA . ARG A 1 496 ? 78.703 90.074 57.853 1.00 31.56 510 ARG A CA 1
ATOM 3873 C C . ARG A 1 496 ? 78.773 90.554 56.411 1.00 30.50 510 ARG A C 1
ATOM 3874 O O . ARG A 1 496 ? 77.797 91.108 55.891 1.00 33.46 510 ARG A O 1
ATOM 3882 N N . PHE A 1 497 ? 79.925 90.350 55.771 1.00 28.69 511 PHE A N 1
ATOM 3883 C CA . PHE A 1 497 ? 80.112 90.793 54.381 1.00 29.02 511 PHE A CA 1
ATOM 3884 C C . PHE A 1 497 ? 80.522 89.632 53.483 1.00 30.28 511 PHE A C 1
ATOM 3885 O O . PHE A 1 497 ? 81.608 89.091 53.631 1.00 29.45 511 PHE A O 1
ATOM 3893 N N . THR A 1 498 ? 79.655 89.244 52.551 1.00 27.77 512 THR A N 1
ATOM 3894 C CA . THR A 1 498 ? 79.927 88.078 51.733 1.00 29.21 512 THR A CA 1
ATOM 3895 C C . THR A 1 498 ? 79.693 88.381 50.249 1.00 26.38 512 THR A C 1
ATOM 3896 O O . THR A 1 498 ? 79.341 89.508 49.886 1.00 29.51 512 THR A O 1
ATOM 3900 N N . LEU A 1 499 ? 79.915 87.378 49.407 1.00 25.31 513 LEU A N 1
ATOM 3901 C CA . LEU A 1 499 ? 79.522 87.431 48.001 1.00 25.59 513 LEU A CA 1
ATOM 3902 C C . LEU A 1 499 ? 78.382 86.433 47.831 1.00 25.97 513 LEU A C 1
ATOM 3903 O O . LEU A 1 499 ? 78.505 85.275 48.241 1.00 31.37 513 LEU A O 1
ATOM 3908 N N . ARG A 1 500 ? 77.275 86.873 47.238 1.00 23.53 514 ARG A N 1
ATOM 3909 C CA . ARG A 1 500 ? 76.072 86.046 47.152 1.00 19.81 514 ARG A CA 1
ATOM 3910 C C . ARG A 1 500 ? 75.616 85.877 45.696 1.00 26.34 514 ARG A C 1
ATOM 3911 O O . ARG A 1 500 ? 75.615 86.840 44.926 1.00 20.56 514 ARG A O 1
ATOM 3919 N N . GLN A 1 501 ? 75.227 84.661 45.322 1.00 25.56 515 GLN A N 1
ATOM 3920 C CA . GLN A 1 501 ? 74.620 84.436 44.012 1.00 20.24 515 GLN A CA 1
ATOM 3921 C C . GLN A 1 501 ? 73.140 84.750 44.169 1.00 22.45 515 GLN A C 1
ATOM 3922 O O . GLN A 1 501 ? 72.496 84.235 45.076 1.00 23.75 515 GLN A O 1
ATOM 3928 N N . VAL A 1 502 ? 72.600 85.594 43.295 1.00 20.08 516 VAL A N 1
ATOM 3929 C CA . VAL A 1 502 ? 71.290 86.192 43.543 1.00 22.59 516 VAL A CA 1
ATOM 3930 C C . VAL A 1 502 ? 70.156 85.787 42.602 1.00 21.90 516 VAL A C 1
ATOM 3931 O O . VAL A 1 502 ? 68.995 86.146 42.849 1.00 21.15 516 VAL A O 1
ATOM 3935 N N . LEU A 1 503 ? 70.446 85.031 41.545 1.00 18.98 517 LEU A N 1
ATOM 3936 C CA . LEU A 1 503 ? 69.341 84.591 40.690 1.00 16.66 517 LEU A CA 1
ATOM 3937 C C . LEU A 1 503 ? 68.636 83.406 41.305 1.00 23.48 517 LEU A C 1
ATOM 3938 O O . LEU A 1 503 ? 69.290 82.468 41.777 1.00 23.97 517 LEU A O 1
ATOM 3943 N N . ASN A 1 504 ? 67.305 83.441 41.302 1.00 16.87 518 ASN A N 1
ATOM 3944 C CA . ASN A 1 504 ? 66.534 82.311 41.787 1.00 20.81 518 ASN A CA 1
ATOM 3945 C C . ASN A 1 504 ? 65.737 81.648 40.671 1.00 21.88 518 ASN A C 1
ATOM 3946 O O . ASN A 1 504 ? 64.936 80.771 40.927 1.00 19.95 518 ASN A O 1
ATOM 3951 N N . GLN A 1 505 ? 65.959 82.073 39.427 1.00 22.20 519 GLN A N 1
ATOM 3952 C CA . GLN A 1 505 ? 65.411 81.354 38.274 1.00 20.32 519 GLN A CA 1
ATOM 3953 C C . GLN A 1 505 ? 66.188 81.666 36.998 1.00 20.55 519 GLN A C 1
ATOM 3954 O O . GLN A 1 505 ? 66.827 82.717 36.890 1.00 18.87 519 GLN A O 1
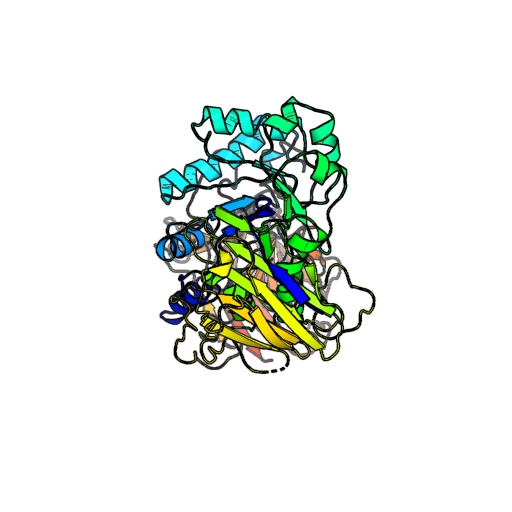ATOM 3960 N N . ARG A 1 506 ? 66.169 80.725 36.060 1.00 19.59 520 ARG A N 1
ATOM 3961 C CA . ARG A 1 506 ? 66.891 80.881 34.801 1.00 22.29 520 ARG A CA 1
ATOM 3962 C C . ARG A 1 506 ? 66.324 82.080 34.046 1.00 17.88 520 ARG A C 1
ATOM 3963 O O . ARG A 1 506 ? 65.106 82.233 33.944 1.00 17.68 520 ARG A O 1
ATOM 3971 N N . PRO A 1 507 ? 67.205 82.944 33.523 1.00 16.85 521 PRO A N 1
ATOM 3972 C CA . PRO A 1 507 ? 66.737 84.068 32.704 1.00 20.30 521 PRO A CA 1
ATOM 3973 C C . PRO A 1 507 ? 66.074 83.624 31.403 1.00 23.71 521 PRO A C 1
ATOM 3974 O O . PRO A 1 507 ? 66.173 82.459 31.017 1.00 18.39 521 PRO A O 1
ATOM 3978 N N . ILE A 1 508 ? 65.409 84.557 30.728 1.00 16.49 522 ILE A N 1
ATOM 3979 C CA . ILE A 1 508 ? 65.119 84.400 29.303 1.00 17.15 522 ILE A CA 1
ATOM 3980 C C . ILE A 1 508 ? 66.469 84.578 28.624 1.00 19.24 522 ILE A C 1
ATOM 3981 O O . ILE A 1 508 ? 67.000 85.692 28.533 1.00 17.68 522 ILE A O 1
ATOM 3986 N N . THR A 1 509 ? 67.049 83.470 28.186 1.00 18.67 523 THR A N 1
ATOM 3987 C CA . THR A 1 509 ? 68.467 83.450 27.843 1.00 16.18 523 THR A CA 1
ATOM 3988 C C . THR A 1 509 ? 68.671 83.890 26.408 1.00 20.67 523 THR A C 1
ATOM 3989 O O . THR A 1 509 ? 67.764 83.763 25.576 1.00 17.51 523 THR A O 1
ATOM 3993 N N . TRP A 1 510 ? 69.869 84.406 26.140 1.00 18.90 524 TRP A N 1
ATOM 3994 C CA . TRP A 1 510 ? 70.303 84.798 24.807 1.00 22.20 524 TRP A CA 1
ATOM 3995 C C . TRP A 1 510 ? 71.262 83.709 24.335 1.00 25.22 524 TRP A C 1
ATOM 3996 O O . TRP A 1 510 ? 71.102 83.150 23.260 1.00 23.35 524 TRP A O 1
ATOM 4007 N N . ALA A 1 511 ? 72.270 83.427 25.157 1.00 23.31 525 ALA A N 1
ATOM 4008 C CA . ALA A 1 511 ? 73.181 82.314 24.929 1.00 27.13 525 ALA A CA 1
ATOM 4009 C C . ALA A 1 511 ? 72.614 81.064 25.581 1.00 28.50 525 ALA A C 1
ATOM 4010 O O . ALA A 1 511 ? 71.537 81.091 26.174 1.00 26.93 525 ALA A O 1
ATOM 4012 N N . ALA A 1 512 ? 73.351 79.965 25.494 1.00 20.66 526 ALA A N 1
ATOM 4013 C CA . ALA A 1 512 ? 72.964 78.760 26.207 1.00 24.11 526 ALA A CA 1
ATOM 4014 C C . ALA A 1 512 ? 73.609 78.761 27.598 1.00 27.36 526 ALA A C 1
ATOM 4015 O O . ALA A 1 512 ? 74.667 78.148 27.789 1.00 24.55 526 ALA A O 1
ATOM 4017 N N . ASP A 1 513 ? 72.995 79.452 28.559 1.00 22.69 527 ASP A N 1
ATOM 4018 C CA . ASP A 1 513 ? 73.562 79.483 29.916 1.00 21.90 527 ASP A CA 1
ATOM 4019 C C . ASP A 1 513 ? 73.666 78.069 30.481 1.00 24.47 527 ASP A C 1
ATOM 4020 O O . ASP A 1 513 ? 72.881 77.182 30.122 1.00 22.32 527 ASP A O 1
ATOM 4025 N N . ALA A 1 514 ? 74.640 77.868 31.365 1.00 24.94 528 ALA A N 1
ATOM 4026 C CA . ALA A 1 514 ? 74.784 76.608 32.090 1.00 26.63 528 ALA A CA 1
ATOM 4027 C C . ALA A 1 514 ? 73.552 76.352 32.954 1.00 23.80 528 ALA A C 1
ATOM 4028 O O . ALA A 1 514 ? 72.744 77.260 33.174 1.00 20.70 528 ALA A O 1
ATOM 4030 N N . SER A 1 515 ? 73.419 75.122 33.450 1.00 21.77 529 SER A N 1
ATOM 4031 C CA . SER A 1 515 ? 72.356 74.785 34.395 1.00 27.02 529 SER A CA 1
ATOM 4032 C C . SER A 1 515 ? 72.779 75.104 35.817 1.00 24.51 529 SER A C 1
ATOM 4033 O O . SER A 1 515 ? 71.945 75.164 36.724 1.00 24.06 529 SER A O 1
ATOM 4036 N N . SER A 1 516 ? 74.080 75.296 35.998 1.00 23.75 530 SER A N 1
ATOM 4037 C CA . SER A 1 516 ? 74.649 75.698 37.282 1.00 25.18 530 SER A CA 1
ATOM 4038 C C . SER A 1 516 ? 75.242 77.102 37.153 1.00 26.23 530 SER A C 1
ATOM 4039 O O . SER A 1 516 ? 75.719 77.475 36.081 1.00 23.02 530 SER A O 1
ATOM 4042 N N . THR A 1 517 ? 75.206 77.892 38.226 1.00 21.64 531 THR A N 1
ATOM 4043 C CA . THR A 1 517 ? 75.786 79.236 38.163 1.00 18.92 531 THR A CA 1
ATOM 4044 C C . THR A 1 517 ? 77.289 79.114 38.368 1.00 23.08 531 THR A C 1
ATOM 4045 O O . THR A 1 517 ? 77.753 78.144 38.968 1.00 22.99 531 THR A O 1
ATOM 4049 N N . ILE A 1 518 ? 78.050 80.078 37.859 1.00 21.15 532 ILE A N 1
ATOM 4050 C CA . ILE A 1 518 ? 79.503 80.020 37.971 1.00 20.22 532 ILE A CA 1
ATOM 4051 C C . ILE A 1 518 ? 80.142 81.381 37.722 1.00 24.05 532 ILE A C 1
ATOM 4052 O O . ILE A 1 518 ? 79.742 82.111 36.813 1.00 24.26 532 ILE A O 1
ATOM 4057 N N . SER A 1 519 ? 81.132 81.722 38.539 1.00 27.56 533 SER A N 1
ATOM 4058 C CA . SER A 1 519 ? 81.948 82.902 38.292 1.00 23.61 533 SER A CA 1
ATOM 4059 C C . SER A 1 519 ? 83.420 82.486 38.202 1.00 26.68 533 SER A C 1
ATOM 4060 O O . SER A 1 519 ? 83.894 81.729 39.042 1.00 28.12 533 SER A O 1
ATOM 4063 N N . VAL A 1 520 ? 84.142 82.958 37.187 1.00 24.69 534 VAL A N 1
ATOM 4064 C CA . VAL A 1 520 ? 85.551 82.573 37.047 1.00 21.63 534 VAL A CA 1
ATOM 4065 C C . VAL A 1 520 ? 86.493 83.728 37.365 1.00 25.28 534 VAL A C 1
ATOM 4066 O O . VAL A 1 520 ? 86.123 84.900 37.247 1.00 23.25 534 VAL A O 1
ATOM 4070 N N . ILE A 1 521 ? 87.722 83.393 37.748 1.00 27.04 535 ILE A N 1
ATOM 4071 C CA . ILE A 1 521 ? 88.678 84.407 38.167 1.00 30.05 535 ILE A CA 1
ATOM 4072 C C . ILE A 1 521 ? 90.097 83.883 38.006 1.00 28.61 535 ILE A C 1
ATOM 4073 O O . ILE A 1 521 ? 90.340 82.672 38.123 1.00 25.44 535 ILE A O 1
ATOM 4078 N N . GLY A 1 522 ? 91.032 84.782 37.718 1.00 28.55 536 GLY A N 1
ATOM 4079 C CA . GLY A 1 522 ? 92.436 84.433 37.799 1.00 28.92 536 GLY A CA 1
ATOM 4080 C C . GLY A 1 522 ? 93.156 84.375 36.465 1.00 30.79 536 GLY A C 1
ATOM 4081 O O . GLY A 1 522 ? 92.982 85.246 35.605 1.00 33.47 536 GLY A O 1
ATOM 4082 N N . ASP A 1 523 ? 93.978 83.344 36.300 1.00 30.33 537 ASP A N 1
ATOM 4083 C CA . ASP A 1 523 ? 94.816 83.202 35.117 1.00 29.79 537 ASP A CA 1
ATOM 4084 C C . ASP A 1 523 ? 94.476 81.879 34.447 1.00 35.31 537 ASP A C 1
ATOM 4085 O O . ASP A 1 523 ? 94.638 80.813 35.043 1.00 35.19 537 ASP A O 1
ATOM 4090 N N . HIS A 1 524 ? 94.005 81.954 33.205 1.00 32.78 538 HIS A N 1
ATOM 4091 C CA . HIS A 1 524 ? 93.634 80.767 32.435 1.00 30.60 538 HIS A CA 1
ATOM 4092 C C . HIS A 1 524 ? 94.834 79.837 32.218 1.00 35.36 538 HIS A C 1
ATOM 4093 O O . HIS A 1 524 ? 94.670 78.635 31.976 1.00 34.71 538 HIS A O 1
ATOM 4100 N N . HIS A 1 525 ? 96.040 80.385 32.326 1.00 35.00 539 HIS A N 1
ATOM 4101 C CA . HIS A 1 525 ? 97.254 79.578 32.185 1.00 43.81 539 HIS A CA 1
ATOM 4102 C C . HIS A 1 525 ? 97.517 78.656 33.378 1.00 44.60 539 HIS A C 1
ATOM 4103 O O . HIS A 1 525 ? 98.234 77.660 33.235 1.00 45.90 539 HIS A O 1
ATOM 4110 N N . TRP A 1 526 ? 96.954 78.993 34.543 1.00 39.46 540 TRP A N 1
ATOM 4111 C CA . TRP A 1 526 ? 97.166 78.209 35.766 1.00 33.72 540 TRP A CA 1
ATOM 4112 C C . TRP A 1 526 ? 96.917 76.729 35.546 1.00 37.83 540 TRP A C 1
ATOM 4113 O O . TRP A 1 526 ? 95.932 76.344 34.917 1.00 38.41 540 TRP A O 1
ATOM 4124 N N . THR A 1 527 ? 97.807 75.894 36.067 1.00 41.13 541 THR A N 1
ATOM 4125 C CA . THR A 1 527 ? 97.647 74.456 35.902 1.00 44.51 541 THR A CA 1
ATOM 4126 C C . THR A 1 527 ? 97.664 73.713 37.244 1.00 43.09 541 THR A C 1
ATOM 4127 O O . THR A 1 527 ? 96.863 72.800 37.462 1.00 45.99 541 THR A O 1
ATOM 4131 N N . ASN A 1 528 ? 98.567 74.107 38.138 1.00 41.39 542 ASN A N 1
ATOM 4132 C CA . ASN A 1 528 ? 98.560 73.599 39.506 1.00 44.71 542 ASN A CA 1
ATOM 4133 C C . ASN A 1 528 ? 98.106 74.697 40.444 1.00 41.65 542 ASN A C 1
ATOM 4134 O O . ASN A 1 528 ? 98.614 75.819 40.380 1.00 42.63 542 ASN A O 1
ATOM 4139 N N . MET A 1 529 ? 97.178 74.380 41.340 1.00 35.74 543 MET A N 1
ATOM 4140 C CA . MET A 1 529 ? 96.556 75.425 42.134 1.00 33.57 543 MET A CA 1
ATOM 4141 C C . MET A 1 529 ? 95.809 74.876 43.329 1.00 37.89 543 MET A C 1
ATOM 4142 O O . MET A 1 529 ? 95.329 73.734 43.318 1.00 38.84 543 MET A O 1
ATOM 4147 N N . THR A 1 530 ? 95.710 75.709 44.357 1.00 35.31 544 THR A N 1
ATOM 4148 C CA . THR A 1 530 ? 94.897 75.400 45.522 1.00 41.76 544 THR A CA 1
ATOM 4149 C C . THR A 1 530 ? 93.872 76.516 45.705 1.00 42.49 544 THR A C 1
ATOM 4150 O O . THR A 1 530 ? 94.230 77.696 45.829 1.00 43.28 544 THR A O 1
ATOM 4154 N N . VAL A 1 531 ? 92.597 76.134 45.701 1.00 39.49 545 VAL A N 1
ATOM 4155 C CA . VAL A 1 531 ? 91.495 77.081 45.819 1.00 34.59 545 VAL A CA 1
ATOM 4156 C C . VAL A 1 531 ? 90.786 76.819 47.135 1.00 36.92 545 VAL A C 1
ATOM 4157 O O . VAL A 1 531 ? 90.527 75.662 47.478 1.00 34.84 545 VAL A O 1
ATOM 4161 N N . GLN A 1 532 ? 90.485 77.883 47.875 1.00 38.50 546 GLN A N 1
ATOM 4162 C CA . GLN A 1 532 ? 89.774 77.760 49.145 1.00 34.10 546 GLN A CA 1
ATOM 4163 C C . GLN A 1 532 ? 88.681 78.821 49.251 1.00 35.64 546 GLN A C 1
ATOM 4164 O O . GLN A 1 532 ? 88.862 79.961 48.795 1.00 34.45 546 GLN A O 1
ATOM 4170 N N . CYS A 1 533 ? 87.549 78.448 49.850 1.00 32.60 547 CYS A N 1
ATOM 4171 C CA . CYS A 1 533 ? 86.451 79.394 50.044 1.00 29.99 547 CYS A CA 1
ATOM 4172 C C . CYS A 1 533 ? 85.466 78.907 51.110 1.00 33.20 547 CYS A C 1
ATOM 4173 O O . CYS A 1 533 ? 85.189 77.706 51.218 1.00 33.98 547 CYS A O 1
ATOM 4176 N N . ASP A 1 534 ? 84.948 79.836 51.904 1.00 30.02 548 ASP A N 1
ATOM 4177 C CA . ASP A 1 534 ? 83.856 79.518 52.806 1.00 33.37 548 ASP A CA 1
ATOM 4178 C C . ASP A 1 534 ? 82.591 79.575 51.979 1.00 29.86 548 ASP A C 1
ATOM 4179 O O . ASP A 1 534 ? 82.420 80.497 51.177 1.00 31.33 548 ASP A O 1
ATOM 4184 N N . VAL A 1 535 ? 81.720 78.586 52.152 1.00 28.20 549 VAL A N 1
ATOM 4185 C CA . VAL A 1 535 ? 80.485 78.511 51.371 1.00 27.89 549 VAL A CA 1
ATOM 4186 C C . VAL A 1 535 ? 79.297 78.319 52.307 1.00 30.84 549 VAL A C 1
ATOM 4187 O O . VAL A 1 535 ? 79.451 77.824 53.433 1.00 34.34 549 VAL A O 1
ATOM 4191 N N . TYR A 1 536 ? 78.119 78.712 51.836 1.00 31.52 550 TYR A N 1
ATOM 4192 C CA . TYR A 1 536 ? 76.899 78.676 52.637 1.00 27.51 550 TYR A CA 1
ATOM 4193 C C . TYR A 1 536 ? 75.731 78.397 51.697 1.00 31.48 550 TYR A C 1
ATOM 4194 O O . TYR A 1 536 ? 75.461 79.179 50.783 1.00 27.36 550 TYR A O 1
ATOM 4203 N N . ILE A 1 537 ? 75.065 77.264 51.912 1.00 33.03 551 ILE A N 1
ATOM 4204 C CA . ILE A 1 537 ? 73.954 76.818 51.074 1.00 31.90 551 ILE A CA 1
ATOM 4205 C C . ILE A 1 537 ? 72.619 77.268 51.681 1.00 31.38 551 ILE A C 1
ATOM 4206 O O . ILE A 1 537 ? 72.283 76.880 52.803 1.00 30.97 551 ILE A O 1
ATOM 4211 N N . GLU A 1 538 ? 71.851 78.075 50.954 1.00 26.23 552 GLU A N 1
ATOM 4212 C CA . GLU A 1 538 ? 70.626 78.635 51.540 1.00 28.62 552 GLU A CA 1
ATOM 4213 C C . GLU A 1 538 ? 69.374 77.763 51.392 1.00 30.78 552 GLU A C 1
ATOM 4214 O O . GLU A 1 538 ? 68.438 77.898 52.180 1.00 35.37 552 GLU A O 1
ATOM 4220 N N . THR A 1 539 ? 69.358 76.875 50.398 1.00 28.08 553 THR A N 1
ATOM 4221 C CA . THR A 1 539 ? 68.178 76.043 50.131 1.00 31.40 553 THR A CA 1
ATOM 4222 C C . THR A 1 539 ? 68.258 74.671 50.805 1.00 34.85 553 THR A C 1
ATOM 4223 O O . THR A 1 539 ? 69.107 73.852 50.448 1.00 30.17 553 THR A O 1
ATOM 4227 N N . PRO A 1 540 ? 67.362 74.412 51.774 1.00 35.63 554 PRO A N 1
ATOM 4228 C CA . PRO A 1 540 ? 67.332 73.134 52.506 1.00 36.12 554 PRO A CA 1
ATOM 4229 C C . PRO A 1 540 ? 67.135 71.929 51.583 1.00 31.09 554 PRO A C 1
ATOM 4230 O O . PRO A 1 540 ? 66.414 72.042 50.594 1.00 35.74 554 PRO A O 1
ATOM 4234 N N . ARG A 1 541 ? 67.791 70.814 51.908 1.00 34.33 555 ARG A N 1
ATOM 4235 C CA . ARG A 1 541 ? 67.642 69.539 51.193 1.00 39.00 555 ARG A CA 1
ATOM 4236 C C . ARG A 1 541 ? 68.254 69.486 49.793 1.00 35.95 555 ARG A C 1
ATOM 4237 O O . ARG A 1 541 ? 69.108 68.642 49.518 1.00 40.18 555 ARG A O 1
ATOM 4245 N N . SER A 1 542 ? 67.812 70.385 48.918 1.00 28.00 556 SER A N 1
ATOM 4246 C CA . SER A 1 542 ? 68.148 70.318 47.491 1.00 29.39 556 SER A CA 1
ATOM 4247 C C . SER A 1 542 ? 69.352 71.174 47.103 1.00 31.08 556 SER A C 1
ATOM 4248 O O . SER A 1 542 ? 69.858 71.063 45.983 1.00 30.17 556 SER A O 1
ATOM 4251 N N . GLY A 1 543 ? 69.808 72.028 48.016 1.00 31.25 557 GLY A N 1
ATOM 4252 C CA . GLY A 1 543 ? 70.841 73.005 47.685 1.00 26.42 557 GLY A CA 1
ATOM 4253 C C . GLY A 1 543 ? 72.247 72.461 47.474 1.00 27.77 557 GLY A C 1
ATOM 4254 O O . GLY A 1 543 ? 72.634 71.442 48.058 1.00 29.60 557 GLY A O 1
ATOM 4255 N N . GLY A 1 544 ? 73.033 73.157 46.657 1.00 29.38 558 GLY A N 1
ATOM 4256 C CA . GLY A 1 544 ? 74.388 72.724 46.370 1.00 30.69 558 GLY A CA 1
ATOM 4257 C C . GLY A 1 544 ? 75.289 73.845 45.891 1.00 31.14 558 GLY A C 1
ATOM 4258 O O . GLY A 1 544 ? 74.830 74.781 45.233 1.00 26.82 558 GLY A O 1
ATOM 4259 N N . VAL A 1 545 ? 76.573 73.750 46.231 1.00 29.54 559 VAL A N 1
ATOM 4260 C CA . VAL A 1 545 ? 77.575 74.712 45.778 1.00 28.70 559 VAL A CA 1
ATOM 4261 C C . VAL A 1 545 ? 78.861 73.996 45.384 1.00 27.21 559 VAL A C 1
ATOM 4262 O O . VAL A 1 545 ? 79.027 72.803 45.664 1.00 27.34 559 VAL A O 1
ATOM 4266 N N . PHE A 1 546 ? 79.765 74.722 44.729 1.00 25.50 560 PHE A N 1
ATOM 4267 C CA . PHE A 1 546 ? 81.066 74.164 44.374 1.00 26.58 560 PHE A CA 1
ATOM 4268 C C . PHE A 1 546 ? 82.170 75.208 44.366 1.00 30.12 560 PHE A C 1
ATOM 4269 O O . PHE A 1 546 ? 81.909 76.415 44.329 1.00 26.36 560 PHE A O 1
ATOM 4277 N N . ILE A 1 547 ? 83.409 74.727 44.435 1.00 28.01 561 ILE A N 1
ATOM 4278 C CA . ILE A 1 547 ? 84.564 75.521 44.040 1.00 31.28 561 ILE A CA 1
ATOM 4279 C C . ILE A 1 547 ? 85.261 74.694 42.962 1.00 28.95 561 ILE A C 1
ATOM 4280 O O . ILE A 1 547 ? 85.062 73.477 42.890 1.00 29.31 561 ILE A O 1
ATOM 4285 N N . ALA A 1 548 ? 86.051 75.337 42.110 1.00 27.78 562 ALA A N 1
ATOM 4286 C CA . ALA A 1 548 ? 86.641 74.625 40.974 1.00 30.49 562 ALA A CA 1
ATOM 4287 C C . ALA A 1 548 ? 87.962 75.231 40.532 1.00 30.04 562 ALA A C 1
ATOM 4288 O O . ALA A 1 548 ? 88.255 76.388 40.846 1.00 28.37 562 ALA A O 1
ATOM 4290 N N . GLY A 1 549 ? 88.746 74.448 39.789 1.00 26.97 563 GLY A N 1
ATOM 4291 C CA . GLY A 1 549 ? 89.990 74.924 39.207 1.00 29.53 563 GLY A CA 1
ATOM 4292 C C . GLY A 1 549 ? 90.178 74.339 37.820 1.00 34.77 563 GLY A C 1
ATOM 4293 O O . GLY A 1 549 ? 89.463 73.405 37.450 1.00 31.56 563 GLY A O 1
ATOM 4294 N N . ARG A 1 550 ? 91.132 74.881 37.061 1.00 34.58 564 ARG A N 1
ATOM 4295 C CA . ARG A 1 550 ? 91.351 74.479 35.669 1.00 33.20 564 ARG A CA 1
ATOM 4296 C C . ARG A 1 550 ? 90.126 74.653 34.774 1.00 36.70 564 ARG A C 1
ATOM 4297 O O . ARG A 1 550 ? 89.970 73.925 33.788 1.00 32.24 564 ARG A O 1
ATOM 4305 N N . VAL A 1 551 ? 89.260 75.612 35.092 1.00 31.32 565 VAL A N 1
ATOM 4306 C CA . VAL A 1 551 ? 88.077 75.822 34.256 1.00 31.51 565 VAL A CA 1
ATOM 4307 C C . VAL A 1 551 ? 88.499 76.397 32.894 1.00 30.86 565 VAL A C 1
ATOM 4308 O O . VAL A 1 551 ? 89.047 77.495 32.838 1.00 31.33 565 VAL A O 1
ATOM 4312 N N . ASN A 1 552 ? 88.239 75.671 31.804 1.00 30.50 566 ASN A N 1
ATOM 4313 C CA . ASN A 1 552 ? 88.874 75.993 30.514 1.00 32.70 566 ASN A CA 1
ATOM 4314 C C . ASN A 1 552 ? 88.068 76.832 29.511 1.00 29.27 566 ASN A C 1
ATOM 4315 O O . ASN A 1 552 ? 88.642 77.397 28.570 1.00 27.88 566 ASN A O 1
ATOM 4320 N N . LYS A 1 553 ? 86.753 76.898 29.700 1.00 36.33 567 LYS A N 1
ATOM 4321 C CA . LYS A 1 553 ? 85.870 77.616 28.779 1.00 32.77 567 LYS A CA 1
ATOM 4322 C C . LYS A 1 553 ? 84.878 78.470 29.553 1.00 29.60 567 LYS A C 1
ATOM 4323 O O . LYS A 1 553 ? 84.478 78.115 30.658 1.00 30.55 567 LYS A O 1
ATOM 4329 N N . GLY A 1 554 ? 84.481 79.595 28.971 1.00 29.16 568 GLY A N 1
ATOM 4330 C CA . GLY A 1 554 ? 83.433 80.414 29.548 1.00 23.74 568 GLY A CA 1
ATOM 4331 C C . GLY A 1 554 ? 82.677 81.146 28.458 1.00 29.92 568 GLY A C 1
ATOM 4332 O O . GLY A 1 554 ? 82.750 80.783 27.279 1.00 28.82 568 GLY A O 1
ATOM 4333 N N . GLY A 1 555 ? 81.954 82.184 28.850 1.00 27.54 569 GLY A N 1
ATOM 4334 C CA . GLY A 1 555 ? 81.244 83.008 27.900 1.00 19.68 569 GLY A CA 1
ATOM 4335 C C . GLY A 1 555 ? 80.158 82.271 27.150 1.00 23.59 569 GLY A C 1
ATOM 4336 O O . GLY A 1 555 ? 79.396 81.505 27.728 1.00 20.78 569 GLY A O 1
ATOM 4337 N N 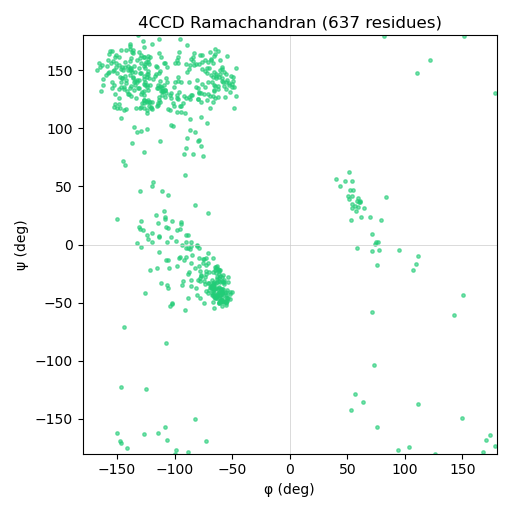. ILE A 1 556 ? 80.099 82.492 25.840 1.00 21.24 570 ILE A N 1
ATOM 4338 C CA . ILE A 1 556 ? 79.071 81.872 25.035 1.00 25.27 570 ILE A CA 1
ATOM 4339 C C . ILE A 1 556 ? 79.204 80.341 25.063 1.00 21.55 570 ILE A C 1
ATOM 4340 O O . ILE A 1 556 ? 78.228 79.628 24.852 1.00 24.11 570 ILE A O 1
ATOM 4345 N N . LEU A 1 557 ? 80.398 79.853 25.404 1.00 22.69 571 LEU A N 1
ATOM 4346 C CA . LEU A 1 557 ? 80.656 78.416 25.526 1.00 24.88 571 LEU A CA 1
ATOM 4347 C C . LEU A 1 557 ? 80.685 77.890 26.973 1.00 27.44 571 LEU A C 1
ATOM 4348 O O . LEU A 1 557 ? 81.232 76.808 27.213 1.00 33.78 571 LEU A O 1
ATOM 4353 N N . ILE A 1 558 ? 80.096 78.614 27.927 1.00 21.36 572 ILE A N 1
ATOM 4354 C CA . ILE A 1 558 ? 80.226 78.230 29.347 1.00 19.78 572 ILE A CA 1
ATOM 4355 C C . ILE A 1 558 ? 79.722 76.795 29.596 1.00 29.43 572 ILE A C 1
ATOM 4356 O O . ILE A 1 558 ? 80.255 76.085 30.448 1.00 31.18 572 ILE A O 1
ATOM 4361 N N . ARG A 1 559 ? 78.743 76.342 28.812 1.00 32.17 573 ARG A N 1
ATOM 4362 C CA . ARG A 1 559 ? 78.279 74.951 28.921 1.00 29.72 573 ARG A CA 1
ATOM 4363 C C . ARG A 1 559 ? 79.348 73.913 28.579 1.00 33.53 573 ARG A C 1
ATOM 4364 O O . ARG A 1 559 ? 79.221 72.739 28.932 1.00 34.96 573 ARG A O 1
ATOM 4372 N N . SER A 1 560 ? 80.392 74.341 27.881 1.00 39.79 574 SER A N 1
ATOM 4373 C CA . SER A 1 560 ? 81.448 73.422 27.466 1.00 45.76 574 SER A CA 1
ATOM 4374 C C . SER A 1 560 ? 82.546 73.269 28.508 1.00 41.52 574 SER A C 1
ATOM 4375 O O . SER A 1 560 ? 83.478 72.487 28.314 1.00 39.60 574 SER A O 1
ATOM 4378 N N . ALA A 1 561 ? 82.446 74.021 29.604 1.00 31.65 575 ALA A N 1
ATOM 4379 C CA . ALA A 1 561 ? 83.550 74.096 30.559 1.00 30.56 575 ALA A CA 1
ATOM 4380 C C . ALA A 1 561 ? 83.884 72.751 31.193 1.00 30.56 575 ALA A C 1
ATOM 4381 O O . ALA A 1 561 ? 83.012 72.070 31.730 1.00 29.44 575 ALA A O 1
ATOM 4383 N N . THR A 1 562 ? 85.155 72.377 31.108 1.00 30.37 576 THR A N 1
ATOM 4384 C CA . THR A 1 562 ? 85.680 71.253 31.864 1.00 30.89 576 THR A CA 1
ATOM 4385 C C . THR A 1 562 ? 86.680 71.790 32.878 1.00 31.46 576 THR A C 1
ATOM 4386 O O . THR A 1 562 ? 86.955 72.994 32.909 1.00 34.36 576 THR A O 1
ATOM 4390 N N . GLY A 1 563 ? 87.209 70.901 33.712 1.00 30.09 577 GLY A N 1
ATOM 4391 C CA . GLY A 1 563 ? 88.108 71.290 34.790 1.00 33.58 577 GLY A CA 1
ATOM 4392 C C . GLY A 1 563 ? 87.967 70.321 35.959 1.00 31.47 577 GLY A C 1
ATOM 4393 O O . GLY A 1 563 ? 87.690 69.136 35.755 1.00 35.53 577 GLY A O 1
ATOM 4394 N N . VAL A 1 564 ? 88.171 70.799 37.184 1.00 32.41 578 VAL A N 1
ATOM 4395 C CA . VAL A 1 564 ? 87.940 69.952 38.353 1.00 30.57 578 VAL A CA 1
ATOM 4396 C C . VAL A 1 564 ? 86.942 70.636 39.278 1.00 29.26 578 VAL A C 1
ATOM 4397 O O . VAL A 1 564 ? 87.225 71.710 39.811 1.00 29.67 578 VAL A O 1
ATOM 4401 N N . PHE A 1 565 ? 85.775 70.019 39.462 1.00 30.97 579 PHE A N 1
ATOM 4402 C CA . PHE A 1 565 ? 84.694 70.641 40.226 1.00 29.39 579 PHE A CA 1
ATOM 4403 C C . PHE A 1 565 ? 84.371 69.877 41.506 1.00 30.07 579 PHE A C 1
ATOM 4404 O O . PHE A 1 565 ? 83.970 68.716 41.453 1.00 30.67 579 PHE A O 1
ATOM 4412 N N . PHE A 1 566 ? 84.529 70.545 42.647 1.00 31.80 580 PHE A N 1
ATOM 4413 C CA . PHE A 1 566 ? 84.282 69.959 43.968 1.00 26.60 580 PHE A CA 1
ATOM 4414 C C . PHE A 1 566 ? 82.929 70.480 44.476 1.00 28.34 580 PHE A C 1
ATOM 4415 O O . PHE A 1 566 ? 82.821 71.632 44.914 1.00 27.26 580 PHE A O 1
ATOM 4423 N N . TRP A 1 567 ? 81.898 69.634 44.391 1.00 26.07 581 TRP A N 1
ATOM 4424 C CA . TRP A 1 567 ? 80.537 69.989 44.813 1.00 26.96 581 TRP A CA 1
ATOM 4425 C C . TRP A 1 567 ? 80.212 69.447 46.198 1.00 33.48 581 TRP A C 1
ATOM 4426 O O . TRP A 1 567 ? 80.568 68.308 46.513 1.00 35.41 581 TRP A O 1
ATOM 4437 N N . ILE A 1 568 ? 79.523 70.244 47.020 1.00 24.73 582 ILE A N 1
ATOM 4438 C CA . ILE A 1 568 ? 78.892 69.712 48.232 1.00 22.39 582 ILE A CA 1
ATOM 4439 C C . ILE A 1 568 ? 77.398 70.018 48.208 1.00 28.74 582 ILE A C 1
ATOM 4440 O O . ILE A 1 568 ? 76.969 71.055 47.678 1.00 30.96 582 ILE A O 1
ATOM 4445 N N . PHE A 1 569 ? 76.599 69.114 48.766 1.00 25.01 583 PHE A N 1
ATOM 4446 C CA . PHE A 1 569 ? 75.142 69.269 48.715 1.00 25.86 583 PHE A CA 1
ATOM 4447 C C . PHE A 1 569 ? 74.515 69.214 50.099 1.00 28.81 583 PHE A C 1
ATOM 4448 O O . PHE A 1 569 ? 75.047 68.562 51.001 1.00 29.60 583 PHE A O 1
ATOM 4456 N N . ALA A 1 570 ? 73.373 69.881 50.251 1.00 29.06 584 ALA A N 1
ATOM 4457 C CA . ALA A 1 570 ? 72.675 69.962 51.535 1.00 37.93 584 ALA A CA 1
ATOM 4458 C C . ALA A 1 570 ? 72.030 68.646 51.971 1.00 37.14 584 ALA A C 1
ATOM 4459 O O . ALA A 1 570 ? 71.517 68.558 53.085 1.00 32.84 584 ALA A O 1
ATOM 4461 N N . ASN A 1 571 ? 72.030 67.638 51.099 1.00 29.50 585 ASN A N 1
ATOM 4462 C CA . ASN A 1 571 ? 71.545 66.315 51.501 1.00 36.08 585 ASN A CA 1
ATOM 4463 C C . ASN A 1 571 ? 72.644 65.429 52.108 1.00 33.16 585 ASN A C 1
ATOM 4464 O O . ASN A 1 571 ? 72.436 64.244 52.343 1.00 39.09 585 ASN A O 1
ATOM 4469 N N . GLY A 1 572 ? 73.816 66.005 52.348 1.00 30.47 586 GLY A N 1
ATOM 4470 C CA . GLY A 1 572 ?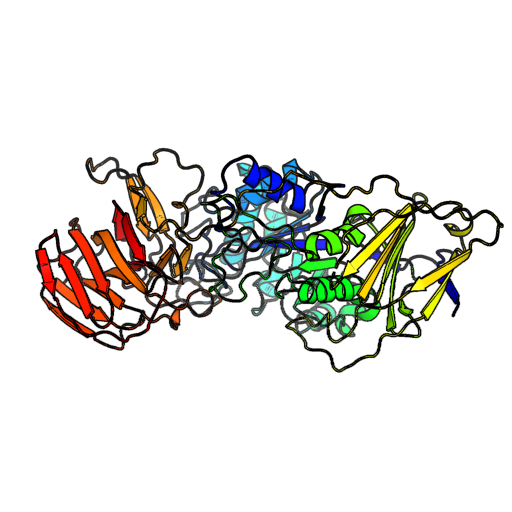 74.907 65.263 52.958 1.00 31.69 586 GLY A CA 1
ATOM 4471 C C . GLY A 1 572 ? 75.722 64.438 51.972 1.00 37.21 586 GLY A C 1
ATOM 4472 O O . GLY A 1 572 ? 76.103 63.298 52.259 1.00 33.92 586 GLY A O 1
ATOM 4473 N N . SER A 1 573 ? 75.990 65.009 50.801 1.00 35.07 587 SER A N 1
ATOM 4474 C CA . SER A 1 573 ? 76.785 64.319 49.794 1.00 33.15 587 SER A CA 1
ATOM 4475 C C . SER A 1 573 ? 77.811 65.249 49.152 1.00 35.16 587 SER A C 1
ATOM 4476 O O . SER A 1 573 ? 77.728 66.469 49.293 1.00 32.04 587 SER A O 1
ATOM 4479 N N . TYR A 1 574 ? 78.787 64.660 48.461 1.00 33.89 588 TYR A N 1
ATOM 4480 C CA . TYR A 1 574 ? 79.727 65.416 47.645 1.00 28.37 588 TYR A CA 1
ATOM 4481 C C . TYR A 1 574 ? 79.994 64.707 46.318 1.00 30.59 588 TYR A C 1
ATOM 4482 O O . TYR A 1 574 ? 79.791 63.501 46.184 1.00 35.55 588 TYR A O 1
ATOM 4491 N N . ARG A 1 575 ? 80.441 65.470 45.331 1.00 32.68 589 ARG A N 1
ATOM 4492 C CA . ARG A 1 575 ? 80.850 64.907 44.052 1.00 31.10 589 ARG A CA 1
ATOM 4493 C C . ARG A 1 575 ? 82.048 65.676 43.545 1.00 33.25 589 ARG A C 1
ATOM 4494 O O . ARG A 1 575 ? 82.152 66.887 43.763 1.00 35.18 589 ARG A O 1
ATOM 4502 N N . VAL A 1 576 ? 82.954 64.975 42.871 1.00 29.72 590 VAL A N 1
ATOM 4503 C CA . VAL A 1 576 ? 84.000 65.634 42.106 1.00 31.93 590 VAL A CA 1
ATOM 4504 C C . VAL A 1 576 ? 83.753 65.327 40.631 1.00 35.19 590 VAL A C 1
ATOM 4505 O O . VAL A 1 576 ? 83.652 64.151 40.246 1.00 29.06 590 VAL A O 1
ATOM 4509 N N . THR A 1 577 ? 83.630 66.366 39.806 1.00 29.31 591 THR A N 1
ATOM 4510 C CA . THR A 1 577 ? 83.366 66.146 38.383 1.00 29.37 591 THR A CA 1
ATOM 4511 C C . THR A 1 577 ? 84.411 66.778 37.460 1.00 27.32 591 THR A C 1
ATOM 4512 O O . THR A 1 577 ? 85.181 67.653 37.872 1.00 32.11 591 THR A O 1
ATOM 4516 N N . ALA A 1 578 ? 84.430 66.318 36.211 1.00 26.02 592 ALA A N 1
ATOM 4517 C CA . ALA A 1 578 ? 85.360 66.815 35.210 1.00 30.68 592 ALA A CA 1
ATOM 4518 C C . ALA A 1 578 ? 84.744 67.961 34.423 1.00 28.93 592 ALA A C 1
ATOM 4519 O O . ALA A 1 578 ? 85.448 68.674 33.705 1.00 34.15 592 ALA A O 1
ATOM 4521 N N . ASP A 1 579 ? 83.430 68.138 34.562 1.00 25.34 593 ASP A N 1
ATOM 4522 C CA . ASP A 1 579 ? 82.687 69.104 33.745 1.00 31.05 593 ASP A CA 1
ATOM 4523 C C . ASP A 1 579 ? 81.665 69.887 34.567 1.00 30.27 593 ASP A C 1
ATOM 4524 O O . ASP A 1 579 ? 81.132 69.385 35.568 1.00 26.84 593 ASP A O 1
ATOM 4529 N N . LEU A 1 580 ? 81.372 71.112 34.138 1.00 26.59 594 LEU A N 1
ATOM 4530 C CA . LEU A 1 580 ? 80.379 71.934 34.837 1.00 23.02 594 LEU A CA 1
ATOM 4531 C C . LEU A 1 580 ? 79.005 71.263 34.837 1.00 28.52 594 LEU A C 1
ATOM 4532 O O . LEU A 1 580 ? 78.236 71.407 35.795 1.00 27.01 594 LEU A O 1
ATOM 4537 N N . GLY A 1 581 ? 78.714 70.511 33.776 1.00 26.33 595 GLY A N 1
ATOM 4538 C CA . GLY A 1 581 ? 77.422 69.850 33.624 1.00 28.54 595 GLY A CA 1
ATOM 4539 C C . GLY A 1 581 ? 77.269 68.638 34.537 1.00 27.04 595 GLY A C 1
ATOM 4540 O O . GLY A 1 581 ? 76.170 68.101 34.682 1.00 32.93 595 GLY A O 1
ATOM 4541 N N . GLY A 1 582 ? 78.374 68.203 35.136 1.00 28.85 596 GLY A N 1
ATOM 4542 C CA . GLY A 1 582 ? 78.360 67.085 36.067 1.00 28.23 596 GLY A CA 1
ATOM 4543 C C . GLY A 1 582 ? 78.083 65.719 35.460 1.00 34.38 596 GLY A C 1
ATOM 4544 O O . GLY A 1 582 ? 77.630 64.818 36.161 1.00 34.83 596 GLY A O 1
ATOM 4545 N N . TRP A 1 583 ? 78.355 65.547 34.169 1.00 29.21 597 TRP A N 1
ATOM 4546 C CA . TRP A 1 583 ? 78.118 64.263 33.517 1.00 28.68 597 TRP A CA 1
ATOM 4547 C C . TRP A 1 583 ? 79.206 63.234 33.830 1.00 32.18 597 TRP A C 1
ATOM 4548 O O . TRP A 1 583 ? 78.953 62.026 33.810 1.00 37.03 597 TRP A O 1
ATOM 4559 N N . ILE A 1 584 ? 80.417 63.719 34.089 1.00 30.75 598 ILE A N 1
ATOM 4560 C CA . ILE A 1 584 ? 81.569 62.847 34.305 1.00 25.89 598 ILE A CA 1
ATOM 4561 C C . ILE A 1 584 ? 82.077 62.911 35.744 1.00 33.86 598 ILE A C 1
ATOM 4562 O O . ILE A 1 584 ? 82.442 63.975 36.230 1.00 36.40 598 ILE A O 1
ATOM 4567 N N . THR A 1 585 ? 82.120 61.756 36.409 1.00 36.01 599 THR A N 1
ATOM 4568 C CA . THR A 1 585 ? 82.509 61.670 37.822 1.00 38.05 599 THR A CA 1
ATOM 4569 C C . THR A 1 585 ? 83.969 61.266 38.023 1.00 35.25 599 THR A C 1
ATOM 4570 O O . THR A 1 585 ? 84.412 60.256 37.482 1.00 41.28 599 THR A O 1
ATOM 4574 N N . TYR A 1 586 ? 84.703 62.042 38.818 1.00 30.73 600 TYR A N 1
ATOM 4575 C CA . TYR A 1 586 ? 86.043 61.669 39.256 1.00 34.86 600 TYR A CA 1
ATOM 4576 C C . TYR A 1 586 ? 85.979 60.957 40.610 1.00 43.25 600 TYR A C 1
ATOM 4577 O O . TYR A 1 586 ? 86.770 60.049 40.895 1.00 40.52 600 TYR A O 1
ATOM 4586 N N . ALA A 1 587 ? 85.041 61.395 41.447 1.00 39.46 601 ALA A N 1
ATOM 4587 C CA . ALA A 1 587 ? 84.846 60.822 42.779 1.00 38.61 601 ALA A CA 1
ATOM 4588 C C . ALA A 1 587 ? 83.505 61.270 43.354 1.00 38.51 601 ALA A C 1
ATOM 4589 O O . ALA A 1 587 ? 82.959 62.308 42.952 1.00 33.49 601 ALA A O 1
ATOM 4591 N N . SER A 1 588 ? 82.972 60.490 44.290 1.00 34.85 602 SER A N 1
ATOM 4592 C CA . SER A 1 588 ? 81.714 60.841 44.940 1.00 31.01 602 SER A CA 1
ATOM 4593 C C . SER A 1 588 ? 81.601 60.144 46.292 1.00 34.55 602 SER A C 1
ATOM 4594 O O . SER A 1 588 ? 82.265 59.129 46.541 1.00 32.93 602 SER A O 1
ATOM 4597 N N . GLY A 1 589 ? 80.756 60.676 47.166 1.00 35.58 603 GLY A N 1
ATOM 4598 C CA . GLY A 1 589 ? 80.621 60.103 48.491 1.00 39.12 603 GLY A CA 1
ATOM 4599 C C . GLY A 1 589 ? 79.726 60.903 49.411 1.00 38.68 603 GLY A C 1
ATOM 4600 O O . GLY A 1 589 ? 78.960 61.756 48.961 1.00 32.18 603 GLY A O 1
ATOM 4601 N N . HIS A 1 590 ? 79.828 60.621 50.706 1.00 36.92 604 HIS A N 1
ATOM 4602 C CA . HIS A 1 590 ? 78.999 61.279 51.708 1.00 40.55 604 HIS A CA 1
ATOM 4603 C C . HIS A 1 590 ? 79.812 62.278 52.517 1.00 41.64 604 HIS A C 1
ATOM 4604 O O . HIS A 1 590 ? 81.029 62.136 52.659 1.00 40.03 604 HIS A O 1
ATOM 4611 N N . ALA A 1 591 ? 79.135 63.296 53.038 1.00 40.32 605 ALA A N 1
ATOM 4612 C CA . ALA A 1 591 ? 79.798 64.307 53.854 1.00 41.96 605 ALA A CA 1
ATOM 4613 C C . ALA A 1 591 ? 78.816 64.915 54.832 1.00 39.82 605 ALA A C 1
ATOM 4614 O O . ALA A 1 591 ? 77.619 65.000 54.546 1.00 38.80 605 ALA A O 1
ATOM 4616 N N . ASP A 1 592 ? 79.337 65.350 55.975 1.00 39.80 606 ASP A N 1
ATOM 4617 C CA . ASP A 1 592 ? 78.537 66.033 56.988 1.00 43.29 606 ASP A CA 1
ATOM 4618 C C . ASP A 1 592 ? 78.240 67.471 56.551 1.00 36.52 606 ASP A C 1
ATOM 4619 O O . ASP A 1 592 ? 78.851 68.429 57.035 1.00 37.61 606 ASP A O 1
ATOM 4624 N N . VAL A 1 593 ? 77.300 67.608 55.624 1.00 34.00 607 VAL A N 1
ATOM 4625 C CA . VAL A 1 593 ? 76.975 68.894 55.037 1.00 34.01 607 VAL A CA 1
ATOM 4626 C C . VAL A 1 593 ? 75.468 69.065 55.054 1.00 34.59 607 VAL A C 1
ATOM 4627 O O . VAL A 1 593 ? 74.731 68.141 54.710 1.00 38.24 607 VAL A O 1
ATOM 4631 N N . THR A 1 594 ? 75.017 70.249 55.469 1.00 32.64 608 THR A N 1
ATOM 4632 C CA . THR A 1 594 ? 73.594 70.586 55.477 1.00 33.44 608 THR A CA 1
ATOM 4633 C C . THR A 1 594 ? 73.403 72.035 54.995 1.00 35.49 608 THR A C 1
ATOM 4634 O O . THR A 1 594 ? 74.384 72.757 54.806 1.00 36.91 608 THR A O 1
ATOM 4638 N N . ALA A 1 595 ? 72.155 72.459 54.793 1.00 32.76 609 ALA A N 1
ATOM 4639 C CA . ALA A 1 595 ? 71.864 73.855 54.428 1.00 35.88 609 ALA A CA 1
ATOM 4640 C C . ALA A 1 595 ? 72.038 74.793 55.627 1.00 35.97 609 ALA A C 1
ATOM 4641 O O . ALA A 1 595 ? 71.998 74.348 56.770 1.00 33.27 609 ALA A O 1
ATOM 4643 N N . LYS A 1 596 ? 72.234 76.083 55.348 1.00 31.01 610 LYS A N 1
ATOM 4644 C CA . LYS A 1 596 ? 72.328 77.123 56.381 1.00 30.83 610 LYS A CA 1
ATOM 4645 C C . LYS A 1 596 ? 73.443 76.934 57.394 1.00 33.88 610 LYS A C 1
ATOM 4646 O O . LYS A 1 596 ? 73.313 77.320 58.559 1.00 35.55 610 LYS A O 1
ATOM 4652 N N . ARG A 1 597 ? 74.546 76.351 56.947 1.00 33.49 611 ARG A N 1
ATOM 4653 C CA . ARG A 1 597 ? 75.735 76.266 57.781 1.00 34.26 611 ARG A CA 1
ATOM 4654 C C . ARG A 1 597 ? 76.953 76.640 56.953 1.00 31.36 611 ARG A C 1
ATOM 4655 O O . ARG A 1 597 ? 77.052 76.279 55.776 1.00 32.39 611 ARG A O 1
ATOM 4663 N N . TRP A 1 598 ? 77.866 77.382 57.564 1.00 34.35 612 TRP A N 1
ATOM 4664 C CA . TRP A 1 598 ? 79.107 77.777 56.908 1.00 37.12 612 TRP A CA 1
ATOM 4665 C C . TRP A 1 598 ? 80.143 76.653 56.923 1.00 36.96 612 TRP A C 1
ATOM 4666 O O . TRP A 1 598 ? 80.469 76.115 57.981 1.00 35.99 612 TRP A O 1
ATOM 4677 N N . TYR A 1 599 ? 80.645 76.290 55.744 1.00 32.98 613 TYR A N 1
ATOM 4678 C CA . TYR A 1 599 ? 81.726 75.309 55.633 1.00 32.51 613 TYR A CA 1
ATOM 4679 C C . TYR A 1 599 ? 82.892 75.927 54.888 1.00 32.16 613 TYR A C 1
ATOM 4680 O O . TYR A 1 599 ? 82.689 76.786 54.028 1.00 39.76 613 TYR A O 1
ATOM 4689 N N . THR A 1 600 ? 84.111 75.501 55.212 1.00 36.40 614 THR A N 1
ATOM 4690 C CA . THR A 1 600 ? 85.288 75.908 54.435 1.00 38.52 614 THR A CA 1
ATOM 4691 C C . THR A 1 600 ? 85.702 74.790 53.473 1.00 37.34 614 THR A C 1
ATOM 4692 O O . THR A 1 600 ? 86.031 73.683 53.912 1.00 39.46 614 THR A O 1
ATOM 4696 N N . LEU A 1 601 ? 85.677 75.074 52.168 1.00 32.32 615 LEU A N 1
ATOM 4697 C CA . LEU A 1 601 ? 86.118 74.102 51.160 1.00 29.56 615 LEU A CA 1
ATOM 4698 C C . LEU A 1 601 ? 87.528 74.393 50.659 1.00 29.64 615 LEU A C 1
ATOM 4699 O O . LEU A 1 601 ? 87.863 75.540 50.349 1.00 32.56 615 LEU A O 1
ATOM 4704 N N . THR A 1 602 ? 88.345 73.352 50.557 1.00 32.71 616 THR A N 1
ATOM 4705 C CA . THR A 1 602 ? 89.650 73.482 49.916 1.00 37.59 616 THR A CA 1
ATOM 4706 C C . THR A 1 602 ? 89.760 72.474 48.773 1.00 33.50 616 THR A C 1
ATOM 4707 O O . THR A 1 602 ? 89.363 71.317 48.918 1.00 36.56 616 THR A O 1
ATOM 4711 N N . LEU A 1 603 ? 90.280 72.930 47.636 1.00 31.24 617 LEU A N 1
ATOM 4712 C CA . LEU A 1 603 ? 90.504 72.066 46.476 1.00 29.16 617 LEU A CA 1
ATOM 4713 C C . LEU A 1 603 ? 91.927 72.257 45.986 1.00 31.03 617 LEU A C 1
ATOM 4714 O O . LEU A 1 603 ? 92.310 73.360 45.586 1.00 35.05 617 LEU A O 1
ATOM 4719 N N . GLY A 1 604 ? 92.718 71.189 46.035 1.00 36.08 618 GLY A N 1
ATOM 4720 C CA . GLY A 1 604 ? 94.088 71.242 45.558 1.00 30.32 618 GLY A CA 1
ATOM 4721 C C . GLY A 1 604 ? 94.244 70.410 44.301 1.00 36.48 618 GLY A C 1
ATOM 4722 O O . GLY A 1 604 ? 93.736 69.288 44.227 1.00 41.03 618 GLY A O 1
ATOM 4723 N N . ILE A 1 605 ? 94.930 70.959 43.303 1.00 32.85 619 ILE A N 1
ATOM 4724 C CA . ILE A 1 605 ? 95.133 70.247 42.052 1.00 35.62 619 ILE A CA 1
ATOM 4725 C C . ILE A 1 605 ? 96.597 70.349 41.635 1.00 38.83 619 ILE A C 1
ATOM 4726 O O . ILE A 1 605 ? 97.147 71.448 41.523 1.00 42.48 619 ILE A O 1
ATOM 4731 N N . LYS A 1 606 ? 97.221 69.199 41.396 1.00 39.51 620 LYS A N 1
ATOM 4732 C CA . LYS A 1 606 ? 98.635 69.158 41.021 1.00 39.73 620 LYS A CA 1
ATOM 4733 C C . LYS A 1 606 ? 98.889 67.948 40.123 1.00 38.68 620 LYS A C 1
ATOM 4734 O O . LYS A 1 606 ? 98.673 66.800 40.534 1.00 40.28 620 LYS A O 1
ATOM 4740 N N . GLY A 1 607 ? 99.317 68.204 38.887 1.00 41.74 621 GLY A N 1
ATOM 4741 C CA . GLY A 1 607 ? 99.533 67.141 37.924 1.00 35.80 621 GLY A CA 1
ATOM 4742 C C . GLY A 1 607 ? 98.279 66.316 37.714 1.00 42.12 621 GLY A C 1
ATOM 4743 O O . GLY A 1 607 ? 97.202 66.866 37.472 1.00 42.08 621 GLY A O 1
ATOM 4744 N N . TYR A 1 608 ? 98.421 64.997 37.838 1.00 43.55 622 TYR A N 1
ATOM 4745 C CA . TYR A 1 608 ? 97.330 64.044 37.613 1.00 43.27 622 TYR A CA 1
ATOM 4746 C C . TYR A 1 608 ? 96.373 63.884 38.794 1.00 40.50 622 TYR A C 1
ATOM 4747 O O . TYR A 1 608 ? 95.421 63.107 38.718 1.00 43.07 622 TYR A O 1
ATOM 4756 N N . PHE A 1 609 ? 96.628 64.596 39.887 1.00 38.63 623 PHE A N 1
ATOM 4757 C CA . PHE A 1 609 ? 95.937 64.297 41.141 1.00 40.97 623 PHE A CA 1
ATOM 4758 C C . PHE A 1 609 ? 95.322 65.504 41.836 1.00 42.71 623 PHE A C 1
ATOM 4759 O O . PHE A 1 609 ? 95.900 66.591 41.845 1.00 44.22 623 PHE A O 1
ATOM 4767 N N . ALA A 1 610 ? 94.142 65.293 42.415 1.00 43.43 624 ALA A N 1
ATOM 4768 C CA . ALA A 1 610 ? 93.468 66.316 43.209 1.00 45.35 624 ALA A CA 1
ATOM 4769 C C . ALA A 1 610 ? 93.093 65.787 44.597 1.00 41.56 624 ALA A C 1
ATOM 4770 O O . ALA A 1 610 ? 93.043 64.571 44.819 1.00 38.90 624 ALA A O 1
ATOM 4772 N N . PHE A 1 611 ? 92.833 66.710 45.521 1.00 42.66 625 PHE A N 1
ATOM 4773 C CA . PHE A 1 611 ? 92.328 66.377 46.851 1.00 39.69 625 PHE A CA 1
ATOM 4774 C C . PHE A 1 611 ? 91.344 67.462 47.267 1.00 37.73 625 PHE A C 1
ATOM 4775 O O . PHE A 1 611 ? 91.414 68.588 46.767 1.00 33.52 625 PHE A O 1
ATOM 4783 N N . GLY A 1 612 ? 90.438 67.134 48.184 1.00 40.01 626 GLY A N 1
ATOM 4784 C CA . GLY A 1 612 ? 89.485 68.110 48.688 1.00 32.48 626 GLY A CA 1
ATOM 4785 C C . GLY A 1 612 ? 89.401 68.079 50.204 1.00 38.57 626 GLY A C 1
ATOM 4786 O O . GLY A 1 612 ? 89.432 67.002 50.816 1.00 38.27 626 GLY A O 1
ATOM 4787 N N . MET A 1 613 ? 89.314 69.256 50.820 1.00 32.66 627 MET A N 1
ATOM 4788 C CA . MET A 1 613 ? 89.151 69.323 52.268 1.00 33.56 627 MET A CA 1
ATOM 4789 C C . MET A 1 613 ? 87.821 69.961 52.658 1.00 35.00 627 MET A C 1
ATOM 4790 O O . MET A 1 613 ? 87.316 70.851 51.975 1.00 32.84 627 MET A O 1
ATOM 4795 N N . LEU A 1 614 ? 87.262 69.492 53.765 1.00 31.95 628 LEU A N 1
ATOM 4796 C CA . LEU A 1 614 ? 86.068 70.087 54.339 1.00 33.58 628 LEU A CA 1
ATOM 4797 C C . LEU A 1 614 ? 86.469 70.528 55.736 1.00 41.71 628 LEU A C 1
ATOM 4798 O O . LEU A 1 614 ? 86.872 69.696 56.558 1.00 42.87 628 LEU A O 1
ATOM 4803 N N . ASN A 1 615 ? 86.395 71.833 55.994 1.00 39.91 629 ASN A N 1
ATOM 4804 C CA . ASN A 1 615 ? 86.818 72.388 57.280 1.00 40.55 629 ASN A CA 1
ATOM 4805 C C . ASN A 1 615 ? 88.245 71.992 57.658 1.00 43.12 629 ASN A C 1
ATOM 4806 O O . ASN A 1 615 ? 88.522 71.669 58.812 1.00 39.92 629 ASN A O 1
ATOM 4811 N N . GLY A 1 616 ? 89.150 72.010 56.683 1.00 45.18 630 GLY A N 1
ATOM 4812 C CA . GLY A 1 616 ? 90.550 71.719 56.950 1.00 50.19 630 GLY A CA 1
ATOM 4813 C C . GLY A 1 616 ? 90.878 70.247 57.138 1.00 49.08 630 GLY A C 1
ATOM 4814 O O . GLY A 1 616 ? 92.029 69.892 57.402 1.00 50.34 630 GLY A O 1
ATOM 4815 N N . THR A 1 617 ? 89.874 69.387 56.998 1.00 46.54 631 THR A N 1
ATOM 4816 C CA . THR A 1 617 ? 90.084 67.948 57.123 1.00 46.37 631 THR A CA 1
ATOM 4817 C C . THR A 1 617 ? 89.885 67.243 55.778 1.00 46.28 631 THR A C 1
ATOM 4818 O O . THR A 1 617 ? 88.898 67.492 55.080 1.00 40.86 631 THR A O 1
ATOM 4822 N N . ILE A 1 618 ? 90.829 66.373 55.418 1.00 41.86 632 ILE A N 1
ATOM 4823 C CA . ILE A 1 618 ? 90.786 65.655 54.141 1.00 42.92 632 ILE A CA 1
ATOM 4824 C C . ILE A 1 618 ? 89.491 64.875 53.960 1.00 46.14 632 ILE A C 1
ATOM 4825 O O . ILE A 1 618 ? 89.107 64.086 54.827 1.00 40.85 632 ILE A O 1
ATOM 4830 N N . LEU A 1 619 ? 88.814 65.110 52.837 1.00 41.51 633 LEU A N 1
ATOM 4831 C CA . LEU A 1 619 ? 87.580 64.405 52.521 1.00 42.26 633 LEU A CA 1
ATOM 4832 C C . LEU A 1 619 ? 87.834 63.362 51.434 1.00 43.52 633 LEU A C 1
ATOM 4833 O O . LEU A 1 619 ? 87.261 62.269 51.459 1.00 44.30 633 LEU A O 1
ATOM 4838 N N . TRP A 1 620 ? 88.702 63.718 50.487 1.00 42.08 634 TRP A N 1
ATOM 4839 C CA . TRP A 1 620 ? 89.152 62.815 49.429 1.00 38.62 634 TRP A CA 1
ATOM 4840 C C . TRP A 1 620 ? 90.538 63.263 48.961 1.00 44.09 634 TRP A C 1
ATOM 4841 O O . TRP A 1 620 ? 90.862 64.453 49.029 1.00 47.80 634 TRP A O 1
ATOM 4852 N N . LYS A 1 621 ? 91.364 62.319 48.510 1.00 39.93 635 LYS A N 1
ATOM 4853 C CA . LYS A 1 621 ? 92.756 62.621 48.165 1.00 41.69 635 LYS A CA 1
ATOM 4854 C C . LYS A 1 621 ? 93.260 61.691 47.070 1.00 42.53 635 LYS A C 1
ATOM 4855 O O . LYS A 1 621 ? 92.731 60.591 46.892 1.00 37.45 635 LYS A O 1
ATOM 4857 N N . ASN A 1 622 ? 94.282 62.132 46.340 1.00 43.94 636 ASN A N 1
ATOM 4858 C CA . ASN A 1 622 ? 94.853 61.329 45.257 1.00 46.88 636 ASN A CA 1
ATOM 4859 C C . ASN A 1 622 ? 93.829 60.812 44.255 1.00 52.86 636 ASN A C 1
ATOM 4860 O O . ASN A 1 622 ? 93.918 59.672 43.791 1.00 51.53 636 ASN A O 1
ATOM 4865 N N . VAL A 1 623 ? 92.851 61.657 43.941 1.00 50.46 637 VAL A N 1
ATOM 4866 C CA . VAL A 1 623 ? 91.878 61.348 42.907 1.00 47.75 637 VAL A CA 1
ATOM 4867 C C . VAL A 1 623 ? 92.451 61.760 41.554 1.00 46.74 637 VAL A C 1
ATOM 4868 O O . VAL A 1 623 ? 92.936 62.886 41.378 1.00 43.61 637 VAL A O 1
ATOM 4872 N N . ARG A 1 624 ? 92.423 60.830 40.607 1.00 47.70 638 ARG A N 1
ATOM 4873 C CA . ARG A 1 624 ? 93.068 61.052 39.326 1.00 51.26 638 ARG A CA 1
ATOM 4874 C C . ARG A 1 624 ? 92.214 61.937 38.424 1.00 48.09 638 ARG A C 1
ATOM 4875 O O . ARG A 1 624 ? 91.023 61.690 38.252 1.00 38.77 638 ARG A O 1
ATOM 4883 N N . VAL A 1 625 ? 92.833 62.971 37.861 1.00 46.45 639 VAL A N 1
ATOM 4884 C CA . VAL A 1 625 ? 92.149 63.900 36.966 1.00 38.01 639 VAL A CA 1
ATOM 4885 C C . VAL A 1 625 ? 92.911 64.006 35.646 1.00 41.42 639 VAL A C 1
ATOM 4886 O O . VAL A 1 625 ? 94.093 63.656 35.578 1.00 42.14 639 VAL A O 1
ATOM 4890 N N . LYS A 1 626 ? 92.235 64.494 34.607 1.00 39.66 640 LYS A N 1
ATOM 4891 C CA . LYS A 1 626 ? 92.857 64.702 33.298 1.00 42.25 640 LYS A CA 1
ATOM 4892 C C . LYS A 1 626 ? 94.075 65.623 33.421 1.00 42.57 640 LYS A C 1
ATOM 4893 O O . LYS A 1 626 ? 94.040 66.617 34.153 1.00 40.35 640 LYS A O 1
ATOM 4899 N N . TYR A 1 627 ? 95.163 65.257 32.743 1.00 41.44 641 TYR A N 1
ATOM 4900 C CA . TYR A 1 627 ? 96.382 66.062 32.733 1.00 47.24 641 TYR A CA 1
ATOM 4901 C C . TYR A 1 627 ? 97.172 65.781 31.454 1.00 49.08 641 TYR A C 1
ATOM 4902 O O . TYR A 1 627 ? 97.233 64.636 31.010 1.00 52.19 641 TYR A O 1
ATOM 4911 N N . PRO A 1 628 ? 97.764 66.823 30.843 1.00 53.57 642 PRO A N 1
ATOM 4912 C CA . PRO A 1 628 ? 97.723 68.240 31.231 1.00 53.34 642 PRO A CA 1
ATOM 4913 C C . PRO A 1 628 ? 96.353 68.891 31.072 1.00 46.59 642 PRO A C 1
ATOM 4914 O O . PRO A 1 628 ? 95.495 68.393 30.340 1.00 45.12 642 PRO A O 1
ATOM 4918 N N . GLY A 1 629 ? 96.169 70.000 31.779 1.00 51.22 643 GLY A N 1
ATOM 4919 C CA . GLY A 1 629 ? 94.948 70.786 31.728 1.00 49.99 643 GLY A CA 1
ATOM 4920 C C . GLY A 1 629 ? 95.238 72.105 32.418 1.00 49.62 643 GLY A C 1
ATOM 4921 O O . GLY A 1 629 ? 96.094 72.163 33.310 1.00 52.87 643 GLY A O 1
ATOM 4922 N N . HIS A 1 630 ? 94.557 73.168 32.004 1.00 40.80 644 HIS A N 1
ATOM 4923 C CA . HIS A 1 630 ? 94.771 74.484 32.604 1.00 39.05 644 HIS A CA 1
ATOM 4924 C C . HIS A 1 630 ? 93.507 75.339 32.530 1.00 38.31 644 HIS A C 1
ATOM 4925 O O . HIS A 1 630 ? 92.690 75.153 31.635 1.00 40.32 644 HIS A O 1
ATOM 4932 N N . GLY A 1 631 ? 93.345 76.270 33.469 1.00 39.47 645 GLY A N 1
ATOM 4933 C CA . GLY A 1 631 ? 92.187 77.153 33.461 1.00 36.19 645 GLY A CA 1
ATOM 4934 C C . GLY A 1 631 ? 92.005 77.950 34.745 1.00 36.17 645 GLY A C 1
ATOM 4935 O O . GLY A 1 631 ? 92.807 77.833 35.673 1.00 34.85 645 GLY A O 1
ATOM 4936 N N . TRP A 1 632 ? 90.937 78.745 34.794 1.00 29.80 646 TRP A N 1
ATOM 4937 C CA . TRP A 1 632 ? 90.627 79.608 35.938 1.00 33.41 646 TRP A CA 1
ATOM 4938 C C . TRP A 1 632 ? 90.206 78.853 37.190 1.00 29.94 646 TRP A C 1
ATOM 4939 O O . TRP A 1 632 ? 89.886 77.659 37.132 1.00 31.30 646 TRP A O 1
ATOM 4950 N N . ALA A 1 633 ? 90.203 79.572 38.315 1.00 27.30 647 ALA A N 1
ATOM 4951 C CA . ALA A 1 633 ? 89.498 79.143 39.517 1.00 30.40 647 ALA A CA 1
ATOM 4952 C C . ALA A 1 633 ? 88.045 79.582 39.374 1.00 27.99 647 ALA A C 1
ATOM 4953 O O . ALA A 1 633 ? 87.735 80.505 38.607 1.00 26.72 647 ALA A O 1
ATOM 4955 N N . ALA A 1 634 ? 87.151 78.931 40.105 1.00 27.42 648 ALA A N 1
ATOM 4956 C CA . ALA A 1 634 ? 85.737 79.287 40.031 1.00 26.81 648 ALA A CA 1
ATOM 4957 C C . ALA A 1 634 ? 84.962 78.945 41.298 1.00 22.94 648 ALA A C 1
ATOM 4958 O O . ALA A 1 634 ? 85.369 78.081 42.082 1.00 26.57 648 ALA A O 1
ATOM 4960 N N . ILE A 1 635 ? 83.835 79.629 41.475 1.00 24.15 649 ILE A N 1
ATOM 4961 C CA . ILE A 1 635 ? 82.852 79.294 42.496 1.00 27.54 649 ILE A CA 1
ATOM 4962 C C . ILE A 1 635 ? 81.483 79.239 41.822 1.00 27.26 649 ILE A C 1
ATOM 4963 O O . ILE A 1 635 ? 81.300 79.802 40.734 1.00 26.12 649 ILE A O 1
ATOM 4968 N N . GLY A 1 636 ? 80.513 78.572 42.449 1.00 22.48 650 GLY A N 1
ATOM 4969 C CA . GLY A 1 636 ? 79.168 78.561 41.881 1.00 21.73 650 GLY A CA 1
ATOM 4970 C C . GLY A 1 636 ? 78.163 77.732 42.663 1.00 28.92 650 GLY A C 1
ATOM 4971 O O . GLY A 1 636 ? 78.458 77.233 43.764 1.00 27.34 650 GLY A O 1
ATOM 4972 N N . THR A 1 637 ? 76.969 77.588 42.086 1.00 23.08 651 THR A N 1
ATOM 4973 C CA . THR A 1 637 ? 75.854 76.927 42.758 1.00 25.93 651 THR A CA 1
ATOM 4974 C C . THR A 1 637 ? 75.226 75.888 41.837 1.00 26.92 651 THR A C 1
ATOM 4975 O O . THR A 1 637 ? 75.267 76.036 40.609 1.00 26.02 651 THR A O 1
ATOM 4979 N N . HIS A 1 638 ? 74.626 74.849 42.420 1.00 26.09 652 HIS A N 1
ATOM 4980 C CA . HIS A 1 638 ? 74.083 73.741 41.614 1.00 25.00 652 HIS A CA 1
ATOM 4981 C C . HIS A 1 638 ? 73.003 74.155 40.598 1.00 29.15 652 HIS A C 1
ATOM 4982 O O . HIS A 1 638 ? 73.049 73.759 39.427 1.00 30.82 652 HIS A O 1
ATOM 4989 N N . THR A 1 639 ? 72.023 74.934 41.040 1.00 26.13 653 THR A N 1
ATOM 4990 C CA . THR A 1 639 ? 71.072 75.532 40.109 1.00 22.86 653 THR A CA 1
ATOM 4991 C C . THR A 1 639 ? 71.011 77.047 40.321 1.00 21.05 653 THR A C 1
ATOM 4992 O O . THR A 1 639 ? 71.910 77.623 40.922 1.00 27.17 653 THR A O 1
ATOM 4996 N N . PHE A 1 640 ? 69.966 77.694 39.812 1.00 22.74 654 PHE A N 1
ATOM 4997 C CA . PHE A 1 640 ? 69.764 79.121 40.070 1.00 22.45 654 PHE A CA 1
ATOM 4998 C C . PHE A 1 640 ? 69.174 79.256 41.466 1.00 22.18 654 PHE A C 1
ATOM 4999 O O . PHE A 1 640 ? 67.949 79.214 41.653 1.00 22.71 654 PHE A O 1
ATOM 5007 N N . GLU A 1 641 ? 70.056 79.384 42.449 1.00 18.52 655 GLU A N 1
ATOM 5008 C CA . GLU A 1 641 ? 69.651 79.318 43.853 1.00 22.59 655 GLU A CA 1
ATOM 5009 C C . GLU A 1 641 ? 70.533 80.242 44.686 1.00 25.68 655 GLU A C 1
ATOM 5010 O O . GLU A 1 641 ? 71.703 80.459 44.345 1.00 22.39 655 GLU A O 1
ATOM 5016 N N . PHE A 1 642 ? 69.994 80.772 45.786 1.00 22.35 656 PHE A N 1
ATOM 5017 C CA . PHE A 1 642 ? 70.791 81.627 46.674 1.00 26.12 656 PHE A CA 1
ATOM 5018 C C . PHE A 1 642 ? 71.888 80.830 47.374 1.00 24.86 656 PHE A C 1
ATOM 5019 O O . PHE A 1 642 ? 71.665 79.704 47.817 1.00 24.22 656 PHE A O 1
ATOM 5027 N N . ALA A 1 643 ? 73.067 81.433 47.494 1.00 26.35 657 ALA A N 1
ATOM 5028 C CA . ALA A 1 643 ? 74.186 80.831 48.212 1.00 31.49 657 ALA A CA 1
ATOM 5029 C C . ALA A 1 643 ? 75.174 81.941 48.496 1.00 28.85 657 ALA A C 1
ATOM 5030 O O . ALA A 1 643 ? 75.218 82.926 47.765 1.00 29.55 657 ALA A O 1
ATOM 5032 N N . GLN A 1 644 ? 75.974 81.791 49.539 1.00 24.65 658 GLN A N 1
ATOM 5033 C CA . GLN A 1 644 ? 76.954 82.821 49.851 1.00 25.47 658 GLN A CA 1
ATOM 5034 C C . GLN A 1 644 ? 78.358 82.249 49.927 1.00 25.68 658 GLN A C 1
ATOM 5035 O O . GLN A 1 644 ? 78.542 81.050 50.156 1.00 25.65 658 GLN A O 1
ATOM 5041 N N . PHE A 1 645 ? 79.338 83.127 49.728 1.00 25.34 659 PHE A N 1
ATOM 5042 C CA . PHE A 1 645 ? 80.741 82.756 49.675 1.00 21.97 659 PHE A CA 1
ATOM 5043 C C . PHE A 1 645 ? 81.499 83.807 50.468 1.00 30.24 659 PHE A C 1
ATOM 5044 O O . PHE A 1 645 ? 81.089 84.968 50.510 1.00 25.34 659 PHE A O 1
ATOM 5052 N N . ASP A 1 646 ? 82.592 83.407 51.104 1.00 28.66 660 ASP A N 1
ATOM 5053 C CA . ASP A 1 646 ? 83.373 84.339 51.911 1.00 30.33 660 ASP A CA 1
ATOM 5054 C C . ASP A 1 646 ? 84.809 83.836 51.992 1.00 30.55 660 ASP A C 1
ATOM 5055 O O . ASP A 1 646 ? 85.062 82.635 51.821 1.00 30.48 660 ASP A O 1
ATOM 5060 N N . ASN A 1 647 ? 85.741 84.752 52.241 1.00 30.18 661 ASN A N 1
ATOM 5061 C CA . ASN A 1 647 ? 87.129 84.388 52.470 1.00 30.32 661 ASN A CA 1
ATOM 5062 C C . ASN A 1 647 ? 87.712 83.534 51.349 1.00 34.30 661 ASN A C 1
ATOM 5063 O O . ASN A 1 647 ? 88.213 82.436 51.575 1.00 32.79 661 ASN A O 1
ATOM 5068 N N . PHE A 1 648 ? 87.615 84.052 50.128 1.00 33.78 662 PHE A N 1
ATOM 5069 C CA . PHE A 1 648 ? 88.115 83.368 48.956 1.00 29.41 662 PHE A CA 1
ATOM 5070 C C . PHE A 1 648 ? 89.623 83.492 48.898 1.00 32.49 662 PHE A C 1
ATOM 5071 O O . PHE A 1 648 ? 90.171 84.570 49.149 1.00 30.74 662 PHE A O 1
ATOM 5079 N N . ARG A 1 649 ? 90.295 82.400 48.549 1.00 29.33 663 ARG A N 1
ATOM 5080 C CA . ARG A 1 649 ? 91.735 82.457 48.302 1.00 30.83 663 ARG A CA 1
ATOM 5081 C C . ARG A 1 649 ? 92.178 81.430 47.269 1.00 35.92 663 ARG A C 1
ATOM 5082 O O . ARG A 1 649 ? 91.603 80.342 47.147 1.00 35.76 663 ARG A O 1
ATOM 5090 N N . VAL A 1 650 ? 93.197 81.800 46.509 1.00 31.49 664 VAL A N 1
ATOM 5091 C CA . VAL A 1 650 ? 93.762 80.901 45.531 1.00 34.41 664 VAL A CA 1
ATOM 5092 C C . VAL A 1 650 ? 95.260 81.155 45.506 1.00 38.63 664 VAL A C 1
ATOM 5093 O O . VAL A 1 650 ? 95.713 82.304 45.577 1.00 36.16 664 VAL A O 1
ATOM 5097 N N . GLU A 1 651 ? 96.033 80.077 45.497 1.00 35.73 665 GLU A N 1
ATOM 5098 C CA . GLU A 1 651 ? 97.433 80.199 45.137 1.00 42.71 665 GLU A CA 1
ATOM 5099 C C . GLU A 1 651 ? 97.682 79.226 44.008 1.00 41.02 665 GLU A C 1
ATOM 5100 O O . GLU A 1 651 ? 97.177 78.097 44.030 1.00 39.29 665 GLU A O 1
ATOM 5106 N N . ALA A 1 652 ? 98.429 79.665 43.002 1.00 38.00 666 ALA A N 1
ATOM 5107 C CA . ALA A 1 652 ? 98.562 78.867 41.784 1.00 41.43 666 ALA A CA 1
ATOM 5108 C C . ALA A 1 652 ? 99.923 78.998 41.122 1.00 47.04 666 ALA A C 1
ATOM 5109 O O . ALA A 1 652 ? 100.711 79.883 41.453 1.00 48.73 666 ALA A O 1
ATOM 5111 N N . ALA A 1 653 ? 100.183 78.101 40.179 1.00 51.99 667 ALA A N 1
ATOM 5112 C CA . ALA A 1 653 ? 101.378 78.167 39.355 1.00 52.43 667 ALA A CA 1
ATOM 5113 C C . ALA A 1 653 ? 101.010 77.889 37.894 1.00 55.17 667 ALA A C 1
ATOM 5114 O O . ALA A 1 653 ? 100.121 77.078 37.610 1.00 51.26 667 ALA A O 1
ATOM 5116 N N . ARG A 1 654 ? 101.687 78.576 36.976 1.00 58.76 668 ARG A N 1
ATOM 5117 C CA . ARG A 1 654 ? 101.536 78.338 35.542 1.00 63.10 668 ARG A CA 1
ATOM 5118 C C . ARG A 1 654 ? 102.916 78.087 34.937 1.00 72.02 668 ARG A C 1
ATOM 5119 O O . ARG A 1 654 ? 103.064 77.795 33.747 1.00 72.28 668 ARG A O 1
#

Solvent-accessible surface area: 23594 Å² total; per-residue (Å²): 70,76,23,81,0,27,34,88,120,29,75,22,71,56,1,13,0,5,0,0,0,0,0,2,0,2,0,2,9,1,0,10,42,9,63,103,73,51,46,42,18,0,2,14,10,0,1,72,55,58,3,0,0,8,0,3,0,0,2,0,1,0,7,0,2,0,0,0,8,1,0,7,4,28,0,6,5,12,65,94,173,29,85,56,13,123,26,14,14,15,17,33,1,0,74,21,0,62,142,40,19,98,119,12,30,4,4,2,2,0,5,0,2,2,10,22,0,0,101,78,136,73,106,0,22,69,63,44,113,26,1,0,92,0,0,0,41,10,2,20,3,0,86,132,120,15,93,0,58,2,26,19,0,1,1,10,1,39,70,75,36,41,33,92,2,0,60,33,0,33,138,12,0,56,182,63,51,22,114,130,1,123,0,2,0,3,1,46,109,22,66,82,0,0,34,27,3,74,158,40,123,96,1,101,111,23,0,49,0,0,0,1,7,24,21,14,7,131,20,52,169,38,0,88,102,5,58,20,68,0,2,0,0,16,4,1,5,9,88,5,41,52,51,0,0,0,0,0,5,9,6,13,3,17,0,21,34,28,0,45,3,3,2,3,0,0,7,0,0,0,0,0,3,10,70,69,4,22,105,12,77,2,0,0,0,8,0,33,18,2,66,15,0,43,7,68,40,8,13,0,0,10,2,0,0,1,10,0,9,0,1,86,46,40,22,89,10,1,115,36,31,12,95,7,83,114,16,6,0,19,4,0,2,12,37,70,154,59,38,0,0,0,5,0,1,0,1,14,19,78,78,0,25,8,78,113,63,154,48,105,158,57,102,12,38,109,18,124,0,38,0,40,0,31,36,84,7,125,84,23,109,65,0,17,9,10,30,0,63,6,71,89,103,52,2,34,100,78,134,40,55,143,12,123,119,52,46,4,29,14,79,17,120,0,69,57,9,11,3,20,0,1,0,30,38,114,74,16,114,91,2,79,67,99,127,31,40,75,64,97,77,3,48,69,104,39,62,22,68,1,89,62,85,180,48,164,32,25,26,0,43,7,0,3,8,0,0,0,3,1,23,40,75,87,43,99,165,42,100,141,11,83,28,0,0,41,0,8,6,76,91,90,4,2,30,30,11,57,0,2,64,8,0,0,0,0,0,2,10,19,89,0,29,45,8,48,0,56,0,16,0,44,0,34,50,54,192,80,0,0,0,0,0,0,0,8,0,43,86,1,0,63,85,0,126,62,1,44,12,3,0,0,7,0,31,9,110,18,24,21,71,0,0,11,18,4,53,13,225,101,72,56,20,73,27,157,15,130,7,48,13,128,139,56,12,39,0,4,0,1,4,158,17,94,97,2,66,0,44,22,91,56,95,96,46,15,52,119,22,167,5,136,79,108,14,86,0,0,0,0,0,0,0,80,63,19,11,52,0,11,0,3,58,2,128,4,98,15,49,152

B-factor: mean 36.76, std 14.85, range [14.05, 101.36]

Nearest PDB structures (foldseek):
  4cce-assembly1_A  TM=1.001E+00  e=0.000E+00  Mus musculus
  3zr5-assembly1_A  TM=1.001E+00  e=0.000E+00  Mus musculus
  5nxb-assembly1_A  TM=1.000E+00  e=0.000E+00  Mus musculus
  4bme-assembly1_A  TM=7.218E-01  e=9.484E-06  Homo sapiens
  2eak-assembly3_C  TM=7.209E-01  e=2.232E-05  Homo sapiens

GO terms:
  GO:0004336 galactosylceramidase activity (F, IDA)
  GO:0006683 galactosylceramide catabolic process (P, IMP)
  GO:0006683 galactosylceramide catabolic process (P, IDA)
  GO:0005764 lysosome (C, TAS)
  GO:0005739 mitochondrion (C, HDA)
  GO:0042552 myelination (P, IMP)
  GO:0004336 galactosylceramidase activity (F, IMP)

Foldseek 3Di:
DEFEFEAPVHFAFFFAWEAFEDDLHCQCQQLPLADPPLSVVLLCLQAAAQAWLNGQEYEYEQFAQFFRFQFGFDHQDLDVVGGDLFAGCPLVSQLSNCVRPVNHAYEYEYAFHHAVCVVPDLDNVPPLLSSLVRQVSNQVCSCPPRVDHHAEYEAHAQDDHDLVSLLSNCVVCVVVVNPRHAYEDHNEALPPVLVVLVVDVSSLVRHAEHEYELHVLAHDPSNVVSVHAYAPAEYQLAALAQLSLLQLLQSVQRNCVHHVHSYYYYPHAERQGAQLAPSRRRHCWYDPCSVQSATGNGQNRLSSLLDNNFDHRQWTKGPRWFADPQAWTKTKTDNVPLKIKIKTAHAALVRHAGVRPRDDHDGHAKDKYKYAYDYSLLPDFKKWKWKAAGVHDGGDTDDIDGRDPSRSMDMDTDGYRMMMMIMPDPSHDHHDDPGGGDDDFFALKDKDQQPDDDDSHQDDGFWRKQHFDKGWDADPVDDSPRIWIKGPNPDHISHSADGAQWIKTWGGGQAFFWKKKKWKKAWADWPFKKKWKFFLFNYGRSVLQVTFGWIWMDGQNFKIFIAGGPNRPGGQDIDGHPHHHGDIWMKMWTDDAQWIWIDINNHTPGTRGGDDPDGGGTIMIIINGRHMMIIGTIIMRTDD

Radius of gyration: 26.44 Å; Cα contacts (8 Å, |Δi|>4): 1794; chains: 1; bounding box: 52×68×75 Å

Sequence (640 aa):
GAYVLDDSDGLGREFDGIGAVSGGGATSRLLVNYPEPYRSEILDYLFKPNFGASLHILKVEIGGDGQTTDGTEPSHMHYELDENYFRGYEWWLMKEAKKRNPDIILMGLPWSFPGWLGKGFSWPYVNLQLTAYYVVRWILGAKHYHDLDIDYIGIWNERPFDANYIKEELRKMLDYQGLQRVRIIASDNLWEPISSSLLLDQELWKVVDVIGAHYPGTYTVWNAKMSGKKLWSSEDFSTINSNVGAGCWSRILNQNYINGNMTSTIAWNLVASYYEELPYGRSGLMTAQEPWSGHYVVASPIWVSAHTTQFTQPGWYYLKTVGHLEKGGSYVALTDGLGNLTIIIETMSHQHSMCIRPYLPYYNVSHQLATFTLKGSLREIQELQVWYTKLGRLHFKQLDTLWLLDGSGSFTLELEEDEIFTLTTLTTGRKGSYPPPPSSKPFPTNYKDDFNVEYPLFSEAPNFADQTGVFEYYMNNEDREHRFTLRQVLNQRPITWAADASSTISVIGDHHWTNMTVQCDVYIETPRSGGVFIAGRVNKGGILIRSATGVFFWIFANGSYRVTADLGGWITYASGHADVTAKRWYTLTLGIKGYFAFGMLNGTILWKNVRVKYPGHGWAAIGTHTFEFAQFDNFRVEAAR

CATH classification: 3.20.20.80 (+2 more: 3.20.20.70, 2.60.120.560)